Protein AF-0000000082465443 (afdb_homodimer)

Solvent-accessible surface area (backbone atoms only — not comparable to full-atom values): 22216 Å² total; per-residue (Å²): 137,85,81,72,81,72,68,79,76,80,49,70,66,60,52,48,55,50,48,52,49,47,46,52,51,40,51,60,71,66,50,91,63,57,72,67,58,39,68,59,60,36,71,70,47,46,47,28,39,20,57,68,41,74,64,33,51,69,60,18,45,53,43,50,49,52,32,55,52,44,43,73,72,71,35,58,88,68,61,48,65,84,83,30,43,78,63,40,68,67,48,21,50,41,73,52,98,57,56,49,98,86,51,23,28,28,37,36,33,22,55,35,35,55,84,70,85,48,52,67,51,54,47,52,33,49,45,35,50,48,54,51,42,60,73,58,31,46,89,94,52,73,40,28,32,39,41,36,37,34,64,76,49,44,84,84,44,49,69,53,59,68,44,31,51,51,47,24,50,46,42,53,57,64,43,42,71,34,54,42,35,37,37,34,33,46,53,56,66,69,48,62,39,51,84,47,40,62,64,75,78,99,135,86,81,71,81,74,67,79,76,80,47,70,65,60,52,48,54,52,48,51,52,46,44,51,50,38,52,60,70,67,50,89,65,56,74,67,58,40,68,59,61,36,70,70,47,47,47,27,39,20,57,70,40,73,64,32,49,71,60,16,46,52,44,48,51,52,32,54,51,46,44,73,70,69,34,57,88,68,59,50,65,82,82,30,41,76,63,40,68,68,47,22,51,42,73,51,96,56,54,50,97,86,50,24,28,28,39,37,35,22,56,37,38,56,84,71,84,48,52,65,53,55,47,53,33,50,45,36,50,49,53,53,40,60,73,60,31,46,88,94,53,74,42,28,30,38,42,36,38,32,65,76,50,45,86,83,44,49,70,53,61,68,43,30,50,53,46,23,50,46,43,54,57,65,45,42,70,35,54,41,36,39,36,35,34,45,52,57,69,70,48,64,37,50,86,46,40,64,64,74,77,98

InterPro domains:
  IPR001251 CRAL-TRIO lipid binding domain [PF00650] (91-197)
  IPR001251 CRAL-TRIO lipid binding domain [PS50191] (81-202)
  IPR001251 CRAL-TRIO lipid binding domain [SM00516] (87-199)
  IPR001251 CRAL-TRIO lipid binding domain [cd00170] (99-201)
  IPR011074 CRAL/TRIO, N-terminal domain [PF03765] (40-66)
  IPR011074 CRAL/TRIO, N-terminal domain [SM01100] (42-67)
  IPR036273 CRAL/TRIO, N-terminal domain superfamily [SSF46938] (7-83)
  IPR036865 CRAL-TRIO lipid binding domain superfamily [G3DSA:3.40.525.10] (6-201)
  IPR036865 CRAL-TRIO lipid binding domain superfamily [SSF52087] (81-197)
  IPR052578 Phosphatidylinositol Transfer CRAL-TRIO Domain-Containing Protein [PTHR45824] (13-197)

Structure (mmCIF, N/CA/C/O backbone):
data_AF-0000000082465443-model_v1
#
loop_
_entity.id
_entity.type
_entity.pdbx_description
1 polymer 'Random slug 5-like'
#
loop_
_atom_site.group_PDB
_atom_site.id
_atom_site.type_symbol
_atom_site.label_atom_id
_atom_site.label_alt_id
_atom_site.label_comp_id
_atom_site.label_asym_id
_atom_site.label_entity_id
_atom_site.label_seq_id
_atom_site.pdbx_PDB_ins_code
_atom_site.Cartn_x
_atom_site.Cartn_y
_atom_site.Cartn_z
_atom_site.occupancy
_atom_site.B_iso_or_equiv
_atom_site.auth_seq_id
_atom_site.auth_comp_id
_atom_site.auth_asym_id
_atom_site.auth_atom_id
_atom_site.pdbx_PDB_model_num
ATOM 1 N N . MET A 1 1 ? -50.5 -4.176 0.156 1 28.06 1 MET A N 1
ATOM 2 C CA . MET A 1 1 ? -50.062 -2.961 0.843 1 28.06 1 MET A CA 1
ATOM 3 C C . MET A 1 1 ? -48.562 -2.844 0.849 1 28.06 1 MET A C 1
ATOM 5 O O . MET A 1 1 ? -47.844 -3.76 1.293 1 28.06 1 MET A O 1
ATOM 9 N N . SER A 1 2 ? -47.906 -2.117 -0.222 1 30.19 2 SER A N 1
ATOM 10 C CA . SER A 1 2 ? -46.562 -2.041 -0.83 1 30.19 2 SER A CA 1
ATOM 11 C C . SER A 1 2 ? -45.562 -1.377 0.108 1 30.19 2 SER A C 1
ATOM 13 O O . SER A 1 2 ? -45.594 -0.157 0.284 1 30.19 2 SER A O 1
ATOM 15 N N . MET A 1 3 ? -45.281 -1.916 1.31 1 29.03 3 MET A N 1
ATOM 16 C CA . MET A 1 3 ? -44.469 -1.316 2.369 1 29.03 3 MET A CA 1
ATOM 17 C C . MET A 1 3 ? -43.094 -0.906 1.841 1 29.03 3 MET A C 1
ATOM 19 O O . MET A 1 3 ? -42.219 -1.752 1.642 1 29.03 3 MET A O 1
ATOM 23 N N . PHE A 1 4 ? -43 0.039 0.884 1 30.44 4 PHE A N 1
ATOM 24 C CA . PHE A 1 4 ? -41.844 0.624 0.228 1 30.44 4 PHE A CA 1
ATOM 25 C C . PHE A 1 4 ? -40.875 1.164 1.256 1 30.44 4 PHE A C 1
ATOM 27 O O . PHE A 1 4 ? -41.25 1.941 2.135 1 30.44 4 PHE A O 1
ATOM 34 N N . TRP A 1 5 ? -39.938 0.335 1.781 1 34.56 5 TRP A N 1
ATOM 35 C CA . TRP A 1 5 ? -38.844 0.623 2.721 1 34.56 5 TRP A CA 1
ATOM 36 C C . TRP A 1 5 ? -38.25 1.994 2.447 1 34.56 5 TRP A C 1
ATOM 38 O O . TRP A 1 5 ? -37.656 2.219 1.388 1 34.56 5 TRP A O 1
ATOM 48 N N . ARG A 1 6 ? -38.781 3.09 2.854 1 33.75 6 ARG A N 1
ATOM 49 C CA . ARG A 1 6 ? -38.406 4.496 2.816 1 33.75 6 ARG A CA 1
ATOM 50 C C . ARG A 1 6 ? -36.969 4.684 3.279 1 33.75 6 ARG A C 1
ATOM 52 O O . ARG A 1 6 ? -36.594 4.293 4.395 1 33.75 6 ARG A O 1
ATOM 59 N N . ARG A 1 7 ? -36.062 4.664 2.363 1 40.12 7 ARG A N 1
ATOM 60 C CA . ARG A 1 7 ? -34.656 5.059 2.568 1 40.12 7 ARG A CA 1
ATOM 61 C C . ARG A 1 7 ? -34.562 6.324 3.416 1 40.12 7 ARG A C 1
ATOM 63 O O . ARG A 1 7 ? -35.188 7.34 3.09 1 40.12 7 ARG A O 1
ATOM 70 N N . PRO A 1 8 ? -34.375 6.281 4.66 1 41.16 8 PRO A N 1
ATOM 71 C CA . PRO A 1 8 ? -34.312 7.605 5.285 1 41.16 8 PRO A CA 1
ATOM 72 C C . PRO A 1 8 ? -33.531 8.617 4.449 1 41.16 8 PRO A C 1
ATOM 74 O O . PRO A 1 8 ? -32.531 8.258 3.816 1 41.16 8 PRO A O 1
ATOM 77 N N . GLN A 1 9 ? -34.062 9.633 3.785 1 38.75 9 GLN A N 1
ATOM 78 C CA . GLN A 1 9 ? -33.562 10.797 3.057 1 38.75 9 GLN A CA 1
ATOM 79 C C . GLN A 1 9 ? -32.406 11.461 3.811 1 38.75 9 GLN A C 1
ATOM 81 O O . GLN A 1 9 ? -32.625 12.336 4.645 1 38.75 9 GLN A O 1
ATOM 86 N N . ASN A 1 10 ? -31.562 10.875 4.621 1 43.94 10 ASN A N 1
ATOM 87 C CA . ASN A 1 10 ? -30.484 11.703 5.152 1 43.94 10 ASN A CA 1
ATOM 88 C C . ASN A 1 10 ? -29.922 12.633 4.09 1 43.94 10 ASN A C 1
ATOM 90 O O . ASN A 1 10 ? -29.391 12.18 3.07 1 43.94 10 ASN A O 1
ATOM 94 N N . HIS A 1 11 ? -30.438 13.797 3.768 1 51.66 11 HIS A N 1
ATOM 95 C CA . HIS A 1 11 ? -30.203 14.852 2.789 1 51.66 11 HIS A CA 1
ATOM 96 C C . HIS A 1 11 ? -28.734 15.273 2.773 1 51.66 11 HIS A C 1
ATOM 98 O O . HIS A 1 11 ? -28.172 15.625 3.812 1 51.66 11 HIS A O 1
ATOM 104 N N . PRO A 1 12 ? -28.016 14.945 1.757 1 56.66 12 PRO A N 1
ATOM 105 C CA . PRO A 1 12 ? -26.625 15.406 1.603 1 56.66 12 PRO A CA 1
ATOM 106 C C . PRO A 1 12 ? -26.422 16.812 2.152 1 56.66 12 PRO A C 1
ATOM 108 O O . PRO A 1 12 ? -25.359 17.109 2.709 1 56.66 12 PRO A O 1
ATOM 111 N N . GLU A 1 13 ? -27.375 17.719 1.887 1 53.94 13 GLU A N 1
ATOM 112 C CA . GLU A 1 13 ? -27.297 19.094 2.373 1 53.94 13 GLU A CA 1
ATOM 113 C C . GLU A 1 13 ? -27.266 19.141 3.896 1 53.94 13 GLU A C 1
ATOM 115 O O . GLU A 1 13 ? -26.531 19.938 4.484 1 53.94 13 GLU A O 1
ATOM 120 N N . ASN A 1 14 ? -28.078 18.328 4.52 1 60.41 14 ASN A N 1
ATOM 121 C CA . ASN A 1 14 ? -28.109 18.266 5.977 1 60.41 14 ASN A CA 1
ATOM 122 C C . ASN A 1 14 ? -26.797 17.75 6.535 1 60.41 14 ASN A C 1
ATOM 124 O O . ASN A 1 14 ? -26.328 18.219 7.57 1 60.41 14 ASN A O 1
ATOM 128 N N . ASP A 1 15 ? -26.141 17.016 5.711 1 78.44 15 ASP A N 1
ATOM 129 C CA . ASP A 1 15 ? -24.844 16.469 6.117 1 78.44 15 ASP A CA 1
ATOM 130 C C . ASP A 1 15 ? -23.75 17.547 6.02 1 78.44 15 ASP A C 1
ATOM 132 O O . ASP A 1 15 ? -22.906 17.672 6.91 1 78.44 15 ASP A O 1
ATOM 136 N N . ALA A 1 16 ? -24.016 18.406 5.043 1 82.81 16 ALA A N 1
ATOM 137 C CA . ALA A 1 16 ? -23.047 19.484 4.867 1 82.81 16 ALA A CA 1
ATOM 138 C C . ALA A 1 16 ? -23.156 20.531 5.977 1 82.81 16 ALA A C 1
ATOM 140 O O . ALA A 1 16 ? -22.141 21 6.504 1 82.81 16 ALA A O 1
ATOM 141 N N . ALA A 1 17 ? -24.328 20.969 6.227 1 87.06 17 ALA A N 1
ATOM 142 C CA . ALA A 1 17 ? -24.562 21.953 7.289 1 87.06 17 ALA A CA 1
ATOM 143 C C . ALA A 1 17 ? -24.109 21.391 8.641 1 87.06 17 ALA A C 1
ATOM 145 O O . ALA A 1 17 ? -23.547 22.125 9.461 1 87.06 17 ALA A O 1
ATOM 146 N N . ALA A 1 18 ? -24.391 20.188 8.828 1 91.81 18 ALA A N 1
ATOM 147 C CA . ALA A 1 18 ? -23.969 19.531 10.062 1 91.81 18 ALA A CA 1
ATOM 148 C C . ALA A 1 18 ? -22.438 19.516 10.18 1 91.81 18 ALA A C 1
ATOM 150 O O . ALA A 1 18 ? -21.891 19.766 11.25 1 91.81 18 ALA A O 1
ATOM 151 N N . ARG A 1 19 ? -21.828 19.281 9.133 1 93 19 ARG A N 1
ATOM 152 C CA . ARG A 1 19 ? -20.375 19.266 9.117 1 93 19 ARG A CA 1
ATOM 153 C C . ARG A 1 19 ? -19.797 20.656 9.359 1 93 19 ARG A C 1
ATOM 155 O O . ARG A 1 19 ? -18.828 20.812 10.094 1 93 19 ARG A O 1
ATOM 162 N N . ASP A 1 20 ? -20.406 21.641 8.82 1 95.19 20 ASP A N 1
ATOM 163 C CA . ASP A 1 20 ? -19.969 23.016 9.039 1 95.19 20 ASP A CA 1
ATOM 164 C C . ASP A 1 20 ? -20.109 23.422 10.508 1 95.19 20 ASP A C 1
ATOM 166 O O . ASP A 1 20 ? -19.266 24.141 11.047 1 95.19 20 ASP A O 1
ATOM 170 N N . SER A 1 21 ? -21.172 22.969 11.055 1 96.31 21 SER A N 1
ATOM 171 C CA . SER A 1 21 ? -21.391 23.25 12.469 1 96.31 21 SER A CA 1
ATOM 172 C C . SER A 1 21 ? -20.281 22.625 13.328 1 96.31 21 SER A C 1
ATOM 174 O O . SER A 1 21 ? -19.828 23.25 14.289 1 96.31 21 SER A O 1
ATOM 176 N N . LYS A 1 22 ? -19.875 21.453 12.969 1 97.31 22 LYS A N 1
ATOM 177 C CA . LYS A 1 22 ? -18.812 20.781 13.711 1 97.31 22 LYS A CA 1
ATOM 178 C C . LYS A 1 22 ? -17.469 21.484 13.539 1 97.31 22 LYS A C 1
ATOM 180 O O . LYS A 1 22 ? -16.672 21.562 14.477 1 97.31 22 LYS A O 1
ATOM 185 N N . VAL A 1 23 ? -17.266 22.047 12.406 1 97.69 23 VAL A N 1
ATOM 186 C CA . VAL A 1 23 ? -16.062 22.828 12.164 1 97.69 23 VAL A CA 1
ATOM 187 C C . VAL A 1 23 ? -16.047 24.062 13.047 1 97.69 23 VAL A C 1
ATOM 189 O O . VAL A 1 23 ? -15.031 24.391 13.664 1 97.69 23 VAL A O 1
ATOM 192 N N . ARG A 1 24 ? -17.141 24.734 13.133 1 97.12 24 ARG A N 1
ATOM 193 C CA . ARG A 1 24 ? -17.266 25.922 13.969 1 97.12 24 ARG A CA 1
ATOM 194 C C . ARG A 1 24 ? -17.062 25.562 15.438 1 97.12 24 ARG A C 1
ATOM 196 O O . ARG A 1 24 ? -16.391 26.297 16.172 1 97.12 24 ARG A O 1
ATOM 203 N N . GLU A 1 25 ? -17.688 24.453 15.766 1 97.75 25 GLU A N 1
ATOM 204 C CA . GLU A 1 25 ? -17.562 24 17.141 1 97.75 25 GLU A CA 1
ATOM 205 C 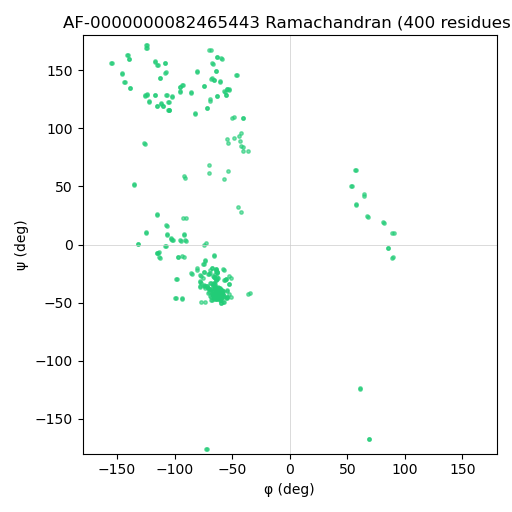C . GLU A 1 25 ? -16.094 23.719 17.484 1 97.75 25 GLU A C 1
ATOM 207 O O . GLU A 1 25 ? -15.625 24.094 18.562 1 97.75 25 GLU A O 1
ATOM 212 N N . LEU A 1 26 ? -15.438 23.047 16.641 1 97.94 26 LEU A N 1
ATOM 213 C CA . LEU A 1 26 ? -14.023 22.766 16.844 1 97.94 26 LEU A CA 1
ATOM 214 C C . LEU A 1 26 ? -13.211 24.047 16.938 1 97.94 26 LEU A C 1
ATOM 216 O O . LEU A 1 26 ? -12.367 24.188 17.828 1 97.94 26 LEU A O 1
ATOM 220 N N . ARG A 1 27 ? -13.445 24.984 16.094 1 96.81 27 ARG A N 1
ATOM 221 C CA . ARG A 1 27 ? -12.742 26.266 16.094 1 96.81 27 ARG A CA 1
ATOM 222 C C . ARG A 1 27 ? -12.945 27 17.422 1 96.81 27 ARG A C 1
ATOM 224 O O . ARG A 1 27 ? -11.992 27.516 18 1 96.81 27 ARG A O 1
ATOM 231 N N . GLU A 1 28 ? -14.141 27.016 17.828 1 96.31 28 GLU A N 1
ATOM 232 C CA . GLU A 1 28 ? -14.461 27.672 19.078 1 96.31 28 GLU A CA 1
ATOM 233 C C . GLU A 1 28 ? -13.75 27.016 20.25 1 96.31 28 GLU A C 1
ATOM 235 O O . GLU A 1 28 ? -13.305 27.688 21.188 1 96.31 28 GLU A O 1
ATOM 240 N N . GLY A 1 29 ? -13.68 25.75 20.172 1 96.12 29 GLY A N 1
ATOM 241 C CA . GLY A 1 29 ? -13.023 25 21.234 1 96.12 29 GLY A CA 1
ATOM 242 C C . GLY A 1 29 ? -11.531 25.281 21.328 1 96.12 29 GLY A C 1
ATOM 243 O O . GLY A 1 29 ? -10.93 25.141 22.391 1 96.12 29 GLY A O 1
ATOM 244 N N . LEU A 1 30 ? -10.914 25.641 20.266 1 95.38 30 LEU A N 1
ATOM 245 C CA . LEU A 1 30 ? -9.484 25.922 20.234 1 95.38 30 LEU A CA 1
ATOM 246 C C . LEU A 1 30 ? -9.172 27.266 20.875 1 95.38 30 LEU A C 1
ATOM 248 O O . LEU A 1 30 ? -8.039 27.5 21.297 1 95.38 30 LEU A O 1
ATOM 252 N N . GLY A 1 31 ? -10.234 28.062 21.016 1 92.88 31 GLY A N 1
ATOM 253 C CA . GLY A 1 31 ? -9.992 29.391 21.547 1 92.88 31 GLY A CA 1
ATOM 254 C C . GLY A 1 31 ? -9.227 30.297 20.594 1 92.88 31 GLY A C 1
ATOM 255 O O . GLY A 1 31 ? -9.086 29.969 19.422 1 92.88 31 GLY A O 1
ATOM 256 N N . PRO A 1 32 ? -8.734 31.453 21.094 1 92.69 32 PRO A N 1
ATOM 257 C CA . PRO A 1 32 ? -8.008 32.406 20.25 1 92.69 32 PRO A CA 1
ATOM 258 C C . PRO A 1 32 ? -6.641 31.875 19.812 1 92.69 32 PRO A C 1
ATOM 260 O O . PRO A 1 32 ? -5.902 31.328 20.641 1 92.69 32 PRO A O 1
ATOM 263 N N . LEU A 1 33 ? -6.449 31.844 18.594 1 91.75 33 LEU A N 1
ATOM 264 C CA . LEU A 1 33 ? -5.18 31.438 18 1 91.75 33 LEU A CA 1
ATOM 265 C C . LEU A 1 33 ? -4.434 32.625 17.422 1 91.75 33 LEU A C 1
ATOM 267 O O . LEU A 1 33 ? -5.043 33.656 17.125 1 91.75 33 LEU A O 1
ATOM 271 N N . SER A 1 34 ? -3.109 32.562 17.453 1 90.31 34 SER A N 1
ATOM 272 C CA . SER A 1 34 ? -2.307 33.625 16.875 1 90.31 34 SER A CA 1
ATOM 273 C C . SER A 1 34 ? -1.105 33.062 16.125 1 90.31 34 SER A C 1
ATOM 275 O O . SER A 1 34 ? -0.781 31.891 16.25 1 90.31 34 SER A O 1
ATOM 277 N N . GLY A 1 35 ? -0.581 33.938 15.219 1 92.06 35 GLY A N 1
ATOM 278 C CA . GLY A 1 35 ? 0.65 33.594 14.523 1 92.06 35 GLY A CA 1
ATOM 279 C C . GLY A 1 35 ? 0.531 32.344 13.688 1 92.06 35 GLY A C 1
ATOM 280 O O . GLY A 1 35 ? -0.377 32.219 12.867 1 92.06 35 GLY A O 1
ATOM 281 N N . ARG A 1 36 ? 1.408 31.422 13.969 1 90.06 36 ARG A N 1
ATOM 282 C CA . ARG A 1 36 ? 1.532 30.203 13.164 1 90.06 36 ARG A CA 1
ATOM 283 C C . ARG A 1 36 ? 0.347 29.281 13.398 1 90.06 36 ARG A C 1
ATOM 285 O O . ARG A 1 36 ? -0.111 28.609 12.469 1 90.06 36 ARG A O 1
ATOM 292 N N . SER A 1 37 ? -0.135 29.266 14.656 1 93.06 37 SER A N 1
ATOM 293 C CA . SER A 1 37 ? -1.265 28.391 14.961 1 93.06 37 SER A CA 1
ATOM 294 C C . SER A 1 37 ? -2.514 28.828 14.195 1 93.06 37 SER A C 1
ATOM 296 O O . SER A 1 37 ? -3.287 27.984 13.734 1 93.06 37 SER A O 1
ATOM 298 N N . LEU A 1 38 ? -2.674 30.141 14.086 1 93.12 38 LEU A N 1
ATOM 299 C CA . LEU A 1 38 ? -3.811 30.656 13.336 1 93.12 38 LEU A CA 1
ATOM 300 C C . LEU A 1 38 ? -3.697 30.297 11.859 1 93.12 38 LEU A C 1
ATOM 302 O O . LEU A 1 38 ? -4.684 29.891 11.234 1 93.12 38 LEU A O 1
ATOM 306 N N . LYS A 1 39 ? -2.557 30.438 11.328 1 93.12 39 LYS A N 1
ATOM 307 C CA . LYS A 1 39 ? -2.324 30.125 9.922 1 93.12 39 LYS A CA 1
ATOM 308 C C . LYS A 1 39 ? -2.518 28.641 9.641 1 93.12 39 LYS A C 1
ATOM 310 O O . LYS A 1 39 ? -2.977 28.25 8.562 1 93.12 39 LYS A O 1
ATOM 315 N N . PHE A 1 40 ? -2.16 27.844 10.625 1 96.12 40 PHE A N 1
ATOM 316 C CA . PHE A 1 40 ? -2.254 26.391 10.469 1 96.12 40 PHE A CA 1
ATOM 317 C C . PHE A 1 40 ? -3.707 25.938 10.523 1 96.12 40 PHE A C 1
ATOM 319 O O . PHE A 1 40 ? -4.113 25.047 9.773 1 96.12 40 PHE A O 1
ATOM 326 N N . CYS A 1 41 ? -4.508 26.562 11.359 1 96.94 41 CYS A N 1
ATOM 327 C CA . CYS A 1 41 ? -5.852 26.094 11.664 1 96.94 41 CYS A CA 1
ATOM 328 C C . CYS A 1 41 ? -6.875 26.703 10.719 1 96.94 41 CYS A C 1
ATOM 330 O O . CYS A 1 41 ? -7.82 27.359 11.156 1 96.94 41 CYS A O 1
ATOM 332 N N . THR A 1 42 ? -6.672 26.5 9.477 1 96.12 42 THR A N 1
ATOM 333 C CA . THR A 1 42 ? -7.68 26.875 8.492 1 96.12 42 THR A CA 1
ATOM 334 C C . THR A 1 42 ? -8.914 25.984 8.609 1 96.12 42 THR A C 1
ATOM 336 O O . THR A 1 42 ? -8.875 24.938 9.266 1 96.12 42 THR A O 1
ATOM 339 N N . ASP A 1 43 ? -9.961 26.375 7.969 1 96.12 43 ASP A N 1
ATOM 340 C CA . ASP A 1 43 ? -11.156 25.531 7.961 1 96.12 43 ASP A CA 1
ATOM 341 C C . ASP A 1 43 ? -10.867 24.172 7.344 1 96.12 43 ASP A C 1
ATOM 343 O O . ASP A 1 43 ? -11.352 23.141 7.828 1 96.12 43 ASP A O 1
ATOM 347 N N . ALA A 1 44 ? -10.125 24.172 6.266 1 96.88 44 ALA A N 1
ATOM 348 C CA . ALA A 1 44 ? -9.75 22.922 5.613 1 96.88 44 ALA A CA 1
ATOM 349 C C . ALA A 1 44 ? -8.961 22.031 6.559 1 96.88 44 ALA A C 1
ATOM 351 O O . ALA A 1 44 ? -9.156 20.812 6.582 1 96.88 44 ALA A O 1
ATOM 352 N N . CYS A 1 45 ? -8.07 22.641 7.312 1 97.44 45 CYS A N 1
ATOM 353 C CA . CYS A 1 45 ? -7.305 21.906 8.305 1 97.44 45 CYS A CA 1
ATOM 354 C C . CYS A 1 45 ? -8.219 21.281 9.352 1 97.44 45 CYS A C 1
ATOM 356 O O . CYS A 1 45 ? -8.109 20.094 9.648 1 97.44 45 CYS A O 1
ATOM 358 N N . LEU A 1 46 ? -9.141 22.078 9.875 1 98.06 46 LEU A N 1
ATOM 359 C CA . LEU A 1 46 ? -10.062 21.578 10.883 1 98.06 46 LEU A CA 1
ATOM 360 C C . LEU A 1 46 ? -10.891 20.422 10.344 1 98.06 46 LEU A C 1
ATOM 362 O O . LEU A 1 46 ? -11.109 19.422 11.047 1 98.06 46 LEU A O 1
ATOM 366 N N . ARG A 1 47 ? -11.273 20.531 9.141 1 97.19 47 ARG A N 1
ATOM 367 C CA . ARG A 1 47 ? -12.062 19.469 8.516 1 97.19 47 ARG A CA 1
ATOM 368 C C . ARG A 1 47 ? -11.25 18.172 8.422 1 97.19 47 ARG A C 1
ATOM 370 O O . ARG A 1 47 ? -11.789 17.078 8.648 1 97.19 47 ARG A O 1
ATOM 377 N N . ARG A 1 48 ? -9.945 18.266 8.125 1 95.94 48 ARG A N 1
ATOM 378 C CA . ARG A 1 48 ? -9.102 17.078 8.047 1 95.94 48 ARG A CA 1
ATOM 379 C C . ARG A 1 48 ? -9.031 16.359 9.398 1 95.94 48 ARG A C 1
ATOM 381 O O . ARG A 1 48 ? -9.109 15.133 9.453 1 95.94 48 ARG A O 1
ATOM 388 N N . TYR A 1 49 ? -8.891 17.109 10.414 1 96.56 49 TYR A N 1
ATOM 389 C CA . TYR A 1 49 ? -8.805 16.516 11.742 1 96.56 49 TYR A CA 1
ATOM 390 C C . TYR A 1 49 ? -10.141 15.914 12.156 1 96.56 49 TYR A C 1
ATOM 392 O O . TYR A 1 49 ? -10.18 14.859 12.797 1 96.56 49 TYR A O 1
ATOM 400 N N . LEU A 1 50 ? -11.227 16.578 11.805 1 96.56 50 LEU A N 1
ATOM 401 C CA . LEU A 1 50 ? -12.547 16.031 12.078 1 96.56 50 LEU A CA 1
ATOM 402 C C . LEU A 1 50 ? -12.758 14.727 11.305 1 96.56 50 LEU A C 1
ATOM 404 O O . LEU A 1 50 ? -13.227 13.734 11.867 1 96.56 50 LEU A O 1
ATOM 408 N N . GLU A 1 51 ? -12.344 14.75 10.07 1 92.12 51 GLU A N 1
ATOM 409 C CA . GLU A 1 51 ? -12.453 13.539 9.258 1 92.12 51 GLU A CA 1
ATOM 410 C C . GLU A 1 51 ? -11.633 12.398 9.852 1 92.12 51 GLU A C 1
ATOM 412 O O . GLU A 1 51 ? -12.102 11.266 9.922 1 92.12 51 GLU A O 1
ATOM 417 N N . ALA A 1 52 ? -10.469 12.742 10.281 1 90.38 52 ALA A N 1
ATOM 418 C CA . ALA A 1 52 ? -9.562 11.734 10.836 1 90.38 52 ALA A CA 1
ATOM 419 C C . ALA A 1 52 ? -10.156 11.102 12.094 1 90.38 52 ALA A C 1
ATOM 421 O O . ALA A 1 52 ? -9.797 9.977 12.453 1 90.38 52 ALA A O 1
ATOM 422 N N . ARG A 1 53 ? -10.992 11.828 12.664 1 92.25 53 ARG A N 1
ATOM 423 C CA . ARG A 1 53 ? -11.586 11.328 13.898 1 92.25 53 ARG A CA 1
ATOM 424 C C . ARG A 1 53 ? -13.078 11.102 13.734 1 92.25 53 ARG A C 1
ATOM 426 O O . ARG A 1 53 ? -13.844 11.242 14.688 1 92.25 53 ARG A O 1
ATOM 433 N N . ASN A 1 54 ? -13.523 10.852 12.539 1 88.69 54 ASN A N 1
ATOM 434 C CA . ASN A 1 54 ? -14.898 10.508 12.219 1 88.69 54 ASN A CA 1
ATOM 435 C C . ASN A 1 54 ? -15.875 11.578 12.688 1 88.69 54 ASN A C 1
ATOM 437 O O . ASN A 1 54 ? -16.922 11.266 13.25 1 88.69 54 ASN A O 1
ATOM 441 N N . TRP A 1 55 ? -15.484 12.781 12.656 1 93.94 55 TRP A N 1
ATOM 442 C CA . TRP A 1 55 ? -16.266 13.984 12.914 1 93.94 55 TRP A CA 1
ATOM 443 C C . TRP A 1 55 ? -16.672 14.062 14.383 1 93.94 55 TRP A C 1
ATOM 445 O O . TRP A 1 55 ? -17.703 14.664 14.719 1 93.94 55 TRP A O 1
ATOM 455 N N . ASN A 1 56 ? -15.859 13.367 15.164 1 95.81 56 ASN A N 1
ATOM 456 C CA . ASN A 1 56 ? -15.953 13.578 16.609 1 95.81 56 ASN A CA 1
ATOM 457 C C . ASN A 1 56 ? -15.164 14.805 17.047 1 95.81 56 ASN A C 1
ATOM 459 O O . ASN A 1 56 ? -13.93 14.797 17.031 1 95.81 56 ASN A O 1
ATOM 463 N N . VAL A 1 57 ? -15.867 15.828 17.5 1 97.94 57 VAL A N 1
ATOM 464 C CA . VAL A 1 57 ? -15.273 17.141 17.766 1 97.94 57 VAL A CA 1
ATOM 465 C C . VAL A 1 57 ? -14.266 17.031 18.906 1 97.94 57 VAL A C 1
ATOM 467 O O . VAL A 1 57 ? -13.156 17.562 18.828 1 97.94 57 VAL A O 1
ATOM 470 N N . ASP A 1 58 ? -14.617 16.281 19.969 1 97.94 58 ASP A N 1
ATOM 471 C CA . ASP A 1 58 ? -13.75 16.172 21.141 1 97.94 58 ASP A CA 1
ATOM 472 C C . ASP A 1 58 ? -12.43 15.484 20.781 1 97.94 58 ASP A C 1
ATOM 474 O O . ASP A 1 58 ? -11.359 15.961 21.141 1 97.94 58 ASP A O 1
ATOM 478 N N . LYS A 1 59 ? -12.508 14.445 20.078 1 97.62 59 LYS A N 1
ATOM 479 C CA . LYS A 1 59 ? -11.32 13.711 19.688 1 97.62 59 LYS A CA 1
ATOM 480 C C . LYS A 1 59 ? -10.469 14.531 18.719 1 97.62 59 LYS A C 1
ATOM 482 O O . LYS A 1 59 ? -9.234 14.531 18.812 1 97.62 59 LYS A O 1
ATOM 487 N N . ALA A 1 60 ? -11.117 15.156 17.812 1 97.81 60 ALA A N 1
ATOM 488 C CA . ALA A 1 60 ? -10.406 16 16.859 1 97.81 60 ALA A CA 1
ATOM 489 C C . ALA A 1 60 ? -9.695 17.156 17.562 1 97.81 60 ALA A C 1
ATOM 491 O O . ALA A 1 60 ? -8.562 17.5 17.219 1 97.81 60 ALA A O 1
ATOM 492 N N . HIS A 1 61 ? -10.43 17.703 18.516 1 98.38 61 HIS A N 1
ATOM 493 C CA . HIS A 1 61 ? -9.852 18.781 19.312 1 98.38 61 HIS A CA 1
ATOM 494 C C . HIS A 1 61 ? -8.57 18.344 20 1 98.38 61 HIS A C 1
ATOM 496 O O . HIS A 1 61 ? -7.543 19.016 19.906 1 98.38 61 HIS A O 1
ATOM 502 N N . LYS A 1 62 ? -8.633 17.266 20.625 1 98.25 62 LYS A N 1
ATOM 503 C CA . LYS A 1 62 ? -7.473 16.734 21.328 1 98.25 62 LYS A CA 1
ATOM 504 C C . LYS A 1 62 ? -6.316 16.469 20.375 1 98.25 62 LYS A C 1
ATOM 506 O O . LYS A 1 62 ? -5.172 16.828 20.656 1 98.25 62 LYS A O 1
ATOM 511 N N . MET A 1 63 ? -6.641 15.867 19.281 1 97.62 63 MET A N 1
ATOM 512 C CA . MET A 1 63 ? -5.633 15.57 18.266 1 97.62 63 MET A CA 1
ATOM 513 C C . MET A 1 63 ? -4.996 16.844 17.734 1 97.62 63 MET A C 1
ATOM 515 O O . MET A 1 63 ? -3.773 16.922 17.578 1 97.62 63 MET A O 1
ATOM 519 N N . LEU A 1 64 ? -5.758 17.828 17.469 1 97.94 64 LEU A N 1
ATOM 520 C CA . LEU A 1 64 ? -5.273 19.094 16.953 1 97.94 64 LEU A CA 1
ATOM 521 C C . LEU A 1 64 ? -4.418 19.812 17.984 1 97.94 64 LEU A C 1
ATOM 523 O O . LEU A 1 64 ? -3.381 20.391 17.656 1 97.94 64 LEU A O 1
ATOM 527 N N . GLU A 1 65 ? -4.855 19.734 19.203 1 97.69 65 GLU A N 1
ATOM 528 C CA . GLU A 1 65 ? -4.059 20.328 20.266 1 97.69 65 GLU A CA 1
ATOM 529 C C . GLU A 1 65 ? -2.68 19.688 20.359 1 97.69 65 GLU A C 1
ATOM 531 O O . GLU A 1 65 ? -1.677 20.375 20.547 1 97.69 65 GLU A O 1
ATOM 536 N N . GLU A 1 66 ? -2.66 18.438 20.25 1 97.88 66 GLU A N 1
ATOM 537 C CA . GLU A 1 66 ? -1.389 17.719 20.266 1 97.88 66 GLU A CA 1
ATOM 538 C C . GLU A 1 66 ? -0.508 18.141 19.094 1 97.88 66 GLU A C 1
ATOM 540 O O . GLU A 1 66 ? 0.708 18.281 19.234 1 97.88 66 GLU A O 1
ATOM 545 N N . THR A 1 67 ? -1.129 18.391 18 1 98.19 67 THR A N 1
ATOM 546 C CA . THR A 1 67 ? -0.384 18.812 16.828 1 98.19 67 THR A CA 1
ATOM 547 C C . THR A 1 67 ? 0.182 20.219 17.016 1 98.19 67 THR A C 1
ATOM 549 O O . THR A 1 67 ? 1.336 20.484 16.672 1 98.19 67 THR A O 1
ATOM 552 N N . LEU A 1 68 ? -0.672 21.109 17.547 1 97.5 68 LEU A N 1
ATOM 553 C CA . LEU A 1 68 ? -0.207 22.469 17.781 1 97.5 68 LEU A CA 1
ATOM 554 C C . LEU A 1 68 ? 0.966 22.484 18.766 1 97.5 68 LEU A C 1
ATOM 556 O O . LEU A 1 68 ? 1.932 23.219 18.562 1 97.5 68 LEU A O 1
ATOM 560 N N . LYS A 1 69 ? 0.85 21.609 19.75 1 97.19 69 LYS A N 1
ATOM 561 C CA . LYS A 1 69 ? 1.964 21.484 20.688 1 97.19 69 LYS A CA 1
ATOM 562 C C . LYS A 1 69 ? 3.203 20.922 19.984 1 97.19 69 LYS A C 1
ATOM 564 O O . LYS A 1 69 ? 4.309 21.438 20.172 1 97.19 69 LYS A O 1
ATOM 569 N N . TRP A 1 70 ? 3.086 19.953 19.219 1 98.31 70 TRP A N 1
ATOM 570 C CA . TRP A 1 70 ? 4.18 19.344 18.469 1 98.31 70 TRP A CA 1
ATOM 571 C C . TRP A 1 70 ? 4.828 20.359 17.531 1 98.31 70 TRP A C 1
ATOM 573 O O . TRP A 1 70 ? 6.059 20.438 17.453 1 98.31 70 TRP A O 1
ATOM 583 N N . ARG A 1 71 ? 4.027 21.141 16.812 1 98.06 71 ARG A N 1
ATOM 584 C CA . ARG A 1 71 ? 4.547 22.125 15.867 1 98.06 71 ARG A CA 1
ATOM 585 C C . ARG A 1 71 ? 5.316 23.219 16.594 1 98.06 71 ARG A C 1
ATOM 587 O O . ARG A 1 71 ? 6.289 23.766 16.047 1 98.06 71 ARG A O 1
ATOM 594 N N . SER A 1 72 ? 4.879 23.547 17.797 1 96.5 72 SER A N 1
ATOM 595 C CA . SER A 1 72 ? 5.562 24.578 18.562 1 96.5 72 SER A CA 1
ATOM 596 C C . SER A 1 72 ? 6.926 24.109 19.047 1 96.5 72 SER A C 1
ATOM 598 O O . SER A 1 72 ? 7.836 24.906 19.25 1 96.5 72 SER A O 1
ATOM 600 N N . THR A 1 73 ? 7.109 22.812 19.203 1 97.19 73 THR A N 1
ATOM 601 C CA . THR A 1 73 ? 8.359 22.266 19.719 1 97.19 73 THR A CA 1
ATOM 602 C C . THR A 1 73 ? 9.242 21.766 18.578 1 97.19 73 THR A C 1
ATOM 604 O O . THR A 1 73 ? 10.43 22.094 18.516 1 97.19 73 THR A O 1
ATOM 607 N N . PHE A 1 74 ? 8.688 21.062 17.672 1 97.62 74 PHE A N 1
ATOM 608 C CA . PHE A 1 74 ? 9.422 20.469 16.547 1 97.62 74 PHE A CA 1
ATOM 609 C C . PHE A 1 74 ? 9.719 21.531 15.484 1 97.62 74 PHE A C 1
ATOM 611 O O . PHE A 1 74 ? 10.727 21.438 14.781 1 97.62 74 PHE A O 1
ATOM 618 N N . GLU A 1 75 ? 8.82 22.469 15.25 1 97.31 75 GLU A N 1
ATOM 619 C CA . GLU A 1 75 ? 8.906 23.594 14.328 1 97.31 75 GLU A CA 1
ATOM 620 C C . GLU A 1 75 ? 9.156 23.125 12.898 1 97.31 75 GLU A C 1
ATOM 622 O O . GLU A 1 75 ? 10.141 23.516 12.273 1 97.31 75 GLU A O 1
ATOM 627 N N . PRO A 1 76 ? 8.203 22.406 12.359 1 97.81 76 PRO A N 1
ATOM 628 C CA . PRO A 1 76 ? 8.398 21.828 11.031 1 97.81 76 PRO A CA 1
ATOM 629 C C . PRO A 1 76 ? 8.57 22.906 9.945 1 97.81 76 PRO A C 1
ATOM 631 O O . PRO A 1 76 ? 9.305 22.688 8.977 1 97.81 76 PRO A O 1
ATOM 634 N N . GLU A 1 77 ? 7.988 24.062 10.109 1 95.38 77 GLU A N 1
ATOM 635 C CA . GLU A 1 77 ? 8.039 25.125 9.117 1 95.38 77 GLU A CA 1
ATOM 636 C C . GLU A 1 77 ? 9.406 25.781 9.078 1 95.38 77 GLU A C 1
ATOM 638 O O . GLU A 1 77 ? 9.727 26.531 8.141 1 95.38 77 GLU A O 1
ATOM 643 N N . GLU A 1 78 ? 10.18 25.516 10.062 1 96.69 78 GLU A N 1
ATOM 644 C CA . GLU A 1 78 ? 11.469 26.188 10.172 1 96.69 78 GLU A CA 1
ATOM 645 C C . GLU A 1 78 ? 12.594 25.328 9.609 1 96.69 78 GLU A C 1
ATOM 647 O O . GLU A 1 78 ? 13.719 25.797 9.461 1 96.69 78 GLU A O 1
ATOM 652 N N . ILE A 1 79 ? 12.305 24.094 9.328 1 97.81 79 ILE A N 1
ATOM 653 C CA . ILE A 1 79 ? 13.336 23.219 8.781 1 97.81 79 ILE A CA 1
ATOM 654 C C . ILE A 1 79 ? 13.789 23.75 7.422 1 97.81 79 ILE A C 1
ATOM 656 O O . ILE A 1 79 ? 12.961 24.016 6.547 1 97.81 79 ILE A O 1
ATOM 660 N N . ARG A 1 80 ? 15.078 23.906 7.262 1 97.44 80 ARG A N 1
ATOM 661 C CA . ARG A 1 80 ? 15.648 24.391 6.004 1 97.44 80 ARG A CA 1
ATOM 662 C C . ARG A 1 80 ? 16.375 23.266 5.27 1 97.44 80 ARG A C 1
ATOM 664 O O . ARG A 1 80 ? 16.875 22.328 5.895 1 97.44 80 ARG A O 1
ATOM 671 N N . TRP A 1 81 ? 16.469 23.469 3.99 1 96.25 81 TRP A N 1
ATOM 672 C CA . TRP A 1 81 ? 17 22.422 3.129 1 96.25 81 TRP A CA 1
ATOM 673 C C . TRP A 1 81 ? 18.406 22.016 3.553 1 96.25 81 TRP A C 1
ATOM 675 O O . TRP A 1 81 ? 18.719 20.828 3.625 1 96.25 81 TRP A O 1
ATOM 685 N N . HIS A 1 82 ? 19.234 22.938 3.865 1 96.69 82 HIS A N 1
ATOM 686 C CA . HIS A 1 82 ? 20.625 22.625 4.145 1 96.69 82 HIS A CA 1
ATOM 687 C C . HIS A 1 82 ? 20.766 21.75 5.379 1 96.69 82 HIS A C 1
ATOM 689 O O . HIS A 1 82 ? 21.75 21.016 5.531 1 96.69 82 HIS A O 1
ATOM 695 N N . GLU A 1 83 ? 19.781 21.734 6.297 1 96.88 83 GLU A N 1
ATOM 696 C CA . GLU A 1 83 ? 19.797 20.906 7.504 1 96.88 83 GLU A CA 1
ATOM 697 C C . GLU A 1 83 ? 19.516 19.438 7.18 1 96.88 83 GLU A C 1
ATOM 699 O O . GLU A 1 83 ? 19.859 18.562 7.961 1 96.88 83 GLU A O 1
ATOM 704 N N . VAL A 1 84 ? 18.812 19.203 6.008 1 97.12 84 VAL A N 1
ATOM 705 C CA . VAL A 1 84 ? 18.375 17.844 5.723 1 97.12 84 VAL A CA 1
ATOM 706 C C . VAL A 1 84 ? 18.891 17.406 4.352 1 97.12 84 VAL A C 1
ATOM 708 O O . VAL A 1 84 ? 18.531 16.328 3.857 1 97.12 84 VAL A O 1
ATOM 711 N N . ALA A 1 85 ? 19.766 18.172 3.76 1 96.62 85 ALA A N 1
ATOM 712 C CA . ALA A 1 85 ? 20.234 17.938 2.396 1 96.62 85 ALA A CA 1
ATOM 713 C C . ALA A 1 85 ? 20.938 16.594 2.273 1 96.62 85 ALA A C 1
ATOM 715 O O . ALA A 1 85 ? 20.828 15.93 1.239 1 96.62 85 ALA A O 1
ATOM 716 N N . LEU A 1 86 ? 21.672 16.25 3.322 1 96.12 86 LEU A N 1
ATOM 717 C CA . LEU A 1 86 ? 22.375 14.977 3.311 1 96.12 86 LEU A CA 1
ATOM 718 C C . LEU A 1 86 ? 21.406 13.82 3.115 1 96.12 86 LEU A C 1
ATOM 720 O O . LEU A 1 86 ? 21.688 12.875 2.371 1 96.12 86 LEU A O 1
ATOM 724 N N . GLU A 1 87 ? 20.25 13.852 3.729 1 95.19 87 GLU A N 1
ATOM 725 C CA . GLU A 1 87 ? 19.219 12.812 3.596 1 95.19 87 GLU A CA 1
ATOM 726 C C . GLU A 1 87 ? 18.688 12.742 2.168 1 95.19 87 GLU A C 1
ATOM 728 O O . GLU A 1 87 ? 18.312 11.664 1.696 1 95.19 87 GLU A O 1
ATOM 733 N N . GLY A 1 88 ? 18.688 13.875 1.49 1 96.06 88 GLY A N 1
ATOM 734 C CA . GLY A 1 88 ? 18.078 13.938 0.17 1 96.06 88 GLY A CA 1
ATOM 735 C C . GLY A 1 88 ? 19.062 13.648 -0.952 1 96.06 88 GLY A C 1
ATOM 736 O O . GLY A 1 88 ? 18.688 13.641 -2.125 1 96.06 88 GLY A O 1
ATOM 737 N N . GLU A 1 89 ? 20.25 13.32 -0.61 1 96.19 89 GLU A N 1
ATOM 738 C CA . GLU A 1 89 ? 21.328 13.227 -1.595 1 96.19 89 GLU A CA 1
ATOM 739 C C . GLU A 1 89 ? 21.078 12.086 -2.574 1 96.19 89 GLU A C 1
ATOM 741 O O . GLU A 1 89 ? 21.391 12.195 -3.764 1 96.19 89 GLU A O 1
ATOM 746 N N . THR A 1 90 ? 20.516 11.039 -2.178 1 95 90 THR A N 1
ATOM 747 C CA . THR A 1 90 ? 20.344 9.844 -3.004 1 95 90 THR A CA 1
ATOM 748 C C . THR A 1 90 ? 19 9.859 -3.703 1 95 90 THR A C 1
ATOM 750 O O . THR A 1 90 ? 18.719 9.008 -4.547 1 95 90 THR A O 1
ATOM 753 N N . GLY A 1 91 ? 18.125 10.828 -3.287 1 94.81 91 GLY A N 1
ATOM 754 C CA . GLY A 1 91 ? 16.781 10.859 -3.838 1 94.81 91 GLY A CA 1
ATOM 755 C C . GLY A 1 91 ? 15.844 9.875 -3.168 1 94.81 91 GLY A C 1
ATOM 756 O O . GLY A 1 91 ? 14.836 9.484 -3.754 1 94.81 91 GLY A O 1
ATOM 757 N N . LYS A 1 92 ? 16.188 9.398 -1.951 1 93.81 92 LYS A N 1
ATOM 758 C CA . LYS A 1 92 ? 15.336 8.445 -1.24 1 93.81 92 LYS A CA 1
ATOM 759 C C . LYS A 1 92 ? 13.914 8.977 -1.091 1 93.81 92 LYS A C 1
ATOM 761 O O . LYS A 1 92 ? 12.953 8.211 -1.163 1 93.81 92 LYS A O 1
ATOM 766 N N . VAL A 1 93 ? 13.805 10.281 -0.812 1 94.94 93 VAL A N 1
ATOM 767 C CA . VAL A 1 93 ? 12.523 10.977 -0.844 1 94.94 93 VAL A CA 1
ATOM 768 C C . VAL A 1 93 ? 12.695 12.344 -1.495 1 94.94 93 VAL A C 1
ATOM 770 O O . VAL A 1 93 ? 13.664 13.055 -1.214 1 94.94 93 VAL A O 1
ATOM 773 N N . SER A 1 94 ? 11.812 12.68 -2.375 1 97.19 94 SER A N 1
ATOM 774 C CA . SER A 1 94 ? 11.875 13.977 -3.037 1 97.19 94 SER A CA 1
ATOM 775 C C . SER A 1 94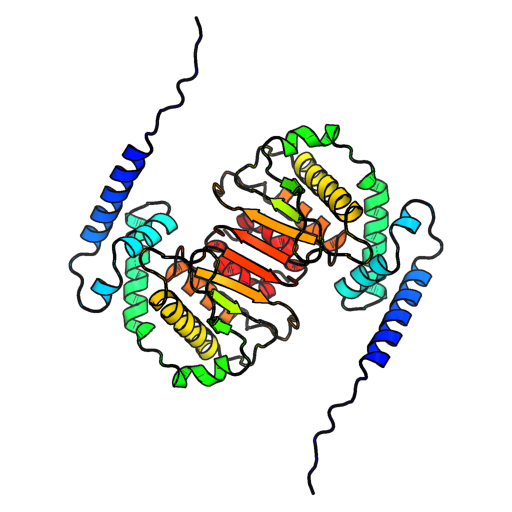 ? 10.492 14.414 -3.523 1 97.19 94 SER A C 1
ATOM 777 O O . SER A 1 94 ? 9.578 13.594 -3.627 1 97.19 94 SER A O 1
ATOM 779 N N . LYS A 1 95 ? 10.367 15.641 -3.664 1 97.75 95 LYS A N 1
ATOM 780 C CA . LYS A 1 95 ? 9.172 16.172 -4.312 1 97.75 95 LYS A CA 1
ATOM 781 C C . LYS A 1 95 ? 9.328 16.203 -5.828 1 97.75 95 LYS A C 1
ATOM 783 O O . LYS A 1 95 ? 10.344 16.672 -6.348 1 97.75 95 LYS A O 1
ATOM 788 N N . ALA A 1 96 ? 8.367 15.703 -6.488 1 97.62 96 ALA A N 1
ATOM 789 C CA . ALA A 1 96 ? 8.406 15.68 -7.949 1 97.62 96 ALA A CA 1
ATOM 790 C C . ALA A 1 96 ? 8.328 17.094 -8.523 1 97.62 96 ALA A C 1
ATOM 792 O O . ALA A 1 96 ? 7.816 18 -7.875 1 97.62 96 ALA A O 1
ATOM 793 N N . ASN A 1 97 ? 8.828 17.234 -9.727 1 96 97 ASN A N 1
ATOM 794 C CA . ASN A 1 97 ? 8.719 18.5 -10.445 1 96 97 ASN A CA 1
ATOM 795 C C . ASN A 1 97 ? 7.473 18.547 -11.32 1 96 97 ASN A C 1
ATOM 797 O O . ASN A 1 97 ? 7.332 19.422 -12.172 1 96 97 ASN A O 1
ATOM 801 N N . PHE A 1 98 ? 6.598 17.547 -11.195 1 96.88 98 PHE A N 1
ATOM 802 C CA . PHE A 1 98 ? 5.312 17.5 -11.875 1 96.88 98 PHE A CA 1
ATOM 803 C C . PHE A 1 98 ? 4.172 17.328 -10.883 1 96.88 98 PHE A C 1
ATOM 805 O O . PHE A 1 98 ? 4.41 17.125 -9.688 1 96.88 98 PHE A O 1
ATOM 812 N N . HIS A 1 99 ? 2.949 17.5 -11.383 1 97.06 99 HIS A N 1
ATOM 813 C CA . HIS A 1 99 ? 1.739 17.328 -10.594 1 97.06 99 HIS A CA 1
ATOM 814 C C . HIS A 1 99 ? 0.913 16.141 -11.102 1 97.06 99 HIS A C 1
ATOM 816 O O . HIS A 1 99 ? 1.121 15.68 -12.227 1 97.06 99 HIS A O 1
ATOM 822 N N . ASP A 1 100 ? 0.153 15.602 -10.227 1 95.5 100 ASP A N 1
ATOM 823 C CA . ASP A 1 100 ? -0.749 14.57 -10.742 1 95.5 100 ASP A CA 1
ATOM 824 C C . ASP A 1 100 ? -1.879 15.195 -11.555 1 95.5 100 ASP A C 1
ATOM 826 O O . ASP A 1 100 ? -1.868 16.391 -11.828 1 95.5 100 ASP A O 1
ATOM 830 N N . ARG A 1 101 ? -2.834 14.406 -12.031 1 91.75 101 ARG A N 1
ATOM 831 C CA . ARG A 1 101 ? -3.854 14.828 -12.984 1 91.75 101 ARG A CA 1
ATOM 832 C C . ARG A 1 101 ? -4.758 15.898 -12.391 1 91.75 101 ARG A C 1
ATOM 834 O O . ARG A 1 101 ? -5.34 16.703 -13.117 1 91.75 101 ARG A O 1
ATOM 841 N N . LEU A 1 102 ? -4.832 16.016 -11.086 1 94.38 102 LEU A N 1
ATOM 842 C CA . LEU A 1 102 ? -5.688 16.984 -10.422 1 94.38 102 LEU A CA 1
ATOM 843 C C . LEU A 1 102 ? -4.871 18.172 -9.914 1 94.38 102 LEU A C 1
ATOM 845 O O . LEU A 1 102 ? -5.379 19 -9.156 1 94.38 102 LEU A O 1
ATOM 849 N N . GLY A 1 103 ? -3.588 18.172 -10.234 1 96.56 103 GLY A N 1
ATOM 850 C CA . GLY A 1 103 ? -2.734 19.297 -9.883 1 96.56 103 GLY A CA 1
ATOM 851 C C . GLY A 1 103 ? -2.078 19.141 -8.523 1 96.56 103 GLY A C 1
ATOM 852 O O . GLY A 1 103 ? -1.443 20.078 -8.023 1 96.56 103 GLY A O 1
ATOM 853 N N . ARG A 1 104 ? -2.166 18 -7.914 1 97.5 104 ARG A N 1
ATOM 854 C CA . ARG A 1 104 ? -1.625 17.812 -6.574 1 97.5 104 ARG A CA 1
ATOM 855 C C . ARG A 1 104 ? -0.117 17.578 -6.621 1 97.5 104 ARG A C 1
ATOM 857 O O . ARG A 1 104 ? 0.41 17.078 -7.609 1 97.5 104 ARG A O 1
ATOM 864 N N . THR A 1 105 ? 0.504 18.031 -5.578 1 98.25 105 THR A N 1
ATOM 865 C CA . THR A 1 105 ? 1.93 17.75 -5.453 1 98.25 105 THR A CA 1
ATOM 866 C C . THR A 1 105 ? 2.174 16.25 -5.324 1 98.25 105 THR A C 1
ATOM 868 O O . THR A 1 105 ? 1.295 15.5 -4.879 1 98.25 105 THR A O 1
ATOM 871 N N . VAL A 1 106 ? 3.328 15.844 -5.832 1 98.19 106 VAL A N 1
ATOM 872 C CA . VAL A 1 106 ? 3.688 14.43 -5.832 1 98.19 106 VAL A CA 1
ATOM 873 C C . VAL A 1 106 ? 5.012 14.234 -5.094 1 98.19 106 VAL A C 1
ATOM 875 O O . VAL A 1 106 ? 6.004 14.898 -5.398 1 98.19 106 VAL A O 1
ATOM 878 N N . LEU A 1 107 ? 5.016 13.398 -4.062 1 96.94 107 LEU A N 1
ATOM 879 C CA . LEU A 1 107 ? 6.262 12.953 -3.439 1 96.94 107 LEU A CA 1
ATOM 880 C C . LEU A 1 107 ? 6.715 11.617 -4.02 1 96.94 107 LEU A C 1
ATOM 882 O O . LEU A 1 107 ? 5.895 10.727 -4.254 1 96.94 107 LEU A O 1
ATOM 886 N N . ILE A 1 108 ? 7.957 11.531 -4.297 1 97.06 108 ILE A N 1
ATOM 887 C CA . ILE A 1 108 ? 8.57 10.297 -4.773 1 97.06 108 ILE A CA 1
ATOM 888 C C . ILE A 1 108 ? 9.422 9.68 -3.668 1 97.06 108 ILE A C 1
ATOM 890 O O . ILE A 1 108 ? 10.25 10.367 -3.059 1 97.06 108 ILE A O 1
ATOM 894 N N . MET A 1 109 ? 9.211 8.422 -3.391 1 93.25 109 MET A N 1
ATOM 895 C CA . MET A 1 109 ? 9.953 7.695 -2.365 1 93.25 109 MET A CA 1
ATOM 896 C C . MET A 1 109 ? 10.609 6.449 -2.951 1 93.25 109 MET A C 1
ATOM 898 O O . MET A 1 109 ? 9.977 5.695 -3.691 1 93.25 109 MET A O 1
ATOM 902 N N . ARG A 1 110 ? 11.852 6.352 -2.674 1 92.75 110 ARG A N 1
ATOM 903 C CA . ARG A 1 110 ? 12.648 5.223 -3.133 1 92.75 110 ARG A CA 1
ATOM 904 C C . ARG A 1 110 ? 13.367 4.551 -1.967 1 92.75 110 ARG A C 1
ATOM 906 O O . ARG A 1 110 ? 14.555 4.801 -1.732 1 92.75 110 ARG A O 1
ATOM 913 N N . PRO A 1 111 ? 12.711 3.637 -1.338 1 87.94 111 PRO A N 1
ATOM 914 C CA . PRO A 1 111 ? 13.297 2.99 -0.162 1 87.94 111 PRO A CA 1
ATOM 915 C C . PRO A 1 111 ? 14.648 2.34 -0.459 1 87.94 111 PRO A C 1
ATOM 917 O O . PRO A 1 111 ? 15.508 2.262 0.423 1 87.94 111 PRO A O 1
ATOM 920 N N . GLY A 1 112 ? 14.875 1.886 -1.61 1 88.06 112 GLY A N 1
ATOM 921 C CA . GLY A 1 112 ? 16.141 1.274 -1.991 1 88.06 112 GLY A CA 1
ATOM 922 C C . GLY A 1 112 ? 17.297 2.25 -1.98 1 88.06 112 GLY A C 1
ATOM 923 O O . GLY A 1 112 ? 18.469 1.843 -2.047 1 88.06 112 GLY A O 1
ATOM 924 N N . LYS A 1 113 ? 17.047 3.531 -1.832 1 92.12 113 LYS A N 1
ATOM 925 C CA . LYS A 1 113 ? 18.078 4.559 -1.889 1 92.12 113 LYS A CA 1
ATOM 926 C C . LYS A 1 113 ? 18.375 5.117 -0.5 1 92.12 113 LYS A C 1
ATOM 928 O O . LYS A 1 113 ? 19 6.176 -0.369 1 92.12 113 LYS A O 1
ATOM 933 N N . GLN A 1 114 ? 17.922 4.371 0.498 1 89.81 114 GLN A N 1
ATOM 934 C CA . GLN A 1 114 ? 18.219 4.781 1.87 1 89.81 114 GLN A CA 1
ATOM 935 C C . GLN A 1 114 ? 19.719 4.965 2.088 1 89.81 114 GLN A C 1
ATOM 937 O O . GLN A 1 114 ? 20.516 4.129 1.667 1 89.81 114 GLN A O 1
ATOM 942 N N . ASN A 1 115 ? 20.094 6.086 2.734 1 91.38 115 ASN A N 1
ATOM 943 C CA . ASN A 1 115 ? 21.516 6.41 2.805 1 91.38 115 ASN A CA 1
ATOM 944 C C . ASN A 1 115 ? 21.938 6.773 4.227 1 91.38 115 ASN A C 1
ATOM 946 O O . ASN A 1 115 ? 23.078 7.199 4.449 1 91.38 115 ASN A O 1
ATOM 950 N N . SER A 1 116 ? 21 6.727 5.156 1 90.56 116 SER A N 1
ATOM 951 C CA . SER A 1 116 ? 21.328 7.145 6.516 1 90.56 116 SER A CA 1
ATOM 952 C C . SER A 1 116 ? 20.562 6.316 7.547 1 90.56 116 SER A C 1
ATOM 954 O O . SER A 1 116 ? 19.422 5.934 7.32 1 90.56 116 SER A O 1
ATOM 956 N N . ALA A 1 117 ? 21.219 6.109 8.672 1 87.69 117 ALA A N 1
ATOM 957 C CA . ALA A 1 117 ? 20.562 5.406 9.766 1 87.69 117 ALA A CA 1
ATOM 958 C C . ALA A 1 117 ? 20.078 6.383 10.836 1 87.69 117 ALA A C 1
ATOM 960 O O . ALA A 1 117 ? 19.516 5.973 11.852 1 87.69 117 ALA A O 1
ATOM 961 N N . SER A 1 118 ? 20.219 7.637 10.625 1 93.12 118 SER A N 1
ATOM 962 C CA . SER A 1 118 ? 19.828 8.648 11.609 1 93.12 118 SER A CA 1
ATOM 963 C C . SER A 1 118 ? 18.312 8.758 11.711 1 93.12 118 SER A C 1
ATOM 965 O O . SER A 1 118 ? 17.641 9.133 10.742 1 93.12 118 SER A O 1
ATOM 967 N N . PRO A 1 119 ? 17.797 8.461 12.875 1 93.69 119 PRO A N 1
ATOM 968 C CA . PRO A 1 119 ? 16.344 8.633 13.023 1 93.69 119 PRO A CA 1
ATOM 969 C C . PRO A 1 119 ? 15.898 10.078 12.828 1 93.69 119 PRO A C 1
ATOM 971 O O . PRO A 1 119 ? 14.961 10.344 12.07 1 93.69 119 PRO A O 1
ATOM 974 N N . GLU A 1 120 ? 16.625 10.977 13.461 1 95.81 120 GLU A N 1
ATOM 975 C CA . GLU A 1 120 ? 16.266 12.391 13.383 1 95.81 120 GLU A CA 1
ATOM 976 C C . GLU A 1 120 ? 16.359 12.906 11.953 1 95.81 120 GLU A C 1
ATOM 978 O O . GLU A 1 120 ? 15.469 13.609 11.477 1 95.81 120 GLU A O 1
ATOM 983 N N . GLY A 1 121 ? 17.484 12.57 11.305 1 95.94 121 GLY A N 1
ATOM 984 C CA . GLY A 1 121 ? 17.656 13.016 9.93 1 95.94 121 GLY A CA 1
ATOM 985 C C . GLY A 1 121 ? 16.547 12.547 9.008 1 95.94 121 GLY A C 1
ATOM 986 O O . GLY A 1 121 ? 16.031 13.328 8.203 1 95.94 121 GLY A O 1
ATOM 987 N N . ASN A 1 122 ? 16.188 11.305 9.125 1 94.19 122 ASN A N 1
ATOM 988 C CA . ASN A 1 122 ? 15.133 10.742 8.289 1 94.19 122 ASN A CA 1
ATOM 989 C C . ASN A 1 122 ? 13.781 11.398 8.562 1 94.19 122 ASN A C 1
ATOM 991 O O . ASN A 1 122 ? 13.055 11.734 7.633 1 94.19 122 ASN A O 1
ATOM 995 N N . ILE A 1 123 ? 13.508 11.609 9.797 1 95.88 123 ILE A N 1
ATOM 996 C CA . ILE A 1 123 ? 12.227 12.18 10.188 1 95.88 123 ILE A CA 1
ATOM 997 C C . ILE A 1 123 ? 12.156 13.633 9.727 1 95.88 123 ILE A C 1
ATOM 999 O O . ILE A 1 123 ? 11.188 14.039 9.07 1 95.88 123 ILE A O 1
ATOM 1003 N N . ARG A 1 124 ? 13.188 14.406 9.992 1 97.88 124 ARG A N 1
ATOM 1004 C CA . ARG A 1 124 ? 13.195 15.828 9.641 1 97.88 124 ARG A CA 1
ATOM 1005 C C . ARG A 1 124 ? 13.148 16.016 8.125 1 97.88 124 ARG A C 1
ATOM 1007 O O . ARG A 1 124 ? 12.516 16.938 7.629 1 97.88 124 ARG A O 1
ATOM 1014 N N . HIS A 1 125 ? 13.789 15.148 7.434 1 97.5 125 HIS A N 1
ATOM 1015 C CA . HIS A 1 125 ? 13.781 15.227 5.98 1 97.5 125 HIS A CA 1
ATOM 1016 C C . HIS A 1 125 ? 12.375 15.016 5.426 1 97.5 125 HIS A C 1
ATOM 1018 O O . HIS A 1 125 ? 11.906 15.789 4.59 1 97.5 125 HIS A O 1
ATOM 1024 N N . LEU A 1 126 ? 11.711 14.055 5.887 1 95.75 126 LEU A N 1
ATOM 1025 C CA . LEU A 1 126 ? 10.352 13.797 5.422 1 95.75 126 LEU A CA 1
ATOM 1026 C C . LEU A 1 126 ? 9.414 14.938 5.801 1 95.75 126 LEU A C 1
ATOM 1028 O O . LEU A 1 126 ? 8.609 15.383 4.984 1 95.75 126 LEU A O 1
ATOM 1032 N N . VAL A 1 127 ? 9.555 15.375 7 1 97.75 127 VAL A N 1
ATOM 1033 C CA . VAL A 1 127 ? 8.719 16.469 7.469 1 97.75 127 VAL A CA 1
ATOM 1034 C C . VAL A 1 127 ? 8.953 17.719 6.609 1 97.75 127 VAL A C 1
ATOM 1036 O O . VAL A 1 127 ? 8 18.391 6.203 1 97.75 127 VAL A O 1
ATOM 1039 N N . TYR A 1 128 ? 10.195 18 6.305 1 98.38 128 TYR A N 1
ATOM 1040 C CA . TYR A 1 128 ? 10.531 19.109 5.422 1 98.38 128 TYR A CA 1
ATOM 1041 C C . TYR A 1 128 ? 9.805 18.984 4.086 1 98.38 128 TYR A C 1
ATOM 1043 O O . TYR A 1 128 ? 9.203 19.953 3.609 1 98.38 128 TYR A O 1
ATOM 1051 N N . LEU A 1 129 ? 9.828 17.828 3.555 1 97.94 129 LEU A N 1
ATOM 1052 C CA . LEU A 1 129 ? 9.219 17.609 2.248 1 97.94 129 LEU A CA 1
ATOM 1053 C C . LEU A 1 129 ? 7.695 17.672 2.338 1 97.94 129 LEU A C 1
ATOM 1055 O O . LEU A 1 129 ? 7.039 18.188 1.431 1 97.94 129 LEU A O 1
ATOM 1059 N N . MET A 1 130 ? 7.18 17.156 3.428 1 96.81 130 MET A N 1
ATOM 1060 C CA . MET A 1 130 ? 5.738 17.25 3.648 1 96.81 130 MET A CA 1
ATOM 1061 C C . MET A 1 130 ? 5.281 18.703 3.693 1 96.81 130 MET A C 1
ATOM 1063 O O . MET A 1 130 ? 4.336 19.078 2.996 1 96.81 130 MET A O 1
ATOM 1067 N N . GLU A 1 131 ? 5.949 19.5 4.492 1 97.81 131 GLU A N 1
ATOM 1068 C CA . GLU A 1 131 ? 5.605 20.906 4.605 1 97.81 131 GLU A CA 1
ATOM 1069 C C . GLU A 1 131 ? 5.715 21.609 3.258 1 97.81 131 GLU A C 1
ATOM 1071 O O . GLU A 1 131 ? 4.844 22.406 2.895 1 97.81 131 GLU A O 1
ATOM 1076 N N . ASN A 1 132 ? 6.727 21.281 2.547 1 97.44 132 ASN A N 1
ATOM 1077 C CA . ASN A 1 132 ? 6.922 21.875 1.23 1 97.44 132 ASN A CA 1
ATOM 1078 C C . ASN A 1 132 ? 5.836 21.438 0.251 1 97.44 132 ASN A C 1
ATOM 1080 O O . ASN A 1 132 ? 5.336 22.25 -0.531 1 97.44 132 ASN A O 1
ATOM 1084 N N . ALA A 1 133 ? 5.531 20.172 0.276 1 97.81 133 ALA A N 1
ATOM 1085 C CA . ALA A 1 133 ? 4.48 19.656 -0.597 1 97.81 133 ALA A CA 1
ATOM 1086 C C . ALA A 1 133 ? 3.145 20.328 -0.305 1 97.81 133 ALA A C 1
ATOM 1088 O O . ALA A 1 133 ? 2.416 20.703 -1.228 1 97.81 133 ALA A O 1
ATOM 1089 N N . ILE A 1 134 ? 2.838 20.5 0.966 1 97.06 134 ILE A N 1
ATOM 1090 C CA . ILE A 1 134 ? 1.579 21.109 1.389 1 97.06 134 ILE A CA 1
ATOM 1091 C C . ILE A 1 134 ? 1.519 22.562 0.91 1 97.06 134 ILE A C 1
ATOM 1093 O O . ILE A 1 134 ? 0.494 23 0.387 1 97.06 134 ILE A O 1
ATOM 1097 N N . LEU A 1 135 ? 2.631 23.281 1.045 1 95.81 135 LEU A N 1
ATOM 1098 C CA . LEU A 1 135 ? 2.711 24.688 0.656 1 95.81 135 LEU A CA 1
ATOM 1099 C C . LEU A 1 135 ? 2.484 24.844 -0.843 1 95.81 135 LEU A C 1
ATOM 1101 O O . LEU A 1 135 ? 2.037 25.906 -1.296 1 95.81 135 LEU A O 1
ATOM 1105 N N . ASN A 1 136 ? 2.721 23.828 -1.609 1 96.69 136 ASN A N 1
ATOM 1106 C CA . ASN A 1 136 ? 2.658 23.922 -3.064 1 96.69 136 ASN A CA 1
ATOM 1107 C C . ASN A 1 136 ? 1.414 23.234 -3.621 1 96.69 136 ASN A C 1
ATOM 1109 O O . ASN A 1 136 ? 1.306 23.031 -4.832 1 96.69 136 ASN A O 1
ATOM 1113 N N . LEU A 1 137 ? 0.569 22.859 -2.756 1 97.19 137 LEU A N 1
ATOM 1114 C CA . LEU A 1 137 ? -0.722 22.359 -3.221 1 97.19 137 LEU A CA 1
ATOM 1115 C C . LEU A 1 137 ? -1.543 23.484 -3.846 1 97.19 137 LEU A C 1
ATOM 1117 O O . LEU A 1 137 ? -1.496 24.625 -3.381 1 97.19 137 LEU A O 1
ATOM 1121 N N . PRO A 1 138 ? -2.236 23.172 -4.852 1 95.44 138 PRO A N 1
ATOM 1122 C CA . PRO A 1 138 ? -3.143 24.188 -5.367 1 95.44 138 PRO A CA 1
ATOM 1123 C C . PRO A 1 138 ? -4.227 24.578 -4.367 1 95.44 138 PRO A C 1
ATOM 1125 O O . PRO A 1 138 ? -4.496 23.828 -3.42 1 95.44 138 PRO A O 1
ATOM 1128 N N . GLU A 1 139 ? -4.809 25.734 -4.625 1 92.06 139 GLU A N 1
ATOM 1129 C CA . GLU A 1 139 ? -5.875 26.203 -3.752 1 92.06 139 GLU A CA 1
ATOM 1130 C C . GLU A 1 139 ? -7.012 25.203 -3.664 1 92.06 139 GLU A C 1
ATOM 1132 O O . GLU A 1 139 ? -7.418 24.625 -4.68 1 92.06 139 GLU A O 1
ATOM 1137 N N . GLY A 1 140 ? -7.387 24.969 -2.475 1 92.38 140 GLY A N 1
ATOM 1138 C CA . GLY A 1 140 ? -8.531 24.094 -2.26 1 92.38 140 GLY A CA 1
ATOM 1139 C C . GLY A 1 140 ? -8.156 22.641 -2.146 1 92.38 140 GLY A C 1
ATOM 1140 O O . GLY A 1 140 ? -9 21.797 -1.829 1 92.38 140 GLY A O 1
ATOM 11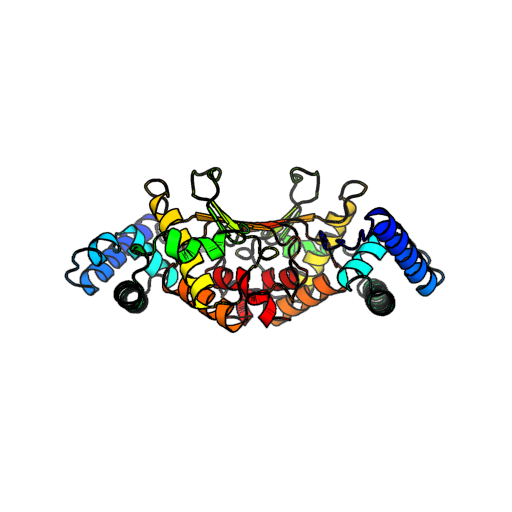41 N N . GLN A 1 141 ? -6.938 22.312 -2.469 1 94.88 141 GLN A N 1
ATOM 1142 C CA . GLN A 1 141 ? -6.469 20.938 -2.383 1 94.88 141 GLN A CA 1
ATOM 1143 C C . GLN A 1 141 ? -5.758 20.672 -1.057 1 94.88 141 GLN A C 1
ATOM 1145 O O . GLN A 1 141 ? -4.926 21.469 -0.629 1 94.88 141 GLN A O 1
ATOM 1150 N N . GLU A 1 142 ? -6.148 19.547 -0.392 1 96.06 142 GLU A N 1
ATOM 1151 C CA . GLU A 1 142 ? -5.574 19.25 0.917 1 96.06 142 GLU A CA 1
ATOM 1152 C C . GLU A 1 142 ? -4.707 17.984 0.863 1 96.06 142 GLU A C 1
ATOM 1154 O O . GLU A 1 142 ? -3.955 17.703 1.799 1 96.06 142 GLU A O 1
ATOM 1159 N N . GLN A 1 143 ? -4.828 17.312 -0.245 1 95.94 143 GLN A N 1
ATOM 1160 C CA . GLN A 1 143 ? -4.16 16.016 -0.301 1 95.94 143 GLN A CA 1
ATOM 1161 C C . GLN A 1 143 ? -3.076 16 -1.378 1 95.94 143 GLN A C 1
ATOM 1163 O O . GLN A 1 143 ? -3.096 16.828 -2.295 1 95.94 143 GLN A O 1
ATOM 1168 N N . MET A 1 144 ? -2.141 15.102 -1.214 1 96.56 144 MET A N 1
ATOM 1169 C CA . MET A 1 144 ? -1.057 14.906 -2.174 1 96.56 144 MET A CA 1
ATOM 1170 C C . MET A 1 144 ? -1.009 13.469 -2.66 1 96.56 144 MET A C 1
ATOM 1172 O O . MET A 1 144 ? -1.772 12.617 -2.189 1 96.56 144 MET A O 1
ATOM 1176 N N . SER A 1 145 ? -0.165 13.242 -3.66 1 96.44 145 SER A N 1
ATOM 1177 C CA . SER A 1 145 ? 0.048 11.906 -4.203 1 96.44 145 SER A CA 1
ATOM 1178 C C . SER A 1 145 ? 1.458 11.406 -3.906 1 96.44 145 SER A C 1
ATOM 1180 O O . SER A 1 145 ? 2.414 12.188 -3.93 1 96.44 145 SER A O 1
ATOM 1182 N N . TRP A 1 146 ? 1.586 10.062 -3.627 1 94.38 146 TRP A N 1
ATOM 1183 C CA . TRP A 1 146 ? 2.889 9.445 -3.4 1 94.38 146 TRP A CA 1
ATOM 1184 C C . TRP A 1 146 ? 3.186 8.391 -4.461 1 94.38 146 TRP A C 1
ATOM 1186 O O . TRP A 1 146 ? 2.316 7.582 -4.801 1 94.38 146 TRP A O 1
ATOM 1196 N N . LEU A 1 147 ? 4.316 8.5 -5.043 1 95.81 147 LEU A N 1
ATOM 1197 C CA . LEU A 1 147 ? 4.883 7.445 -5.875 1 95.81 147 LEU A CA 1
ATOM 1198 C C . LEU A 1 147 ? 6.016 6.73 -5.145 1 95.81 147 LEU A C 1
ATOM 1200 O O . LEU A 1 147 ? 7.02 7.352 -4.789 1 95.81 147 LEU A O 1
ATOM 1204 N N . ILE A 1 148 ? 5.871 5.5 -4.859 1 91.94 148 ILE A N 1
ATOM 1205 C CA . ILE A 1 148 ? 6.875 4.738 -4.125 1 91.94 148 ILE A CA 1
ATOM 1206 C C . ILE A 1 148 ? 7.449 3.641 -5.02 1 91.94 148 ILE A C 1
ATOM 1208 O O . ILE A 1 148 ? 6.707 2.797 -5.531 1 91.94 148 ILE A O 1
ATOM 1212 N N . ASP A 1 149 ? 8.703 3.744 -5.219 1 92.81 149 ASP A N 1
ATOM 1213 C CA . ASP A 1 149 ? 9.43 2.777 -6.039 1 92.81 149 ASP A CA 1
ATOM 1214 C C . ASP A 1 149 ? 10.258 1.831 -5.168 1 92.81 149 ASP A C 1
ATOM 1216 O O . ASP A 1 149 ? 11.281 2.225 -4.617 1 92.81 149 ASP A O 1
ATOM 1220 N N . PHE A 1 150 ? 9.93 0.54 -5.184 1 88.31 150 PHE A N 1
ATOM 1221 C CA . PHE A 1 150 ? 10.578 -0.407 -4.281 1 88.31 150 PHE A CA 1
ATOM 1222 C C . PHE A 1 150 ? 11.742 -1.099 -4.977 1 88.31 150 PHE A C 1
ATOM 1224 O O . PHE A 1 150 ? 12.359 -2.002 -4.406 1 88.31 150 PHE A O 1
ATOM 1231 N N . ASN A 1 151 ? 11.992 -0.719 -6.125 1 86.5 151 ASN A N 1
ATOM 1232 C CA . ASN A 1 151 ? 13.164 -1.296 -6.77 1 86.5 151 ASN A CA 1
ATOM 1233 C C . ASN A 1 151 ? 14.422 -1.09 -5.934 1 86.5 151 ASN A C 1
ATOM 1235 O O . ASN A 1 151 ? 14.695 0.02 -5.469 1 86.5 151 ASN A O 1
ATOM 1239 N N . GLY A 1 152 ? 15.133 -2.229 -5.711 1 81.44 152 GLY A N 1
ATOM 1240 C CA . GLY A 1 152 ? 16.375 -2.148 -4.957 1 81.44 152 GLY A CA 1
ATOM 1241 C C . GLY A 1 152 ? 16.172 -2.209 -3.457 1 81.44 152 GLY A C 1
ATOM 1242 O O . GLY A 1 152 ? 17.141 -2.193 -2.689 1 81.44 152 GLY A O 1
ATOM 1243 N N . TRP A 1 153 ? 14.914 -2.266 -3.123 1 80.81 153 TRP A N 1
ATOM 1244 C CA . TRP A 1 153 ? 14.641 -2.35 -1.692 1 80.81 153 TRP A CA 1
ATOM 1245 C C . TRP A 1 153 ? 14.961 -3.742 -1.157 1 80.81 153 TRP A C 1
ATOM 1247 O O . TRP A 1 153 ? 14.711 -4.746 -1.829 1 80.81 153 TRP A O 1
ATOM 1257 N N . SER A 1 154 ? 15.578 -3.762 -0.061 1 72.56 154 SER A N 1
ATOM 1258 C CA . SER A 1 154 ? 15.844 -4.992 0.681 1 72.56 154 SER A CA 1
ATOM 1259 C C . SER A 1 154 ? 15.68 -4.777 2.182 1 72.56 154 SER A C 1
ATOM 1261 O O . SER A 1 154 ? 15.602 -3.637 2.646 1 72.56 154 SER A O 1
ATOM 1263 N N . LEU A 1 155 ? 15.547 -5.863 2.906 1 64.5 155 LEU A N 1
ATOM 1264 C CA . LEU A 1 155 ? 15.461 -5.766 4.359 1 64.5 155 LEU A CA 1
ATOM 1265 C C . LEU A 1 155 ? 16.672 -5.016 4.922 1 64.5 155 LEU A C 1
ATOM 1267 O O . LEU A 1 155 ? 16.562 -4.367 5.969 1 64.5 155 LEU A O 1
ATOM 1271 N N . ASN A 1 156 ? 17.75 -5.113 4.258 1 62.16 156 ASN A N 1
ATOM 1272 C CA . ASN A 1 156 ? 18.984 -4.484 4.727 1 62.16 156 ASN A CA 1
ATOM 1273 C C . ASN A 1 156 ? 18.969 -2.98 4.461 1 62.16 156 ASN A C 1
ATOM 1275 O O . ASN A 1 156 ? 19.734 -2.238 5.074 1 62.16 156 ASN A O 1
ATOM 1279 N N . THR A 1 157 ? 18.297 -2.596 3.523 1 60.84 157 THR A N 1
ATOM 1280 C CA . THR A 1 157 ? 18.25 -1.176 3.191 1 60.84 157 THR A CA 1
ATOM 1281 C C . THR A 1 157 ? 17.109 -0.476 3.926 1 60.84 157 THR A C 1
ATOM 1283 O O . THR A 1 157 ? 16.797 0.68 3.637 1 60.84 157 THR A O 1
ATOM 1286 N N . ASN A 1 158 ? 16.75 -1.126 5.004 1 67.25 158 ASN A N 1
ATOM 1287 C CA . ASN A 1 158 ? 15.539 -0.63 5.645 1 67.25 158 ASN A CA 1
ATOM 1288 C C . ASN A 1 158 ? 15.859 0.386 6.738 1 67.25 158 ASN A C 1
ATOM 1290 O O . ASN A 1 158 ? 16.938 0.354 7.324 1 67.25 158 ASN A O 1
ATOM 1294 N N . ILE A 1 159 ? 15.008 1.448 6.68 1 76.56 159 ILE A N 1
ATOM 1295 C CA . ILE A 1 159 ? 14.977 2.35 7.824 1 76.56 159 ILE A CA 1
ATOM 1296 C C . ILE A 1 159 ? 14.734 1.549 9.102 1 76.56 159 ILE A C 1
ATOM 1298 O O . ILE A 1 159 ? 13.984 0.568 9.094 1 76.56 159 ILE A O 1
ATOM 1302 N N . PRO A 1 160 ? 15.555 1.877 10.125 1 78.56 160 PRO A N 1
ATOM 1303 C CA . PRO A 1 160 ? 15.273 1.183 11.383 1 78.56 160 PRO A CA 1
ATOM 1304 C C . PRO A 1 160 ? 13.781 1.181 11.734 1 78.56 160 PRO A C 1
ATOM 1306 O O . PRO A 1 160 ? 13.086 2.17 11.492 1 78.56 160 PRO A O 1
ATOM 1309 N N . ILE A 1 161 ? 13.352 0.135 12.336 1 77.62 161 ILE A N 1
ATOM 1310 C CA . ILE A 1 161 ? 11.945 -0.087 12.625 1 77.62 161 ILE A CA 1
ATOM 1311 C C . ILE A 1 161 ? 11.43 1.016 13.547 1 77.62 161 ILE A C 1
ATOM 1313 O O . ILE A 1 161 ? 10.32 1.521 13.359 1 77.62 161 ILE A O 1
ATOM 1317 N N . LYS A 1 162 ? 12.188 1.332 14.484 1 84.44 162 LYS A N 1
ATOM 1318 C CA . LYS A 1 162 ? 11.773 2.383 15.414 1 84.44 162 LYS A CA 1
ATOM 1319 C C . LYS A 1 162 ? 11.547 3.701 14.68 1 84.44 162 LYS A C 1
ATOM 1321 O O . LYS A 1 162 ? 10.57 4.41 14.953 1 84.44 162 LYS A O 1
ATOM 1326 N N . THR A 1 163 ? 12.43 4.008 13.773 1 88.94 163 THR A N 1
ATOM 1327 C CA . THR A 1 163 ? 12.297 5.23 12.984 1 88.94 163 THR A CA 1
ATOM 1328 C C . THR A 1 163 ? 11.039 5.184 12.125 1 88.94 163 THR A C 1
ATOM 1330 O O . THR A 1 163 ? 10.305 6.172 12.031 1 88.94 163 THR A O 1
ATOM 1333 N N . ALA A 1 164 ? 10.836 4.062 11.555 1 84.69 164 ALA A N 1
ATOM 1334 C CA . ALA A 1 164 ? 9.641 3.885 10.734 1 84.69 164 ALA A CA 1
ATOM 1335 C C . ALA A 1 164 ? 8.367 4.102 11.555 1 84.69 164 ALA A C 1
ATOM 1337 O O . ALA A 1 164 ? 7.426 4.75 11.094 1 84.69 164 ALA A O 1
ATOM 1338 N N . ARG A 1 165 ? 8.367 3.615 12.711 1 84.38 165 ARG A N 1
ATOM 1339 C CA . ARG A 1 165 ? 7.215 3.77 13.602 1 84.38 165 ARG A CA 1
ATOM 1340 C C . ARG A 1 165 ? 7 5.234 13.969 1 84.38 165 ARG A C 1
ATOM 1342 O O . ARG A 1 165 ? 5.867 5.715 13.992 1 84.38 165 ARG A O 1
ATOM 1349 N N . ASP A 1 166 ? 8.07 5.902 14.281 1 90.06 166 ASP A N 1
ATOM 1350 C CA . ASP A 1 166 ? 7.977 7.32 14.617 1 90.06 166 ASP A CA 1
ATOM 1351 C C . ASP A 1 166 ? 7.422 8.117 13.438 1 90.06 166 ASP A C 1
ATOM 1353 O O . ASP A 1 166 ? 6.598 9.016 13.625 1 90.06 166 ASP A O 1
ATOM 1357 N N . ILE A 1 167 ? 7.844 7.801 12.297 1 90.5 167 ILE A N 1
ATOM 1358 C CA . ILE A 1 167 ? 7.375 8.477 11.094 1 90.5 167 ILE A CA 1
ATOM 1359 C C . ILE A 1 167 ? 5.879 8.234 10.914 1 90.5 167 ILE A C 1
ATOM 1361 O O . ILE A 1 167 ? 5.121 9.172 10.656 1 90.5 167 ILE A O 1
ATOM 1365 N N . ILE A 1 168 ? 5.531 7.043 11.086 1 86.44 168 ILE A N 1
ATOM 1366 C CA . ILE A 1 168 ? 4.117 6.695 10.953 1 86.44 168 ILE A CA 1
ATOM 1367 C C . ILE A 1 168 ? 3.299 7.484 11.977 1 86.44 168 ILE A C 1
ATOM 1369 O O . ILE A 1 168 ? 2.25 8.039 11.641 1 86.44 168 ILE A O 1
ATOM 1373 N N . TYR A 1 169 ? 3.775 7.496 13.172 1 88.75 169 TYR A N 1
ATOM 1374 C CA . TYR A 1 169 ? 3.109 8.242 14.234 1 88.75 169 TYR A CA 1
ATOM 1375 C C . TYR A 1 169 ? 2.92 9.703 13.836 1 88.75 169 TYR A C 1
ATOM 1377 O O . TYR A 1 169 ? 1.824 10.25 13.969 1 88.75 169 TYR A O 1
ATOM 1385 N N . ILE A 1 170 ? 3.908 10.266 13.32 1 93.44 170 ILE A N 1
ATOM 1386 C CA . ILE A 1 170 ? 3.883 11.68 12.945 1 93.44 170 ILE A CA 1
ATOM 1387 C C . ILE A 1 170 ? 2.885 11.891 11.812 1 93.44 170 ILE A C 1
ATOM 1389 O O . ILE A 1 170 ? 2.053 12.797 11.867 1 93.44 170 ILE A O 1
ATOM 1393 N N . LEU A 1 171 ? 2.959 11.047 10.836 1 92.06 171 LEU A N 1
ATOM 1394 C CA . LEU A 1 171 ? 2.084 11.203 9.68 1 92.06 171 LEU A CA 1
ATOM 1395 C C . LEU A 1 171 ? 0.623 11.016 10.07 1 92.06 171 LEU A C 1
ATOM 1397 O O . LEU A 1 171 ? -0.243 11.781 9.641 1 92.06 171 LEU A O 1
ATOM 1401 N N . GLN A 1 172 ? 0.375 10.109 10.945 1 88.56 172 GLN A N 1
ATOM 1402 C CA . GLN A 1 172 ? -0.994 9.789 11.336 1 88.56 172 GLN A CA 1
ATOM 1403 C C . GLN A 1 172 ? -1.572 10.867 12.242 1 88.56 172 GLN A C 1
ATOM 1405 O O . GLN A 1 172 ? -2.748 11.219 12.125 1 88.56 172 GLN A O 1
ATOM 1410 N N . ASN A 1 173 ? -0.725 11.391 13.016 1 91.81 173 ASN A N 1
ATOM 1411 C CA . ASN A 1 173 ? -1.246 12.273 14.055 1 91.81 173 ASN A CA 1
ATOM 1412 C C . ASN A 1 173 ? -1.122 13.742 13.648 1 91.81 173 ASN A C 1
ATOM 1414 O O . ASN A 1 173 ? -1.948 14.57 14.039 1 91.81 173 ASN A O 1
ATOM 1418 N N . HIS A 1 174 ? -0.167 14.062 12.883 1 96.25 174 HIS A N 1
ATOM 1419 C CA . HIS A 1 174 ? 0.093 15.477 12.648 1 96.25 174 HIS A CA 1
ATOM 1420 C C . HIS A 1 174 ? -0.159 15.852 11.195 1 96.25 174 HIS A C 1
ATOM 1422 O O . HIS A 1 174 ? -0.183 17.031 10.844 1 96.25 174 HIS A O 1
ATOM 1428 N N . TYR A 1 175 ? -0.415 14.859 10.367 1 95.69 175 TYR A N 1
ATOM 1429 C CA . TYR A 1 175 ? -0.73 15.125 8.969 1 95.69 175 TYR A CA 1
ATOM 1430 C C . TYR A 1 175 ? -1.919 14.281 8.516 1 95.69 175 TYR A C 1
ATOM 1432 O O . TYR A 1 175 ? -1.854 13.617 7.48 1 95.69 175 TYR A O 1
ATOM 1440 N N . PRO A 1 176 ? -2.984 14.312 9.211 1 93.62 176 PRO A N 1
ATOM 1441 C CA . PRO A 1 176 ? -4.125 13.469 8.844 1 93.62 176 PRO A CA 1
ATOM 1442 C C . PRO A 1 176 ? -4.75 13.867 7.512 1 93.62 176 PRO A C 1
ATOM 1444 O O . PRO A 1 176 ? -4.82 15.055 7.188 1 93.62 176 PRO A O 1
ATOM 1447 N N . GLU A 1 177 ? -5.16 12.852 6.746 1 91.69 177 GLU A N 1
ATOM 1448 C CA . GLU A 1 177 ? -5.98 13.008 5.547 1 91.69 177 GLU A CA 1
ATOM 1449 C C . GLU A 1 177 ? -5.23 13.789 4.469 1 91.69 177 GLU A C 1
ATOM 1451 O O . GLU A 1 177 ? -5.805 14.664 3.818 1 91.69 177 GLU A O 1
ATOM 1456 N N . ARG A 1 178 ? -3.92 13.43 4.309 1 94 178 ARG A N 1
ATOM 1457 C CA . ARG A 1 178 ? -3.113 14.18 3.35 1 94 178 ARG A CA 1
ATOM 1458 C C . ARG A 1 178 ? -2.812 13.344 2.111 1 94 178 ARG A C 1
ATOM 1460 O O . ARG A 1 178 ? -2.188 13.828 1.165 1 94 178 ARG A O 1
ATOM 1467 N N . LEU A 1 179 ? -3.299 12.141 2.146 1 92.06 179 LEU A N 1
ATOM 1468 C CA . LEU A 1 179 ? -2.945 11.25 1.045 1 92.06 179 LEU A CA 1
ATOM 1469 C C . LEU A 1 179 ? -4.156 10.977 0.161 1 92.06 179 LEU A C 1
ATOM 1471 O O . LEU A 1 179 ? -5.172 10.461 0.635 1 92.06 179 LEU A O 1
ATOM 1475 N N . ALA A 1 180 ? -4.023 11.367 -1.123 1 93.38 180 ALA A N 1
ATOM 1476 C CA . ALA A 1 180 ? -5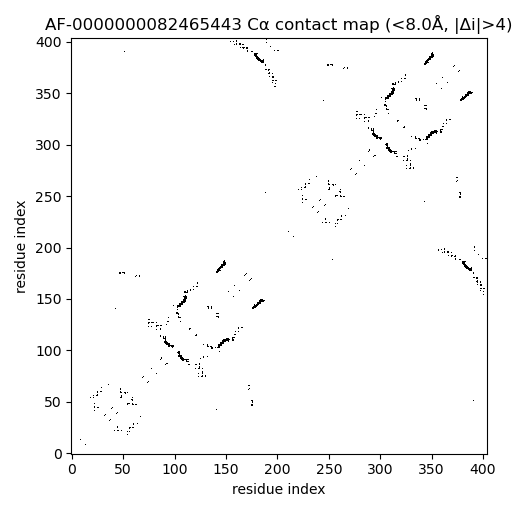.102 11.133 -2.082 1 93.38 180 ALA A CA 1
ATOM 1477 C C . ALA A 1 180 ? -4.891 9.82 -2.834 1 93.38 180 ALA A C 1
ATOM 1479 O O . ALA A 1 180 ? -5.828 9.031 -2.99 1 93.38 180 ALA A O 1
ATOM 1480 N N . ILE A 1 181 ? -3.619 9.672 -3.287 1 93.75 181 ILE A N 1
ATOM 1481 C CA . ILE A 1 181 ? -3.291 8.531 -4.133 1 93.75 181 ILE A CA 1
ATOM 1482 C C . ILE A 1 181 ? -1.882 8.039 -3.812 1 93.75 181 ILE A C 1
ATOM 1484 O O . ILE A 1 181 ? -0.974 8.844 -3.59 1 93.75 181 ILE A O 1
ATOM 1488 N N . VAL A 1 182 ? -1.737 6.75 -3.789 1 92.88 182 VAL A N 1
ATOM 1489 C CA . VAL A 1 182 ? -0.419 6.133 -3.662 1 92.88 182 VAL A CA 1
ATOM 1490 C C . VAL A 1 182 ? -0.199 5.145 -4.805 1 92.88 182 VAL A C 1
ATOM 1492 O O . VAL A 1 182 ? -1.059 4.305 -5.078 1 92.88 182 VAL A O 1
ATOM 1495 N N . VAL A 1 183 ? 0.865 5.281 -5.465 1 93.56 183 VAL A N 1
ATOM 1496 C CA . VAL A 1 183 ? 1.269 4.316 -6.484 1 93.56 183 VAL A CA 1
ATOM 1497 C C . VAL A 1 183 ? 2.512 3.562 -6.02 1 93.56 183 VAL A C 1
ATOM 1499 O O . VAL A 1 183 ? 3.541 4.172 -5.723 1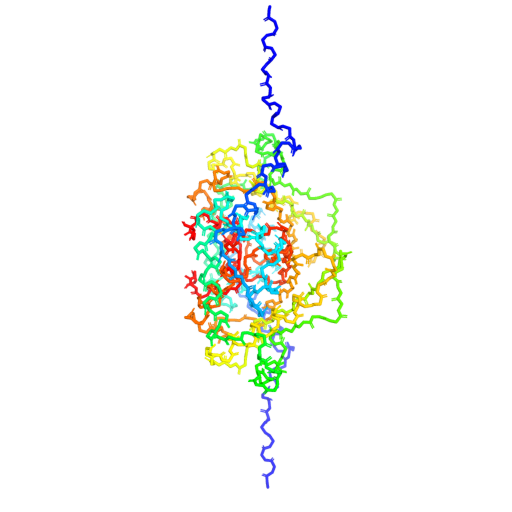 93.56 183 VAL A O 1
ATOM 1502 N N . LEU A 1 184 ? 2.432 2.271 -5.93 1 91.44 184 LEU A N 1
ATOM 1503 C CA . LEU A 1 184 ? 3.549 1.408 -5.562 1 91.44 184 LEU A CA 1
ATOM 1504 C C . LEU A 1 184 ? 4.086 0.668 -6.781 1 91.44 184 LEU A C 1
ATOM 1506 O O . LEU A 1 184 ? 3.328 0.011 -7.5 1 91.44 184 LEU A O 1
ATOM 1510 N N . TYR A 1 185 ? 5.344 0.896 -6.984 1 92.31 185 TYR A N 1
ATOM 1511 C CA . TYR A 1 185 ? 6.008 0.175 -8.062 1 92.31 185 TYR A CA 1
ATOM 1512 C C . TYR A 1 185 ? 6.848 -0.975 -7.512 1 92.31 185 TYR A C 1
ATOM 1514 O O . TYR A 1 185 ? 7.672 -0.777 -6.621 1 92.31 185 TYR A O 1
ATOM 1522 N N . SER A 1 186 ? 6.633 -2.227 -8.047 1 87.31 186 SER A N 1
ATOM 1523 C CA . SER A 1 186 ? 7.348 -3.441 -7.664 1 87.31 186 SER A CA 1
ATOM 1524 C C . SER A 1 186 ? 7.277 -3.674 -6.16 1 87.31 186 SER A C 1
ATOM 1526 O O . SER A 1 186 ? 8.305 -3.879 -5.508 1 87.31 186 SER A O 1
ATOM 1528 N N . PRO A 1 187 ? 6.004 -3.59 -5.723 1 83.56 187 PRO A N 1
ATOM 1529 C CA . PRO A 1 187 ? 5.902 -3.77 -4.273 1 83.56 187 PRO A CA 1
ATOM 1530 C C . PRO A 1 187 ? 6.414 -5.133 -3.811 1 83.56 187 PRO A C 1
ATOM 1532 O O . PRO A 1 187 ? 6.234 -6.133 -4.508 1 83.56 187 PRO A O 1
ATOM 1535 N N . PRO A 1 188 ? 7.102 -5.012 -2.691 1 74.88 188 PRO A N 1
ATOM 1536 C CA . PRO A 1 188 ? 7.574 -6.289 -2.152 1 74.88 188 PRO A CA 1
ATOM 1537 C C . PRO A 1 188 ? 6.434 -7.258 -1.846 1 74.88 188 PRO A C 1
ATOM 1539 O O . PRO A 1 188 ? 5.273 -6.84 -1.74 1 74.88 188 PRO A O 1
ATOM 1542 N N . ARG A 1 189 ? 6.766 -8.531 -1.755 1 68.38 189 ARG A N 1
ATOM 1543 C CA . ARG A 1 189 ? 5.832 -9.633 -1.578 1 68.38 189 ARG A CA 1
ATOM 1544 C C . ARG A 1 189 ? 4.918 -9.398 -0.381 1 68.38 189 ARG A C 1
ATOM 1546 O O . ARG A 1 189 ? 3.734 -9.742 -0.416 1 68.38 189 ARG A O 1
ATOM 1553 N N . ILE A 1 190 ? 5.477 -8.773 0.576 1 62.12 190 ILE A N 1
ATOM 1554 C CA . ILE A 1 190 ? 4.75 -8.594 1.826 1 62.12 190 ILE A CA 1
ATOM 1555 C C . ILE A 1 190 ? 3.562 -7.66 1.603 1 62.12 190 ILE A C 1
ATOM 1557 O O . ILE A 1 190 ? 2.607 -7.66 2.381 1 62.12 190 ILE A O 1
ATOM 1561 N N . PHE A 1 191 ? 3.67 -6.895 0.503 1 63.22 191 PHE A N 1
ATOM 1562 C CA . PHE A 1 191 ? 2.584 -5.965 0.217 1 63.22 191 PHE A CA 1
ATOM 1563 C C . PHE A 1 191 ? 1.292 -6.719 -0.083 1 63.22 191 PHE A C 1
ATOM 1565 O O . PHE A 1 191 ? 0.2 -6.227 0.208 1 63.22 191 PHE A O 1
ATOM 1572 N N . GLU A 1 192 ? 1.433 -7.867 -0.597 1 55.78 192 GLU A N 1
ATOM 1573 C CA . GLU A 1 192 ? 0.222 -8.648 -0.848 1 55.78 192 GLU A CA 1
ATOM 1574 C C . GLU A 1 192 ? -0.585 -8.836 0.433 1 55.78 192 GLU A C 1
ATOM 1576 O O . GLU A 1 192 ? -1.809 -8.984 0.386 1 55.78 192 GLU A O 1
ATOM 1581 N N . ALA A 1 193 ? 0.089 -8.703 1.558 1 55.12 193 ALA A N 1
ATOM 1582 C CA . ALA A 1 193 ? -0.533 -8.805 2.875 1 55.12 193 ALA A CA 1
ATOM 1583 C C . ALA A 1 193 ? -1.233 -7.5 3.252 1 55.12 193 ALA A C 1
ATOM 1585 O O . ALA A 1 193 ? -2.154 -7.5 4.074 1 55.12 193 ALA A O 1
ATOM 1586 N N . PHE A 1 194 ? -0.806 -6.508 2.635 1 55.47 194 PHE A N 1
ATOM 1587 C CA . PHE A 1 194 ? -1.218 -5.18 3.07 1 55.47 194 PHE A CA 1
ATOM 1588 C C . PHE A 1 194 ? -2.686 -4.934 2.74 1 55.47 194 PHE A C 1
ATOM 1590 O O . PHE A 1 194 ? -3.389 -4.246 3.486 1 55.47 194 PHE A O 1
ATOM 1597 N N . TRP A 1 195 ? -3.07 -5.352 1.572 1 49.88 195 TRP A N 1
ATOM 1598 C CA . TRP A 1 195 ? -4.41 -4.992 1.122 1 49.88 195 TRP A CA 1
ATOM 1599 C C . TRP A 1 195 ? -5.453 -5.344 2.18 1 49.88 195 TRP A C 1
ATOM 1601 O O . TRP A 1 195 ? -6.523 -4.734 2.23 1 49.88 195 TRP A O 1
ATOM 1611 N N . LYS A 1 196 ? -5.043 -6.398 2.922 1 47.97 196 LYS A N 1
ATOM 1612 C CA . LYS A 1 196 ? -6.102 -6.898 3.795 1 47.97 196 LYS A CA 1
ATOM 1613 C C . LYS A 1 196 ? -5.758 -6.664 5.266 1 47.97 196 LYS A C 1
ATOM 1615 O O . LYS A 1 196 ? -6.57 -6.945 6.148 1 47.97 196 LYS A O 1
ATOM 1620 N N . VAL A 1 197 ? -4.574 -6.188 5.613 1 46.72 197 VAL A N 1
ATOM 1621 C CA . VAL A 1 197 ? -4.102 -6.078 6.992 1 46.72 197 VAL A CA 1
ATOM 1622 C C . VAL A 1 197 ? -4.836 -4.945 7.703 1 46.72 197 VAL A C 1
ATOM 1624 O O . VAL A 1 197 ? -4.645 -4.73 8.906 1 46.72 197 VAL A O 1
ATOM 1627 N N . GLN A 1 198 ? -5.66 -4.309 7.199 1 49.41 198 GLN A N 1
ATOM 1628 C CA . GLN A 1 198 ? -6.27 -3.156 7.855 1 49.41 198 GLN A CA 1
ATOM 1629 C C . GLN A 1 198 ? -6.762 -3.516 9.258 1 49.41 198 GLN A C 1
ATOM 1631 O O . GLN A 1 198 ? -6.594 -2.738 10.195 1 49.41 198 GLN A O 1
ATOM 1636 N N . PRO A 1 199 ? -7.398 -4.605 9.383 1 41.75 199 PRO A N 1
ATOM 1637 C CA . PRO A 1 199 ? -7.922 -4.84 10.727 1 41.75 199 PRO A CA 1
ATOM 1638 C C . PRO A 1 199 ? -6.824 -5.117 11.75 1 41.75 199 PRO A C 1
ATOM 1640 O O . PRO A 1 199 ? -7.059 -5.016 12.961 1 41.75 199 PRO A O 1
ATOM 1643 N N . LEU A 1 200 ? -5.703 -5.578 11.328 1 41.09 200 LEU A N 1
ATOM 1644 C CA . LEU A 1 200 ? -4.715 -6.008 12.312 1 41.09 200 LEU A CA 1
ATOM 1645 C C . LEU A 1 200 ? -4.016 -4.805 12.938 1 41.09 200 LEU A C 1
ATOM 1647 O O . LEU A 1 200 ? -3.355 -4.938 13.977 1 41.09 200 LEU A O 1
ATOM 1651 N N . ILE A 1 201 ? -3.846 -3.883 12.305 1 38.72 201 ILE A N 1
ATOM 1652 C CA . ILE A 1 201 ? -3.092 -2.766 12.859 1 38.72 201 ILE A CA 1
ATOM 1653 C C . ILE A 1 201 ? -4.023 -1.867 13.672 1 38.72 201 ILE A C 1
ATOM 1655 O O . ILE A 1 201 ? -3.568 -1.09 14.516 1 38.72 201 ILE A O 1
ATOM 1659 N N . LEU A 1 202 ? -5.215 -1.925 13.328 1 34.59 202 LEU A N 1
ATOM 1660 C CA . LEU A 1 202 ? -6.043 -1.092 14.195 1 34.59 202 LEU A CA 1
ATOM 1661 C C . LEU A 1 202 ? -6.402 -1.831 15.477 1 34.59 202 LEU A C 1
ATOM 1663 O O . LEU A 1 202 ? -6.711 -3.025 15.445 1 34.59 202 LEU A O 1
ATOM 1667 N N . MET B 1 1 ? 50.344 6.391 -5.914 1 27.58 1 MET B N 1
ATOM 1668 C CA . MET B 1 1 ? 49.906 5.062 -6.324 1 27.58 1 MET B CA 1
ATOM 1669 C C . MET B 1 1 ? 48.375 4.914 -6.145 1 27.58 1 MET B C 1
ATOM 1671 O O . MET B 1 1 ? 47.875 5.141 -5.051 1 27.58 1 MET B O 1
ATOM 1675 N N . SER B 1 2 ? 47.531 5.227 -7.25 1 29.55 2 SER B N 1
ATOM 1676 C CA . SER B 1 2 ? 46.125 5.598 -7.426 1 29.55 2 SER B CA 1
ATOM 16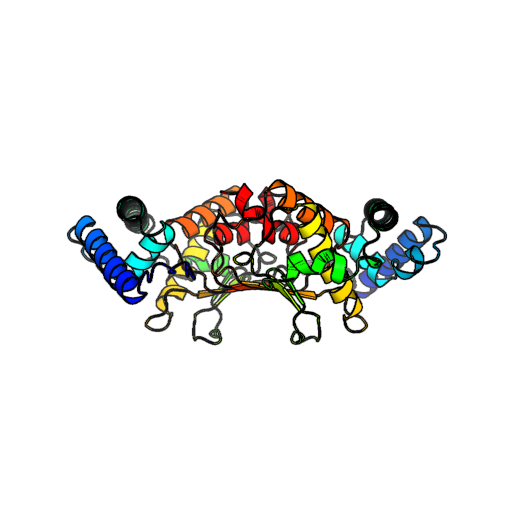77 C C . SER B 1 2 ? 45.188 4.422 -7.125 1 29.55 2 SER B C 1
ATOM 1679 O O . SER B 1 2 ? 45.125 3.467 -7.902 1 29.55 2 SER B O 1
ATOM 1681 N N . MET B 1 3 ? 45.031 3.916 -5.871 1 28.02 3 MET B N 1
ATOM 1682 C CA . MET B 1 3 ? 44.344 2.729 -5.41 1 28.02 3 MET B CA 1
ATOM 1683 C C . MET B 1 3 ? 42.875 2.766 -5.844 1 28.02 3 MET B C 1
ATOM 1685 O O . MET B 1 3 ? 42.031 3.404 -5.199 1 28.02 3 MET B O 1
ATOM 1689 N N . PHE B 1 4 ? 42.594 2.896 -7.133 1 29.62 4 PHE B N 1
ATOM 1690 C CA . PHE B 1 4 ? 41.281 2.928 -7.773 1 29.62 4 PHE B CA 1
ATOM 1691 C C . PHE B 1 4 ? 40.469 1.697 -7.398 1 29.62 4 PHE B C 1
ATOM 1693 O O . PHE B 1 4 ? 40.938 0.568 -7.52 1 29.62 4 PHE B O 1
ATOM 1700 N N . TRP B 1 5 ? 39.656 1.688 -6.34 1 34.06 5 TRP B N 1
ATOM 1701 C CA . TRP B 1 5 ? 38.781 0.703 -5.734 1 34.06 5 TRP B CA 1
ATOM 1702 C C . TRP B 1 5 ? 38 -0.055 -6.809 1 34.06 5 TRP B C 1
ATOM 1704 O O . TRP B 1 5 ? 37.25 0.549 -7.594 1 34.06 5 TRP B O 1
ATOM 1714 N N . ARG B 1 6 ? 38.531 -1.082 -7.383 1 37.91 6 ARG B N 1
ATOM 1715 C CA . ARG B 1 6 ? 38 -2.037 -8.344 1 37.91 6 ARG B CA 1
ATOM 1716 C C . ARG B 1 6 ? 36.562 -2.457 -7.953 1 37.91 6 ARG B C 1
ATOM 1718 O O . ARG B 1 6 ? 36.375 -3.008 -6.871 1 37.91 6 ARG B O 1
ATOM 1725 N N . ARG B 1 7 ? 35.562 -1.799 -8.367 1 40.06 7 ARG B N 1
ATOM 1726 C CA . ARG B 1 7 ? 34.188 -2.258 -8.312 1 40.06 7 ARG B CA 1
ATOM 1727 C C . ARG B 1 7 ? 34.062 -3.711 -8.75 1 40.06 7 ARG B C 1
ATOM 1729 O O . ARG B 1 7 ? 34.5 -4.066 -9.852 1 40.06 7 ARG B O 1
ATOM 1736 N N . PRO B 1 8 ? 34.094 -4.676 -7.957 1 40.53 8 PRO B N 1
ATOM 1737 C CA . PRO B 1 8 ? 34.031 -5.992 -8.594 1 40.53 8 PRO B CA 1
ATOM 1738 C C . PRO B 1 8 ? 33.031 -6.023 -9.758 1 40.53 8 PRO B C 1
ATOM 1740 O O . PRO B 1 8 ? 31.984 -5.379 -9.695 1 40.53 8 PRO B O 1
ATOM 1743 N N . GLN B 1 9 ? 33.344 -6.105 -11.055 1 38.28 9 GLN B N 1
ATOM 1744 C CA . GLN B 1 9 ? 32.625 -6.266 -12.312 1 38.28 9 GLN B CA 1
ATOM 1745 C C . GLN B 1 9 ? 31.562 -7.355 -12.219 1 38.28 9 GLN B C 1
ATOM 1747 O O . GLN B 1 9 ? 31.844 -8.531 -12.445 1 38.28 9 GLN B O 1
ATOM 1752 N N . ASN B 1 10 ? 30.875 -7.664 -11.133 1 43.56 10 ASN B N 1
ATOM 1753 C CA . ASN B 1 10 ? 29.812 -8.672 -11.25 1 43.56 10 ASN B CA 1
ATOM 1754 C C . ASN B 1 10 ? 29.016 -8.492 -12.531 1 43.56 10 ASN B C 1
ATOM 1756 O O . ASN B 1 10 ? 28.359 -7.469 -12.719 1 43.56 10 ASN B O 1
ATOM 1760 N N . HIS B 1 11 ? 29.391 -8.906 -13.727 1 51.94 11 HIS B N 1
ATOM 1761 C CA . HIS B 1 11 ? 28.922 -8.844 -15.102 1 51.94 11 HIS B CA 1
ATOM 1762 C C . HIS B 1 11 ? 27.453 -9.242 -15.195 1 51.94 11 HIS B C 1
ATOM 1764 O O . HIS B 1 11 ? 27.062 -10.32 -14.742 1 51.94 11 HIS B O 1
ATOM 1770 N N . PRO B 1 12 ? 26.594 -8.328 -15.461 1 56.69 12 PRO B N 1
ATOM 1771 C CA . PRO B 1 12 ? 25.172 -8.625 -15.688 1 56.69 12 PRO B CA 1
ATOM 1772 C C . PRO B 1 12 ? 24.969 -9.953 -16.422 1 56.69 12 PRO B C 1
ATOM 1774 O O . PRO B 1 12 ? 24 -10.672 -16.125 1 56.69 12 PRO B O 1
ATOM 1777 N N . GLU B 1 13 ? 25.797 -10.203 -17.453 1 54.06 13 GLU B N 1
ATOM 1778 C CA . GLU B 1 13 ? 25.703 -11.453 -18.203 1 54.06 13 GLU B CA 1
ATOM 1779 C C . GLU B 1 13 ? 25.938 -12.664 -17.312 1 54.06 13 GLU B C 1
ATOM 1781 O O . GLU B 1 13 ? 25.266 -13.688 -17.469 1 54.06 13 GLU B O 1
ATOM 1786 N N . ASN B 1 14 ? 26.922 -12.578 -16.453 1 59.91 14 ASN B N 1
ATOM 1787 C CA . ASN B 1 14 ? 27.203 -13.656 -15.516 1 59.91 14 ASN B CA 1
ATOM 1788 C C . ASN B 1 14 ? 26.031 -13.875 -14.555 1 59.91 14 ASN B C 1
ATOM 1790 O O . ASN B 1 14 ? 25.703 -15.016 -14.219 1 59.91 14 ASN B O 1
ATOM 1794 N N . ASP B 1 15 ? 25.328 -12.82 -14.344 1 78.94 15 ASP B N 1
ATOM 1795 C CA . ASP B 1 15 ? 24.172 -12.914 -13.461 1 78.94 15 ASP B CA 1
ATOM 1796 C C . ASP B 1 15 ? 23 -13.609 -14.164 1 78.94 15 ASP B C 1
ATOM 1798 O O . ASP B 1 15 ? 22.328 -14.445 -13.57 1 78.94 15 ASP B O 1
ATOM 1802 N N . ALA B 1 16 ? 23.062 -13.406 -15.484 1 83.19 16 ALA B N 1
ATOM 1803 C CA . ALA B 1 16 ? 21.984 -14.023 -16.25 1 83.19 16 ALA B CA 1
ATOM 1804 C C . ALA B 1 16 ? 22.203 -15.523 -16.406 1 83.19 16 ALA B C 1
ATOM 1806 O O . ALA B 1 16 ? 21.266 -16.312 -16.281 1 83.19 16 ALA B O 1
ATOM 1807 N N . ALA B 1 17 ? 23.312 -15.875 -16.797 1 86.69 17 ALA B N 1
ATOM 1808 C CA . ALA B 1 17 ? 23.656 -17.281 -16.953 1 86.69 17 ALA B CA 1
ATOM 1809 C C . ALA B 1 17 ? 23.5 -18.031 -15.633 1 86.69 17 ALA B C 1
ATOM 1811 O O . ALA B 1 17 ? 23.031 -19.172 -15.602 1 86.69 17 ALA B O 1
ATOM 1812 N N . ALA B 1 18 ? 23.906 -17.438 -14.617 1 91.62 18 ALA B N 1
ATOM 1813 C CA . ALA B 1 18 ? 23.766 -18.031 -13.297 1 91.62 18 ALA B CA 1
ATOM 1814 C C . ALA B 1 18 ? 22.297 -18.219 -12.938 1 91.62 18 ALA B C 1
ATOM 1816 O O . ALA B 1 18 ? 21.906 -19.266 -12.398 1 91.62 18 ALA B O 1
ATOM 1817 N N . ARG B 1 19 ? 21.531 -17.328 -13.312 1 93 19 ARG B N 1
ATOM 1818 C CA . ARG B 1 19 ? 20.094 -17.422 -13.039 1 93 19 ARG B CA 1
ATOM 1819 C C . ARG B 1 19 ? 19.453 -18.516 -13.875 1 93 19 ARG B C 1
ATOM 1821 O O . ARG B 1 19 ? 18.609 -19.266 -13.383 1 93 19 ARG B O 1
ATOM 1828 N N . ASP B 1 20 ? 19.875 -18.656 -15.078 1 95.12 20 ASP B N 1
ATOM 1829 C CA . ASP B 1 20 ? 19.359 -19.719 -15.938 1 95.12 20 ASP B CA 1
ATOM 1830 C C . ASP B 1 20 ? 19.719 -21.094 -15.383 1 95.12 20 ASP B C 1
ATOM 1832 O O . ASP B 1 20 ? 18.938 -22.047 -15.469 1 95.12 20 ASP B O 1
ATOM 1836 N N . SER B 1 21 ? 20.906 -21.156 -14.898 1 96.25 21 SER B N 1
ATOM 1837 C CA . SER B 1 21 ? 21.344 -22.422 -14.297 1 96.25 21 SER B CA 1
ATOM 1838 C C . SER B 1 21 ? 20.469 -22.781 -13.102 1 96.25 21 SER B C 1
ATOM 1840 O O . SER B 1 21 ? 20.125 -23.953 -12.914 1 96.25 21 SER B O 1
ATOM 1842 N N . LYS B 1 22 ? 20.078 -21.812 -12.328 1 97.31 22 LYS B N 1
ATOM 1843 C CA . LYS B 1 22 ? 19.219 -22.062 -11.172 1 97.31 22 LYS B CA 1
ATOM 1844 C C . LYS B 1 22 ? 17.812 -22.484 -11.594 1 97.31 22 LYS B C 1
ATOM 1846 O O . LYS B 1 22 ? 17.188 -23.312 -10.945 1 97.31 22 LYS B O 1
ATOM 1851 N N . VAL B 1 23 ? 17.375 -21.953 -12.68 1 97.69 23 VAL B N 1
ATOM 1852 C CA . VAL B 1 23 ? 16.078 -22.359 -13.227 1 97.69 23 VAL B CA 1
ATOM 1853 C C . VAL B 1 23 ? 16.125 -23.828 -13.656 1 97.69 23 VAL B C 1
ATOM 1855 O O . VAL B 1 23 ? 15.211 -24.594 -13.359 1 97.69 23 VAL B O 1
ATOM 1858 N N . ARG B 1 24 ? 17.172 -24.203 -14.312 1 97.12 24 ARG B N 1
ATOM 1859 C CA . ARG B 1 24 ? 17.344 -25.578 -14.742 1 97.12 24 ARG B CA 1
ATOM 1860 C C . ARG B 1 24 ? 17.422 -26.531 -13.547 1 97.12 24 ARG B C 1
ATOM 1862 O O . ARG B 1 24 ? 16.828 -27.609 -13.555 1 97.12 24 ARG B O 1
ATOM 1869 N N . GLU B 1 25 ? 18.188 -26.031 -12.586 1 97.69 25 GLU B N 1
ATOM 1870 C CA . GLU B 1 25 ? 18.328 -26.828 -11.375 1 97.69 25 GLU B CA 1
ATOM 1871 C C . GLU B 1 25 ? 16.969 -27.047 -10.695 1 97.69 25 GLU B C 1
ATOM 1873 O O . GLU B 1 25 ? 16.656 -28.156 -10.258 1 97.69 25 GLU B O 1
ATOM 1878 N N . LEU B 1 26 ? 16.219 -26.031 -10.586 1 97.94 26 LEU B N 1
ATOM 1879 C CA . LEU B 1 26 ? 14.891 -26.125 -9.992 1 97.94 26 LEU B CA 1
ATOM 1880 C C . LEU B 1 26 ? 14.008 -27.078 -10.789 1 97.94 26 LEU B C 1
ATOM 1882 O O . LEU B 1 26 ? 13.32 -27.922 -10.219 1 97.94 26 LEU B O 1
ATOM 1886 N N . ARG B 1 27 ? 14.023 -26.969 -12.078 1 96.75 27 ARG B N 1
ATOM 1887 C CA . ARG B 1 27 ? 13.227 -27.828 -12.945 1 96.75 27 ARG B CA 1
ATOM 1888 C C . ARG B 1 27 ? 13.586 -29.297 -12.75 1 96.75 27 ARG B C 1
ATOM 1890 O O . ARG B 1 27 ? 12.711 -30.156 -12.641 1 96.75 27 ARG B O 1
ATOM 1897 N N . GLU B 1 28 ? 14.836 -29.516 -12.727 1 96.25 28 GLU B N 1
ATOM 1898 C CA . GLU B 1 28 ? 15.312 -30.891 -12.539 1 96.25 28 GLU B CA 1
ATOM 1899 C C . GLU B 1 28 ? 14.867 -31.438 -11.188 1 96.25 28 GLU B C 1
ATOM 1901 O O . GLU B 1 28 ? 14.531 -32.625 -11.078 1 96.25 28 GLU B O 1
ATOM 1906 N N . GLY B 1 29 ? 14.891 -30.609 -10.242 1 96.06 29 GLY B N 1
ATOM 1907 C CA . GLY B 1 29 ? 14.492 -31.016 -8.906 1 96.06 29 GLY B CA 1
ATOM 1908 C C . GLY B 1 29 ? 13.023 -31.391 -8.812 1 96.06 29 GLY B C 1
ATOM 1909 O O . GLY B 1 29 ? 12.625 -32.188 -7.953 1 96.06 29 GLY B O 1
ATOM 1910 N N . LEU B 1 30 ? 12.195 -30.844 -9.625 1 95.31 30 LEU B N 1
ATOM 1911 C CA . LEU B 1 30 ? 10.766 -31.109 -9.617 1 95.31 30 LEU B CA 1
ATOM 1912 C C . LEU B 1 30 ? 10.453 -32.469 -10.211 1 95.31 30 LEU B C 1
ATOM 1914 O O . LEU B 1 30 ? 9.398 -33.062 -9.938 1 95.31 30 LEU B O 1
ATOM 1918 N N . GLY B 1 31 ? 11.453 -33 -10.938 1 92.88 31 GLY B N 1
ATOM 1919 C CA . GLY B 1 31 ? 11.195 -34.25 -11.609 1 92.88 31 GLY B CA 1
ATOM 1920 C C . GLY B 1 31 ? 10.203 -34.156 -12.75 1 92.88 31 GLY B C 1
ATOM 1921 O O . GLY B 1 31 ? 9.891 -33.031 -13.195 1 92.88 31 GLY B O 1
ATOM 1922 N N . PRO B 1 32 ? 9.711 -35.281 -13.258 1 92.62 32 PRO B N 1
ATOM 1923 C CA . PRO B 1 32 ? 8.766 -35.281 -14.375 1 92.62 32 PRO B CA 1
ATOM 1924 C C . PRO B 1 32 ? 7.398 -34.719 -13.992 1 92.62 32 PRO B C 1
ATOM 1926 O O . PRO B 1 32 ? 6.863 -35.062 -12.938 1 92.62 32 PRO B O 1
ATOM 1929 N N . LEU B 1 33 ? 6.988 -33.781 -14.695 1 91.69 33 LEU B N 1
ATOM 1930 C CA . LEU B 1 33 ? 5.676 -33.156 -14.523 1 91.69 33 LEU B CA 1
ATOM 1931 C C . LEU B 1 33 ? 4.746 -33.531 -15.672 1 91.69 33 LEU B C 1
ATOM 1933 O O . LEU B 1 33 ? 5.203 -33.906 -16.75 1 91.69 33 LEU B O 1
ATOM 1937 N N . SER B 1 34 ? 3.463 -33.625 -15.367 1 90.25 34 SER B N 1
ATOM 1938 C CA . SER B 1 34 ? 2.482 -33.906 -16.406 1 90.25 34 SER B CA 1
ATOM 1939 C C . SER B 1 34 ? 1.219 -33.094 -16.219 1 90.25 34 SER B C 1
ATOM 1941 O O . SER B 1 34 ? 1.019 -32.469 -15.172 1 90.25 34 SER B O 1
ATOM 1943 N N . GLY B 1 35 ? 0.48 -32.969 -17.344 1 92 35 GLY B N 1
ATOM 1944 C CA . GLY B 1 35 ? -0.82 -32.312 -17.281 1 92 35 GLY B CA 1
ATOM 1945 C C . GLY B 1 35 ? -0.747 -30.859 -16.828 1 92 35 GLY B C 1
ATOM 1946 O O . GLY B 1 35 ? 0.011 -30.078 -17.391 1 92 35 GLY B O 1
ATOM 1947 N N . ARG B 1 36 ? -1.476 -30.594 -15.789 1 89.94 36 ARG B N 1
ATOM 1948 C CA . ARG B 1 36 ? -1.636 -29.219 -15.312 1 89.94 36 ARG B CA 1
ATOM 1949 C C . ARG B 1 36 ? -0.355 -28.719 -14.656 1 89.94 36 ARG B C 1
ATOM 1951 O O . ARG B 1 36 ? -0.01 -27.547 -14.773 1 89.94 36 ARG B O 1
ATOM 1958 N N . SER B 1 37 ? 0.347 -29.656 -13.961 1 92.94 37 SER B N 1
ATOM 1959 C CA . SER B 1 37 ? 1.582 -29.25 -13.305 1 92.94 37 SER B CA 1
ATOM 1960 C C . SER B 1 37 ? 2.637 -28.812 -14.32 1 92.94 37 SER B C 1
ATOM 1962 O O . SER B 1 37 ? 3.389 -27.875 -14.078 1 92.94 37 SER B O 1
ATOM 1964 N N . LEU B 1 38 ? 2.668 -29.547 -15.438 1 93.06 38 LEU B N 1
ATOM 1965 C CA . LEU B 1 38 ? 3.605 -29.188 -16.5 1 93.06 38 LEU B CA 1
ATOM 1966 C C . LEU B 1 38 ? 3.268 -27.828 -17.094 1 93.06 38 LEU B C 1
ATOM 1968 O O . LEU B 1 38 ? 4.16 -27 -17.328 1 93.06 38 LEU B O 1
ATOM 1972 N N . LYS B 1 39 ? 2.051 -27.578 -17.297 1 93 39 LYS B N 1
ATOM 1973 C CA . LYS B 1 39 ? 1.606 -26.312 -17.875 1 93 39 LYS B CA 1
ATOM 1974 C C . LYS B 1 39 ? 1.871 -25.156 -16.922 1 93 39 LYS B C 1
ATOM 1976 O O . LYS B 1 39 ? 2.162 -24.031 -17.344 1 93 39 LYS B O 1
ATOM 1981 N N . PHE B 1 40 ? 1.761 -25.453 -15.641 1 96 40 PHE B N 1
ATOM 1982 C CA . PHE B 1 40 ? 1.946 -24.422 -14.625 1 96 40 PHE B CA 1
ATOM 1983 C C . PHE B 1 40 ? 3.42 -24.062 -14.484 1 96 40 PHE B C 1
ATOM 1985 O O . PHE B 1 40 ? 3.762 -22.891 -14.32 1 96 40 PHE B O 1
ATOM 1992 N N . CYS B 1 41 ? 4.297 -25.031 -14.625 1 96.94 41 CYS B N 1
ATOM 1993 C CA . CYS B 1 41 ? 5.711 -24.859 -14.305 1 96.94 41 CYS B CA 1
ATOM 1994 C C . CYS B 1 41 ? 6.5 -24.422 -15.531 1 96.94 41 CYS B C 1
ATOM 1996 O O . CYS B 1 41 ? 7.441 -25.094 -15.945 1 96.94 41 CYS B O 1
ATOM 1998 N N . THR B 1 42 ? 6.117 -23.328 -16.078 1 96.12 42 THR B N 1
ATOM 1999 C CA . THR B 1 42 ? 6.902 -22.719 -17.141 1 96.12 42 THR B CA 1
ATOM 2000 C C . THR B 1 42 ? 8.211 -22.141 -16.594 1 96.12 42 THR B C 1
ATOM 2002 O O . THR B 1 42 ? 8.375 -22.016 -15.383 1 96.12 42 THR B O 1
ATOM 2005 N N . ASP B 1 43 ? 9.086 -21.812 -17.453 1 96.12 43 ASP B N 1
ATOM 2006 C CA . ASP B 1 43 ? 10.32 -21.188 -17.016 1 96.12 43 ASP B CA 1
ATOM 2007 C C . ASP B 1 43 ? 10.039 -19.875 -16.266 1 96.12 43 ASP B C 1
ATOM 2009 O O . ASP B 1 43 ? 10.695 -19.578 -15.266 1 96.12 43 ASP B O 1
ATOM 2013 N N . ALA B 1 44 ? 9.133 -19.109 -16.812 1 96.88 44 ALA B N 1
ATOM 2014 C CA . ALA B 1 44 ? 8.766 -17.844 -16.156 1 96.88 44 ALA B CA 1
ATOM 2015 C C . ALA B 1 44 ? 8.227 -18.094 -14.758 1 96.88 44 ALA B C 1
ATOM 2017 O O . ALA B 1 44 ? 8.523 -17.328 -13.828 1 96.88 44 ALA B O 1
ATOM 2018 N N . CYS B 1 45 ? 7.422 -19.125 -14.633 1 97.44 45 CYS B N 1
ATOM 2019 C CA . CYS B 1 45 ? 6.902 -19.5 -13.32 1 97.44 45 CYS B CA 1
ATOM 2020 C C . CYS B 1 45 ? 8.039 -19.859 -12.367 1 97.44 45 CYS B C 1
ATOM 2022 O O . CYS B 1 45 ? 8.078 -19.359 -11.234 1 97.44 45 CYS B O 1
ATOM 2024 N N . LEU B 1 46 ? 8.969 -20.688 -12.82 1 98.06 46 LEU B N 1
ATOM 2025 C CA . LEU B 1 46 ? 10.094 -21.078 -11.984 1 98.06 46 LEU B CA 1
ATOM 2026 C C . LEU B 1 46 ? 10.906 -19.875 -11.547 1 98.06 46 LEU B C 1
ATOM 2028 O O . LEU B 1 46 ? 11.328 -19.781 -10.391 1 98.06 46 LEU B O 1
ATOM 2032 N N . ARG B 1 47 ? 11.07 -18.969 -12.43 1 97.19 47 ARG B N 1
ATOM 2033 C CA . ARG B 1 47 ? 11.82 -17.766 -12.117 1 97.19 47 ARG B CA 1
ATOM 2034 C C . ARG B 1 47 ? 11.125 -16.953 -11.031 1 97.19 47 ARG B C 1
ATOM 2036 O O . ARG B 1 47 ? 11.781 -16.391 -10.141 1 97.19 47 ARG B O 1
ATOM 2043 N N . ARG B 1 48 ? 9.773 -16.891 -11.062 1 95.94 48 ARG B N 1
ATOM 2044 C CA . ARG B 1 48 ? 9.039 -16.172 -10.039 1 95.94 48 ARG B CA 1
ATOM 2045 C C . ARG B 1 48 ? 9.266 -16.766 -8.656 1 95.94 48 ARG B C 1
ATOM 2047 O O . ARG B 1 48 ? 9.461 -16.047 -7.68 1 95.94 48 ARG B O 1
ATOM 2054 N N . TYR B 1 49 ? 9.234 -18.031 -8.594 1 96.56 49 TYR B N 1
ATOM 2055 C CA . TYR B 1 49 ? 9.43 -18.703 -7.309 1 96.56 49 TYR B CA 1
ATOM 2056 C C . TYR B 1 49 ? 10.859 -18.531 -6.82 1 96.56 49 TYR B C 1
ATOM 2058 O O . TYR B 1 49 ? 11.102 -18.375 -5.621 1 96.56 49 TYR B O 1
ATOM 2066 N N . LEU B 1 50 ? 11.82 -18.594 -7.742 1 96.62 50 LEU B N 1
ATOM 2067 C CA . LEU B 1 50 ? 13.211 -18.344 -7.375 1 96.62 50 LEU B CA 1
ATOM 2068 C C . LEU B 1 50 ? 13.398 -16.906 -6.867 1 96.62 50 LEU B C 1
ATOM 2070 O O . LEU B 1 50 ? 14.039 -16.688 -5.84 1 96.62 50 LEU B O 1
ATOM 2074 N N . GLU B 1 51 ? 12.766 -16 -7.562 1 92.12 51 GLU B N 1
ATOM 2075 C CA . GLU B 1 51 ? 12.836 -14.617 -7.133 1 92.12 51 GLU B CA 1
ATOM 2076 C C . GLU B 1 51 ? 12.227 -14.438 -5.742 1 92.12 51 GLU B C 1
ATOM 2078 O O . GLU B 1 51 ? 12.797 -13.742 -4.895 1 92.12 51 GLU B O 1
ATOM 2083 N N . ALA B 1 52 ? 11.141 -15.086 -5.547 1 90.38 52 ALA B N 1
ATOM 2084 C CA . ALA B 1 52 ? 10.43 -14.969 -4.273 1 90.38 52 ALA B CA 1
ATOM 2085 C C . ALA B 1 52 ? 11.281 -15.5 -3.125 1 90.38 52 ALA B C 1
ATOM 2087 O O . ALA B 1 52 ? 11.094 -15.109 -1.971 1 90.38 52 ALA B O 1
ATOM 2088 N N . ARG B 1 53 ? 12.141 -16.328 -3.488 1 92.31 53 ARG B N 1
ATOM 2089 C CA . ARG B 1 53 ? 12.977 -16.938 -2.457 1 92.31 53 ARG B CA 1
ATOM 2090 C C . ARG B 1 53 ? 14.438 -16.531 -2.637 1 92.31 53 ARG B C 1
ATOM 2092 O O . ARG B 1 53 ? 15.344 -17.297 -2.309 1 92.31 53 ARG B O 1
ATOM 2099 N N . ASN B 1 54 ? 14.68 -15.414 -3.242 1 88.69 54 ASN B N 1
ATOM 2100 C CA . ASN B 1 54 ? 16 -14.828 -3.41 1 88.69 54 ASN B CA 1
ATOM 2101 C C . ASN B 1 54 ? 16.953 -15.781 -4.129 1 88.69 54 ASN B C 1
ATOM 2103 O O . ASN B 1 54 ? 18.109 -15.938 -3.729 1 88.69 54 ASN B O 1
ATOM 2107 N N . TRP B 1 55 ? 16.453 -16.531 -5.023 1 93.94 55 TRP B N 1
ATOM 2108 C CA . TRP B 1 55 ? 17.172 -17.422 -5.938 1 93.94 55 TRP B CA 1
ATOM 2109 C C . TRP B 1 55 ? 17.828 -18.562 -5.176 1 93.94 55 TRP B C 1
ATOM 2111 O O . TRP B 1 55 ? 18.828 -19.109 -5.621 1 93.94 55 TRP B O 1
ATOM 2121 N N . ASN B 1 56 ? 17.219 -18.812 -4.027 1 95.88 56 ASN B N 1
ATOM 2122 C CA . ASN B 1 56 ? 17.531 -20.062 -3.334 1 95.88 56 ASN B CA 1
ATOM 2123 C C . ASN B 1 56 ? 16.734 -21.234 -3.889 1 95.88 56 ASN B C 1
ATOM 2125 O O . ASN B 1 56 ? 15.531 -21.328 -3.674 1 95.88 56 ASN B O 1
ATOM 2129 N N . VAL B 1 57 ? 17.422 -22.172 -4.523 1 97.88 57 VAL B N 1
ATOM 2130 C CA . VAL B 1 57 ? 16.766 -23.234 -5.281 1 97.88 57 VAL B CA 1
ATOM 2131 C C . VAL B 1 57 ? 15.992 -24.141 -4.332 1 97.88 57 VAL B C 1
ATOM 2133 O O . VAL B 1 57 ? 14.844 -24.5 -4.613 1 97.88 57 VAL B O 1
ATOM 2136 N N . ASP B 1 58 ? 16.578 -24.484 -3.176 1 97.94 58 ASP B N 1
ATOM 2137 C CA . ASP B 1 58 ? 15.945 -25.391 -2.23 1 97.94 58 ASP B CA 1
ATOM 2138 C C . ASP B 1 58 ? 14.648 -24.797 -1.686 1 97.94 58 ASP B C 1
ATOM 2140 O O . ASP B 1 58 ? 13.617 -25.469 -1.642 1 97.94 58 ASP B O 1
ATOM 2144 N N . LYS B 1 59 ? 14.688 -23.594 -1.321 1 97.62 59 LYS B N 1
ATOM 2145 C CA . LYS B 1 59 ? 13.508 -22.922 -0.787 1 97.62 59 LYS B CA 1
ATOM 2146 C C . LYS B 1 59 ? 12.438 -22.75 -1.861 1 97.62 59 LYS B C 1
ATOM 2148 O O . LYS B 1 59 ? 11.242 -22.938 -1.595 1 97.62 59 LYS B O 1
ATOM 2153 N N . ALA B 1 60 ? 12.867 -22.406 -3 1 97.81 60 ALA B N 1
ATOM 2154 C CA . ALA B 1 60 ? 11.938 -22.25 -4.113 1 97.81 60 ALA B CA 1
ATOM 2155 C C . ALA B 1 60 ? 11.266 -23.578 -4.453 1 97.81 60 ALA B C 1
ATOM 2157 O O . ALA B 1 60 ? 10.062 -23.625 -4.734 1 97.81 60 ALA B O 1
ATOM 2158 N N . HIS B 1 61 ? 12.109 -24.594 -4.426 1 98.38 61 HIS B N 1
ATOM 2159 C CA . HIS B 1 61 ? 11.586 -25.938 -4.695 1 98.38 61 HIS B CA 1
ATOM 2160 C C . HIS B 1 61 ? 10.484 -26.297 -3.703 1 98.38 61 HIS B C 1
ATOM 2162 O O . HIS B 1 61 ? 9.406 -26.734 -4.105 1 98.38 61 HIS B O 1
ATOM 2168 N N . LYS B 1 62 ? 10.742 -26.109 -2.494 1 98.25 62 LYS B N 1
ATOM 2169 C CA . LYS B 1 62 ? 9.766 -26.422 -1.453 1 98.25 62 LYS B CA 1
ATOM 2170 C C . LYS B 1 62 ? 8.492 -25.609 -1.638 1 98.25 62 LYS B C 1
ATOM 2172 O O . LYS B 1 62 ? 7.383 -26.141 -1.537 1 98.25 62 LYS B O 1
ATOM 2177 N N . MET B 1 63 ? 8.672 -24.344 -1.886 1 97.62 63 MET B N 1
ATOM 2178 C CA . MET B 1 63 ? 7.531 -23.453 -2.09 1 97.62 63 MET B CA 1
ATOM 2179 C C . MET B 1 63 ? 6.703 -23.906 -3.293 1 97.62 63 MET B C 1
ATOM 2181 O O . MET B 1 63 ? 5.473 -23.938 -3.229 1 97.62 63 MET B O 1
ATOM 2185 N N . LEU B 1 64 ? 7.324 -24.234 -4.348 1 97.88 64 LEU B N 1
ATOM 2186 C CA . LEU B 1 64 ? 6.652 -24.672 -5.566 1 97.88 64 LEU B CA 1
ATOM 2187 C C . LEU B 1 64 ? 5.93 -26 -5.352 1 97.88 64 LEU B C 1
ATOM 2189 O O . LEU B 1 64 ? 4.809 -26.188 -5.824 1 97.88 64 LEU B O 1
ATOM 2193 N N . GLU B 1 65 ? 6.578 -26.859 -4.633 1 97.69 65 GLU B N 1
ATOM 2194 C CA . GLU B 1 65 ? 5.938 -28.125 -4.312 1 97.69 65 GLU B CA 1
ATOM 2195 C C . GLU B 1 65 ? 4.652 -27.906 -3.52 1 97.69 65 GLU B C 1
ATOM 2197 O O . GLU B 1 65 ? 3.639 -28.562 -3.773 1 97.69 65 GLU B O 1
ATOM 2202 N N . GLU B 1 66 ? 4.715 -27.047 -2.609 1 97.88 66 GLU B N 1
ATOM 2203 C CA . GLU B 1 66 ? 3.527 -26.703 -1.825 1 97.88 66 GLU B CA 1
ATOM 2204 C C . GLU B 1 66 ? 2.424 -26.141 -2.709 1 97.88 66 GLU B C 1
ATOM 2206 O O . GLU B 1 66 ? 1.245 -26.438 -2.512 1 97.88 66 GLU B O 1
ATOM 2211 N N . THR B 1 67 ? 2.82 -25.391 -3.666 1 98.19 67 THR B N 1
ATOM 2212 C CA . THR B 1 67 ? 1.849 -24.812 -4.582 1 98.19 67 THR B CA 1
ATOM 2213 C C . THR B 1 67 ? 1.21 -25.891 -5.453 1 98.19 67 THR B C 1
ATOM 2215 O O . THR B 1 67 ? -0.004 -25.875 -5.668 1 98.19 67 THR B O 1
ATOM 2218 N N . LEU B 1 68 ? 2.066 -26.781 -5.969 1 97.44 68 LEU B N 1
ATOM 2219 C CA . LEU B 1 68 ? 1.536 -27.844 -6.801 1 97.44 68 LEU B CA 1
ATOM 2220 C C . LEU B 1 68 ? 0.554 -28.719 -6.016 1 97.44 68 LEU B C 1
ATOM 2222 O O . LEU B 1 68 ? -0.49 -29.109 -6.539 1 97.44 68 LEU B O 1
ATOM 2226 N N . LYS B 1 69 ? 0.904 -28.938 -4.77 1 97.19 69 LYS B N 1
ATOM 2227 C CA . LYS B 1 69 ? -0.014 -29.672 -3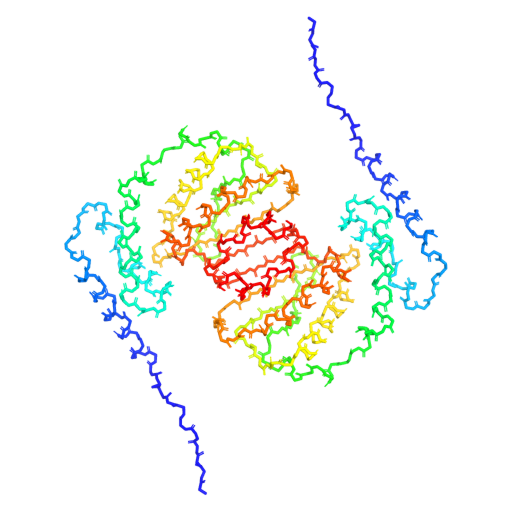.906 1 97.19 69 LYS B CA 1
ATOM 2228 C C . LYS B 1 69 ? -1.305 -28.891 -3.68 1 97.19 69 LYS B C 1
ATOM 2230 O O . LYS B 1 69 ? -2.4 -29.453 -3.771 1 97.19 69 LYS B O 1
ATOM 2235 N N . TRP B 1 70 ? -1.231 -27.672 -3.41 1 98.31 70 TRP B N 1
ATOM 2236 C CA . TRP B 1 70 ? -2.383 -26.797 -3.197 1 98.31 70 TRP B CA 1
ATOM 2237 C C . TRP B 1 70 ? -3.271 -26.766 -4.438 1 98.31 70 TRP B C 1
ATOM 2239 O O . TRP B 1 70 ? -4.496 -26.844 -4.332 1 98.31 70 TRP B O 1
ATOM 2249 N N . ARG B 1 71 ? -2.68 -26.625 -5.621 1 98.06 71 ARG B N 1
ATOM 2250 C CA . ARG B 1 71 ? -3.439 -26.547 -6.863 1 98.06 71 ARG B CA 1
ATOM 2251 C C . ARG B 1 71 ? -4.164 -27.859 -7.148 1 98.06 71 ARG B C 1
ATOM 2253 O O . ARG B 1 71 ? -5.258 -27.859 -7.715 1 98.06 71 ARG B O 1
ATOM 2260 N N . SER B 1 72 ? -3.539 -28.969 -6.734 1 96.5 72 SER B N 1
ATOM 2261 C CA . SER B 1 72 ? -4.164 -30.266 -6.957 1 96.5 72 SER B CA 1
ATOM 2262 C C . SER B 1 72 ? -5.383 -30.453 -6.059 1 96.5 72 SER B C 1
ATOM 2264 O O . SER B 1 72 ? -6.309 -31.203 -6.406 1 96.5 72 SER B O 1
ATOM 2266 N N . THR B 1 73 ? -5.441 -29.781 -4.938 1 97.12 73 THR B N 1
ATOM 2267 C CA . THR B 1 73 ? -6.531 -29.938 -3.982 1 97.12 73 THR B CA 1
ATOM 2268 C C . THR B 1 73 ? -7.551 -28.812 -4.137 1 97.12 73 THR B C 1
ATOM 2270 O O . THR B 1 73 ? -8.758 -29.062 -4.223 1 97.12 73 THR B O 1
ATOM 2273 N N . PHE B 1 74 ? -7.102 -27.609 -4.242 1 97.62 74 PHE B N 1
ATOM 2274 C CA . PHE B 1 74 ? -7.961 -26.438 -4.34 1 97.62 74 PHE B CA 1
ATOM 2275 C C . PHE B 1 74 ? -8.523 -26.297 -5.75 1 97.62 74 PHE B C 1
ATOM 2277 O O . PHE B 1 74 ? -9.625 -25.781 -5.934 1 97.62 74 PHE B O 1
ATOM 2284 N N . GLU B 1 75 ? -7.758 -26.641 -6.781 1 97.31 75 GLU B N 1
ATOM 2285 C CA . GLU B 1 75 ? -8.094 -26.625 -8.203 1 97.31 75 GLU B CA 1
ATOM 2286 C C . GLU B 1 75 ? -8.547 -25.25 -8.656 1 97.31 75 GLU B C 1
ATOM 2288 O O . GLU B 1 75 ? -9.656 -25.078 -9.172 1 97.31 75 GLU B O 1
ATOM 2293 N N . PRO B 1 76 ? -7.648 -24.297 -8.578 1 97.81 76 PRO B N 1
ATOM 2294 C CA . PRO B 1 76 ? -8.023 -22.922 -8.898 1 97.81 76 PRO B CA 1
ATOM 2295 C C . PRO B 1 76 ? -8.469 -22.75 -10.352 1 97.81 76 PRO B C 1
ATOM 2297 O O . PRO B 1 76 ? -9.328 -21.922 -10.641 1 97.81 76 PRO B O 1
ATOM 2300 N N . GLU B 1 77 ? -7.969 -23.547 -11.258 1 95.31 77 GLU B N 1
ATOM 2301 C CA . GLU B 1 77 ? -8.281 -23.438 -12.68 1 95.31 77 GLU B CA 1
ATOM 2302 C C . GLU B 1 77 ? -9.688 -23.938 -12.977 1 95.31 77 GLU B C 1
ATOM 2304 O O . GLU B 1 77 ? -10.219 -23.688 -14.062 1 95.31 77 GLU B O 1
ATOM 2309 N N . GLU B 1 78 ? -10.25 -24.609 -12.031 1 96.62 78 GLU B N 1
ATOM 2310 C CA . GLU B 1 78 ? -11.555 -25.219 -12.273 1 96.62 78 GLU B CA 1
ATOM 2311 C C . GLU B 1 78 ? -12.68 -24.344 -11.75 1 96.62 78 GLU B C 1
ATOM 2313 O O . GLU B 1 78 ? -13.859 -24.609 -12.016 1 96.62 78 GLU B O 1
ATOM 2318 N N . ILE B 1 79 ? -12.344 -23.344 -11.008 1 97.75 79 ILE B N 1
ATOM 2319 C CA . ILE B 1 79 ? -13.383 -22.453 -10.477 1 97.75 79 ILE B CA 1
ATOM 2320 C C . ILE B 1 79 ? -14.102 -21.766 -11.625 1 97.75 79 ILE B C 1
ATOM 2322 O O . ILE B 1 79 ? -13.461 -21.188 -12.508 1 97.75 79 ILE B O 1
ATOM 2326 N N . ARG B 1 80 ? -15.406 -21.844 -11.633 1 97.44 80 ARG B N 1
ATOM 2327 C CA . ARG B 1 80 ? -16.219 -21.203 -12.664 1 97.44 80 ARG B CA 1
ATOM 2328 C C . ARG B 1 80 ? -16.969 -20 -12.109 1 97.44 80 ARG B C 1
ATOM 2330 O O . ARG B 1 80 ? -17.266 -19.938 -10.914 1 97.44 80 ARG B O 1
ATOM 2337 N N . TRP B 1 81 ? -17.297 -19.141 -13.023 1 96.25 81 TRP B N 1
ATOM 2338 C CA . TRP B 1 81 ? -17.875 -17.859 -12.625 1 96.25 81 TRP B CA 1
ATOM 2339 C C . TRP B 1 81 ? -19.156 -18.062 -11.812 1 96.25 81 TRP B C 1
ATOM 2341 O O . TRP B 1 81 ? -19.344 -17.406 -10.789 1 96.25 81 TRP B O 1
ATOM 2351 N N . HIS B 1 82 ? -19.984 -18.953 -12.211 1 96.69 82 HIS B N 1
ATOM 2352 C CA . HIS B 1 82 ? -21.281 -19.094 -11.555 1 96.69 82 HIS B CA 1
ATOM 2353 C C . HIS B 1 82 ? -21.125 -19.516 -10.102 1 96.69 82 HIS B C 1
ATOM 2355 O O . HIS B 1 82 ? -22.016 -19.281 -9.273 1 96.69 82 HIS B O 1
ATOM 2361 N N . GLU B 1 83 ? -20 -20.141 -9.703 1 96.81 83 GLU B N 1
ATOM 2362 C CA . GLU B 1 83 ? -19.75 -20.562 -8.336 1 96.81 83 GLU B CA 1
ATOM 2363 C C . GLU B 1 83 ? -19.406 -19.375 -7.438 1 96.81 83 GLU B C 1
ATOM 2365 O O . GLU B 1 83 ? -19.531 -19.469 -6.215 1 96.81 83 GLU B O 1
ATOM 2370 N N . VAL B 1 84 ? -18.891 -18.266 -8.078 1 97.12 84 VAL B N 1
ATOM 2371 C CA . VAL B 1 84 ? -18.406 -17.156 -7.266 1 97.12 84 VAL B CA 1
ATOM 2372 C C . VAL B 1 84 ? -19.109 -15.859 -7.672 1 97.12 84 VAL B C 1
ATOM 2374 O O . VAL B 1 84 ? -18.75 -14.781 -7.199 1 97.12 84 VAL B O 1
ATOM 2377 N N . ALA B 1 85 ? -20.141 -15.953 -8.469 1 96.62 85 ALA B N 1
ATOM 2378 C CA . ALA B 1 85 ? -20.812 -14.797 -9.039 1 96.62 85 ALA B CA 1
ATOM 2379 C C . ALA B 1 85 ? -21.406 -13.914 -7.941 1 96.62 85 ALA B C 1
ATOM 2381 O O . ALA B 1 85 ? -21.438 -12.688 -8.07 1 96.62 85 ALA B O 1
ATOM 2382 N N . LEU B 1 86 ? -21.922 -14.57 -6.91 1 96.12 86 LEU B N 1
ATOM 2383 C CA . LEU B 1 86 ? -22.5 -13.82 -5.805 1 96.12 86 LEU B CA 1
ATOM 2384 C C . LEU B 1 86 ? -21.484 -12.867 -5.191 1 96.12 86 LEU B C 1
ATOM 2386 O O . LEU B 1 86 ? -21.812 -11.727 -4.859 1 96.12 86 LEU B O 1
ATOM 2390 N N . GLU B 1 87 ? -20.25 -13.281 -5.043 1 95.19 87 GLU B N 1
ATOM 2391 C CA . GLU B 1 87 ? -19.188 -12.445 -4.492 1 95.19 87 GLU B CA 1
ATOM 2392 C C . GLU B 1 87 ? -18.906 -11.242 -5.391 1 95.19 87 GLU B C 1
ATOM 2394 O O . GLU B 1 87 ? -18.547 -10.172 -4.902 1 95.19 87 GLU B O 1
ATOM 2399 N N . GLY B 1 88 ? -19.109 -11.422 -6.684 1 96.06 88 GLY B N 1
ATOM 2400 C CA . GLY B 1 88 ? -18.75 -10.391 -7.641 1 96.06 88 GLY B CA 1
ATOM 2401 C C . GLY B 1 88 ? -19.875 -9.414 -7.926 1 96.06 88 GLY B C 1
ATOM 2402 O O . GLY B 1 88 ? -19.703 -8.469 -8.703 1 96.06 88 GLY B O 1
ATOM 2403 N N . GLU B 1 89 ? -20.953 -9.578 -7.254 1 96.19 89 GLU B N 1
ATOM 2404 C CA . GLU B 1 89 ? -22.172 -8.844 -7.594 1 96.19 89 GLU B CA 1
ATOM 2405 C C . GLU B 1 89 ? -22 -7.352 -7.344 1 96.19 89 GLU B C 1
ATOM 2407 O O . GLU B 1 89 ? -22.516 -6.527 -8.102 1 96.19 89 GLU B O 1
ATOM 2412 N N . THR B 1 90 ? -21.312 -6.945 -6.375 1 95 90 THR B N 1
ATOM 2413 C CA . THR B 1 90 ? -21.188 -5.547 -5.98 1 95 90 THR B CA 1
ATOM 2414 C C . THR B 1 90 ? -19.984 -4.895 -6.656 1 95 90 THR B C 1
ATOM 2416 O O . THR B 1 90 ? -19.781 -3.682 -6.555 1 95 90 THR B O 1
ATOM 2419 N N . GLY B 1 91 ? -19.125 -5.746 -7.301 1 94.81 91 GLY B N 1
ATOM 2420 C CA . GLY B 1 91 ? -17.906 -5.227 -7.895 1 94.81 91 GLY B CA 1
ATOM 2421 C C . GLY B 1 91 ? -16.781 -5.059 -6.891 1 94.81 91 GLY B C 1
ATOM 2422 O O . GLY B 1 91 ? -15.859 -4.277 -7.117 1 94.81 91 GLY B O 1
ATOM 2423 N N . LYS B 1 92 ? -16.875 -5.734 -5.715 1 93.88 92 LYS B N 1
ATOM 2424 C CA . LYS B 1 92 ? -15.844 -5.617 -4.691 1 93.88 92 LYS B CA 1
ATOM 2425 C C . LYS B 1 92 ? -14.461 -5.949 -5.258 1 93.88 92 LYS B C 1
ATOM 2427 O O . LYS B 1 92 ? -13.469 -5.332 -4.879 1 93.88 92 LYS B O 1
ATOM 2432 N N . VAL B 1 93 ? -14.422 -6.957 -6.121 1 95 93 VAL B N 1
ATOM 2433 C CA . VAL B 1 93 ? -13.227 -7.262 -6.898 1 95 93 VAL B CA 1
ATOM 2434 C C . VAL B 1 93 ? -13.625 -7.625 -8.328 1 95 93 VAL B C 1
ATOM 2436 O O . VAL B 1 93 ? -14.586 -8.367 -8.547 1 95 93 VAL B O 1
ATOM 2439 N N . SER B 1 94 ? -12.922 -7.078 -9.266 1 97.25 94 SER B N 1
ATOM 2440 C CA . SER B 1 94 ? -13.211 -7.383 -10.664 1 97.25 94 SER B CA 1
ATOM 2441 C C . SER B 1 94 ? -11.977 -7.164 -11.539 1 97.25 94 SER B C 1
ATOM 2443 O O . SER B 1 94 ? -11.023 -6.492 -11.125 1 97.25 94 SER B O 1
ATOM 2445 N N . LYS B 1 95 ? -11.969 -7.812 -12.602 1 97.69 95 LYS B N 1
ATOM 2446 C CA . LYS B 1 95 ? -10.953 -7.547 -13.617 1 97.69 95 LYS B CA 1
ATOM 2447 C C . LYS B 1 95 ? -11.375 -6.395 -14.531 1 97.69 95 LYS B C 1
ATOM 2449 O O . LYS B 1 95 ? -12.5 -6.375 -15.031 1 97.69 95 LYS B O 1
ATOM 2454 N N . ALA B 1 96 ? -10.508 -5.48 -14.711 1 97.62 96 ALA B N 1
ATOM 2455 C CA . ALA B 1 96 ? -10.797 -4.332 -15.57 1 97.62 96 ALA B CA 1
ATOM 2456 C C . ALA B 1 96 ? -10.938 -4.758 -17.031 1 97.62 96 ALA B C 1
ATOM 2458 O O . ALA B 1 96 ? -10.398 -5.789 -17.438 1 97.62 96 ALA B O 1
ATOM 2459 N N . ASN B 1 97 ? -11.664 -3.957 -17.797 1 96 97 ASN B N 1
ATOM 2460 C CA . ASN B 1 97 ? -11.781 -4.18 -19.234 1 96 97 ASN B CA 1
ATOM 2461 C C . ASN B 1 97 ? -10.711 -3.414 -20 1 96 97 ASN B C 1
ATOM 2463 O O . ASN B 1 97 ? -10.797 -3.287 -21.219 1 96 97 ASN B O 1
ATOM 2467 N N . PHE B 1 98 ? -9.75 -2.828 -19.297 1 96.81 98 PHE B N 1
ATOM 2468 C CA . PHE B 1 98 ? -8.602 -2.152 -19.891 1 96.81 98 PHE B CA 1
ATOM 2469 C C . PHE B 1 98 ? -7.297 -2.721 -19.359 1 96.81 98 PHE B C 1
ATOM 2471 O O . PHE B 1 98 ? -7.305 -3.543 -18.438 1 96.81 98 PHE B O 1
ATOM 2478 N N . HIS B 1 99 ? -6.199 -2.334 -20 1 97 99 HIS B N 1
ATOM 2479 C CA . HIS B 1 99 ? -4.859 -2.736 -19.594 1 97 99 HIS B CA 1
ATOM 2480 C C . HIS B 1 99 ? -4.039 -1.534 -19.141 1 97 99 HIS B C 1
ATOM 2482 O O . HIS B 1 99 ? -4.402 -0.388 -19.406 1 97 99 HIS B O 1
ATOM 2488 N N . ASP B 1 100 ? -3.1 -1.811 -18.312 1 95.44 100 ASP B N 1
ATOM 2489 C CA . ASP B 1 100 ? -2.219 -0.696 -17.984 1 95.44 100 ASP B CA 1
ATOM 2490 C C . ASP B 1 100 ? -1.306 -0.347 -19.156 1 95.44 100 ASP B C 1
ATOM 2492 O O . ASP B 1 100 ? -1.465 -0.882 -20.25 1 95.44 100 ASP B O 1
ATOM 2496 N N . ARG B 1 101 ? -0.377 0.6 -18.984 1 91.62 101 ARG B N 1
ATOM 2497 C CA . ARG B 1 101 ? 0.421 1.171 -20.062 1 91.62 101 ARG B CA 1
ATOM 2498 C C . ARG B 1 101 ? 1.319 0.114 -20.703 1 91.62 101 ARG B C 1
ATOM 2500 O O . ARG B 1 101 ? 1.702 0.236 -21.859 1 91.62 101 ARG B O 1
ATOM 2507 N N . LEU B 1 102 ? 1.601 -0.979 -20.016 1 94.38 102 LEU B N 1
ATOM 2508 C CA . LEU B 1 102 ? 2.471 -2.029 -20.531 1 94.38 102 LEU B CA 1
ATOM 2509 C C . LEU B 1 102 ? 1.656 -3.229 -21 1 94.38 102 LEU B C 1
ATOM 2511 O O . LEU B 1 102 ? 2.213 -4.293 -21.281 1 94.38 102 LEU B O 1
ATOM 2515 N N . GLY B 1 103 ? 0.346 -3.084 -20.984 1 96.56 103 GLY B N 1
ATOM 2516 C CA . GLY B 1 103 ? -0.529 -4.129 -21.484 1 96.56 103 GLY B CA 1
ATOM 2517 C C . GLY B 1 103 ? -0.919 -5.145 -20.438 1 96.56 103 GLY B C 1
ATOM 2518 O O . GLY B 1 103 ? -1.537 -6.164 -20.75 1 96.56 103 GLY B O 1
ATOM 2519 N N . ARG B 1 104 ? -0.629 -4.906 -19.203 1 97.5 104 ARG B N 1
ATOM 2520 C CA . ARG B 1 104 ? -0.905 -5.879 -18.156 1 97.5 104 ARG B CA 1
ATOM 2521 C C . ARG B 1 104 ? -2.371 -5.832 -17.734 1 97.5 104 ARG B C 1
ATOM 2523 O O . ARG B 1 104 ? -3.02 -4.789 -17.844 1 97.5 104 ARG B O 1
ATOM 2530 N N . THR B 1 105 ? -2.83 -6.961 -17.344 1 98.25 105 THR B N 1
ATOM 2531 C CA . THR B 1 105 ? -4.184 -7.008 -16.797 1 98.25 105 THR B CA 1
ATOM 2532 C C . THR B 1 105 ? -4.273 -6.195 -15.5 1 98.25 105 THR B C 1
ATOM 2534 O O . THR B 1 105 ? -3.27 -6.004 -14.812 1 98.25 105 THR B O 1
ATOM 2537 N N . VAL B 1 106 ? -5.469 -5.656 -15.305 1 98.25 106 VAL B N 1
ATOM 2538 C CA . VAL B 1 106 ? -5.703 -4.809 -14.141 1 98.25 106 VAL B CA 1
ATOM 2539 C C . VAL B 1 106 ? -6.855 -5.375 -13.312 1 98.25 106 VAL B C 1
ATOM 2541 O O . VAL B 1 106 ? -7.938 -5.637 -13.844 1 98.25 106 VAL B O 1
ATOM 2544 N N . LEU B 1 107 ? -6.609 -5.648 -12.039 1 97.06 107 LEU B N 1
ATOM 2545 C CA . LEU B 1 107 ? -7.684 -5.961 -11.102 1 97.06 107 LEU B CA 1
ATOM 2546 C C . LEU B 1 107 ? -8.117 -4.719 -10.336 1 97.06 107 LEU B C 1
ATOM 2548 O O . LEU B 1 107 ? -7.281 -3.912 -9.93 1 97.06 107 LEU B O 1
ATOM 2552 N N . ILE B 1 108 ? -9.375 -4.555 -10.219 1 97.12 108 ILE B N 1
ATOM 2553 C CA . ILE B 1 108 ? -9.961 -3.463 -9.445 1 97.12 108 ILE B CA 1
ATOM 2554 C C . ILE B 1 108 ? -10.555 -4.008 -8.148 1 97.12 108 ILE B C 1
ATOM 2556 O O . ILE B 1 108 ? -11.32 -4.977 -8.164 1 97.12 108 ILE B O 1
ATOM 2560 N N . MET B 1 109 ? -10.195 -3.422 -7.035 1 93.38 109 MET B N 1
ATOM 2561 C CA . MET B 1 109 ? -10.688 -3.826 -5.719 1 93.38 109 MET B CA 1
ATOM 2562 C C . MET B 1 109 ? -11.328 -2.648 -4.996 1 93.38 109 MET B C 1
ATOM 2564 O O . MET B 1 109 ? -10.773 -1.549 -4.969 1 93.38 109 MET B O 1
ATOM 2568 N N . ARG B 1 110 ? -12.484 -2.898 -4.551 1 92.81 110 ARG B N 1
ATOM 2569 C CA . ARG B 1 110 ? -13.258 -1.902 -3.812 1 92.81 110 ARG B CA 1
ATOM 2570 C C . ARG B 1 110 ? -13.703 -2.449 -2.461 1 92.81 110 ARG B C 1
ATOM 2572 O O . ARG B 1 110 ? -14.844 -2.883 -2.309 1 92.81 110 ARG B O 1
ATOM 2579 N N . PRO B 1 111 ? -12.867 -2.324 -1.483 1 88 111 PRO B N 1
ATOM 2580 C CA . PRO B 1 111 ? -13.188 -2.885 -0.168 1 88 111 PRO B CA 1
ATOM 2581 C C . PRO B 1 111 ? -14.508 -2.357 0.394 1 88 111 PRO B C 1
ATOM 2583 O O . PRO B 1 111 ? -15.188 -3.062 1.14 1 88 111 PRO B O 1
ATOM 2586 N N . GLY B 1 112 ? -14.891 -1.193 0.094 1 88.12 112 GLY B N 1
ATOM 2587 C CA . GLY B 1 112 ? -16.141 -0.621 0.558 1 88.12 112 GLY B CA 1
ATOM 2588 C C . GLY B 1 112 ? -17.359 -1.333 0.008 1 88.12 112 GLY B C 1
ATOM 2589 O O . GLY B 1 112 ? -18.484 -1.124 0.489 1 88.12 112 GLY B O 1
ATOM 2590 N N . LYS B 1 113 ? -17.188 -2.23 -0.938 1 92.06 113 LYS B N 1
ATOM 2591 C CA . LYS B 1 113 ? -18.312 -2.912 -1.591 1 92.06 113 LYS B CA 1
ATOM 2592 C C . LYS B 1 113 ? -18.406 -4.363 -1.133 1 92.06 113 LYS B C 1
ATOM 2594 O O . LYS B 1 113 ? -19.078 -5.176 -1.771 1 92.06 113 LYS B O 1
ATOM 2599 N N . GLN B 1 114 ? -17.734 -4.648 -0.026 1 89.75 114 GLN B N 1
ATOM 2600 C CA . GLN B 1 114 ? -17.812 -5.996 0.534 1 89.75 114 GLN B CA 1
ATOM 2601 C C . GLN B 1 114 ? -19.266 -6.41 0.779 1 89.75 114 GLN B C 1
ATOM 2603 O O . GLN B 1 114 ? -20.047 -5.629 1.314 1 89.75 114 GLN B O 1
ATOM 2608 N N . ASN B 1 115 ? -19.625 -7.637 0.369 1 91.38 115 ASN B N 1
ATOM 2609 C CA . ASN B 1 115 ? -21.031 -8.016 0.401 1 91.38 115 ASN B CA 1
ATOM 2610 C C . ASN B 1 115 ? -21.234 -9.383 1.051 1 91.38 115 ASN B C 1
ATOM 2612 O O . ASN B 1 115 ? -22.344 -9.914 1.052 1 91.38 115 ASN B O 1
ATOM 2616 N N . SER B 1 116 ? -20.125 -10.008 1.484 1 90.56 116 SER B N 1
ATOM 2617 C CA . SER B 1 116 ? -20.25 -11.344 2.041 1 90.56 116 SER B CA 1
ATOM 2618 C C . SER B 1 116 ? -19.25 -11.57 3.174 1 90.56 116 SER B C 1
ATOM 2620 O O . SER B 1 116 ? -18.141 -11.055 3.133 1 90.56 116 SER B O 1
ATOM 2622 N N . ALA B 1 117 ? -19.672 -12.375 4.117 1 87.81 117 ALA B N 1
ATOM 2623 C CA . ALA B 1 117 ? -18.781 -12.734 5.215 1 87.81 117 ALA B CA 1
ATOM 2624 C C . ALA B 1 117 ? -18.203 -14.133 5.02 1 87.81 117 ALA B C 1
ATOM 2626 O O . ALA B 1 117 ? -17.438 -14.625 5.852 1 87.81 117 ALA B O 1
ATOM 2627 N N . SER B 1 118 ? -18.484 -14.766 3.939 1 93.19 118 SER B N 1
ATOM 2628 C CA . SER B 1 118 ? -18.016 -16.125 3.68 1 93.19 118 SER B CA 1
ATOM 2629 C C . SER B 1 118 ? -16.531 -16.141 3.391 1 93.19 118 SER B C 1
ATOM 2631 O O . SER B 1 118 ? -16.078 -15.57 2.398 1 93.19 118 SER B O 1
ATOM 2633 N N . PRO B 1 119 ? -15.789 -16.812 4.238 1 93.81 119 PRO B N 1
ATOM 2634 C CA . PRO B 1 119 ? -14.352 -16.922 3.945 1 93.81 119 PRO B CA 1
ATOM 2635 C C . PRO B 1 119 ? -14.07 -17.625 2.625 1 93.81 119 PRO B C 1
ATOM 2637 O O . PRO B 1 119 ? -13.305 -17.125 1.799 1 93.81 119 PRO B O 1
ATOM 2640 N N . GLU B 1 120 ? -14.758 -18.734 2.439 1 95.81 120 GLU B N 1
ATOM 2641 C CA . GLU B 1 120 ? -14.539 -19.531 1.233 1 95.81 120 GLU B CA 1
ATOM 2642 C C . GLU B 1 120 ? -14.93 -18.75 -0.019 1 95.81 120 GLU B C 1
ATOM 2644 O O . GLU B 1 120 ? -14.195 -18.75 -1.009 1 95.81 120 GLU B O 1
ATOM 2649 N N . GLY B 1 121 ? -16.109 -18.141 0.049 1 96 121 GLY B N 1
ATOM 2650 C CA . GLY B 1 121 ? -16.562 -17.359 -1.093 1 96 121 GLY B CA 1
ATOM 2651 C C . GLY B 1 121 ? -15.594 -16.25 -1.483 1 96 121 GLY B C 1
ATOM 2652 O O . GLY B 1 121 ? -15.289 -16.078 -2.666 1 96 121 GLY B O 1
ATOM 2653 N N . ASN B 1 122 ? -15.102 -15.539 -0.51 1 94.31 122 ASN B N 1
ATOM 2654 C CA . ASN B 1 122 ? -14.164 -14.445 -0.762 1 94.31 122 ASN B CA 1
ATOM 2655 C C . ASN B 1 122 ? -12.852 -14.961 -1.347 1 94.31 122 ASN B C 1
ATOM 2657 O O . ASN B 1 122 ? -12.32 -14.375 -2.297 1 94.31 122 ASN B O 1
ATOM 2661 N N . ILE B 1 123 ? -12.391 -16.016 -0.806 1 96 123 ILE B N 1
ATOM 2662 C CA . ILE B 1 123 ? -11.117 -16.578 -1.24 1 96 123 ILE B CA 1
ATOM 2663 C C . ILE B 1 123 ? -11.242 -17.125 -2.662 1 96 123 ILE B C 1
ATOM 2665 O O . ILE B 1 123 ? -10.445 -16.781 -3.537 1 96 123 ILE B O 1
ATOM 2669 N N . ARG B 1 124 ? -12.273 -17.891 -2.922 1 97.88 124 ARG B N 1
ATOM 2670 C CA . ARG B 1 124 ? -12.469 -18.5 -4.234 1 97.88 124 ARG B CA 1
ATOM 2671 C C . ARG B 1 124 ? -12.703 -17.438 -5.305 1 97.88 124 ARG B C 1
ATOM 2673 O O . ARG B 1 124 ? -12.242 -17.578 -6.438 1 97.88 124 ARG B O 1
ATOM 2680 N N . HIS B 1 125 ? -13.375 -16.422 -4.941 1 97.56 125 HIS B N 1
ATOM 2681 C CA . HIS B 1 125 ? -13.625 -15.336 -5.883 1 97.56 125 HIS B CA 1
ATOM 2682 C C . HIS B 1 125 ? -12.328 -14.656 -6.297 1 97.56 125 HIS B C 1
ATOM 2684 O O . HIS B 1 125 ? -12.078 -14.445 -7.484 1 97.56 125 HIS B O 1
ATOM 2690 N N . LEU B 1 126 ? -11.508 -14.359 -5.379 1 95.94 126 LEU B N 1
ATOM 2691 C CA . LEU B 1 126 ? -10.234 -13.719 -5.695 1 95.94 126 LEU B CA 1
ATOM 2692 C C . LEU B 1 126 ? -9.352 -14.648 -6.52 1 95.94 126 LEU B C 1
ATOM 2694 O O . LEU B 1 126 ? -8.734 -14.219 -7.496 1 95.94 126 LEU B O 1
ATOM 2698 N N . VAL B 1 127 ? -9.32 -15.867 -6.109 1 97.81 127 VAL B N 1
ATOM 2699 C CA . VAL B 1 127 ? -8.5 -16.844 -6.824 1 97.81 127 VAL B CA 1
ATOM 2700 C C . VAL B 1 127 ? -8.992 -16.969 -8.266 1 97.81 127 VAL B C 1
ATOM 2702 O O . VAL B 1 127 ? -8.188 -16.984 -9.203 1 97.81 127 VAL B O 1
ATOM 2705 N N . TYR B 1 128 ? -10.289 -17.016 -8.453 1 98.38 128 TYR B N 1
ATOM 2706 C CA . TYR B 1 128 ? -10.859 -17.047 -9.789 1 98.38 128 TYR B CA 1
ATOM 2707 C C . TYR B 1 128 ? -10.367 -15.875 -10.625 1 98.38 128 TYR B C 1
ATOM 2709 O O . TYR B 1 128 ? -9.938 -16.062 -11.766 1 98.38 128 TYR B O 1
ATOM 2717 N N . LEU B 1 129 ? -10.375 -14.734 -10.055 1 98 129 LEU B N 1
ATOM 2718 C CA . LEU B 1 129 ? -9.992 -13.531 -10.773 1 98 129 LEU B CA 1
ATOM 2719 C C . LEU B 1 129 ? -8.484 -13.516 -11.039 1 98 129 LEU B C 1
ATOM 2721 O O . LEU B 1 129 ? -8.047 -13.078 -12.102 1 98 129 LEU B O 1
ATOM 2725 N N . MET B 1 130 ? -7.75 -13.992 -10.078 1 96.94 130 MET B N 1
ATOM 2726 C CA . MET B 1 130 ? -6.305 -14.094 -10.258 1 96.94 130 MET B CA 1
ATOM 2727 C C . MET B 1 130 ? -5.969 -14.992 -11.438 1 96.94 130 MET B C 1
ATOM 2729 O O . MET B 1 130 ? -5.191 -14.609 -12.32 1 96.94 130 MET B O 1
ATOM 2733 N N . GLU B 1 131 ? -6.555 -16.172 -11.453 1 97.81 131 GLU B N 1
ATOM 2734 C CA . GLU B 1 131 ? -6.316 -17.109 -12.539 1 97.81 131 GLU B CA 1
ATOM 2735 C C . GLU B 1 131 ? -6.711 -16.516 -13.883 1 97.81 131 GLU B C 1
ATOM 2737 O O . GLU B 1 131 ? -5.984 -16.656 -14.875 1 97.81 131 GLU B O 1
ATOM 2742 N N . ASN B 1 132 ? -7.809 -15.844 -13.883 1 97.5 132 ASN B N 1
ATOM 2743 C CA . ASN B 1 132 ? -8.273 -15.211 -15.109 1 97.5 132 ASN B CA 1
ATOM 2744 C C . ASN B 1 132 ? -7.344 -14.086 -15.547 1 97.5 132 ASN B C 1
ATOM 2746 O O . ASN B 1 132 ? -7.059 -13.938 -16.734 1 97.5 132 ASN B O 1
ATOM 2750 N N . ALA B 1 133 ? -6.93 -13.297 -14.594 1 97.88 133 ALA B N 1
ATOM 2751 C CA . ALA B 1 133 ? -6.008 -12.211 -14.906 1 97.88 133 ALA B CA 1
ATOM 2752 C C . ALA B 1 133 ? -4.699 -12.742 -15.484 1 97.88 133 ALA B C 1
ATOM 2754 O O . ALA B 1 133 ? -4.176 -12.195 -16.453 1 97.88 133 ALA B O 1
ATOM 2755 N N . ILE B 1 134 ? -4.199 -13.789 -14.898 1 97.06 134 ILE B N 1
ATOM 2756 C CA . ILE B 1 134 ? -2.945 -14.391 -15.336 1 97.06 134 ILE B CA 1
ATOM 2757 C C . ILE B 1 134 ? -3.09 -14.922 -16.766 1 97.06 134 ILE B C 1
ATOM 2759 O O . ILE B 1 134 ? -2.215 -14.703 -17.609 1 97.06 134 ILE B O 1
ATOM 2763 N N . LEU B 1 135 ? -4.219 -15.57 -17.062 1 95.75 135 LEU B N 1
ATOM 2764 C CA . LEU B 1 135 ? -4.484 -16.156 -18.359 1 95.75 135 LEU B CA 1
ATOM 2765 C C . LEU B 1 135 ? -4.535 -15.07 -19.438 1 95.75 135 LEU B C 1
ATOM 2767 O O . LEU B 1 135 ? -4.27 -15.344 -20.609 1 95.75 135 LEU B O 1
ATOM 2771 N N . ASN B 1 136 ? -4.812 -13.852 -19.062 1 96.75 136 ASN B N 1
ATOM 2772 C CA . ASN B 1 136 ? -5.016 -12.781 -20.031 1 96.75 136 ASN B CA 1
ATOM 2773 C C . ASN B 1 136 ? -3.834 -11.812 -20.062 1 96.75 136 ASN B C 1
ATOM 2775 O O . ASN B 1 136 ? -3.922 -10.734 -20.641 1 96.75 136 ASN B O 1
ATOM 2779 N N . LEU B 1 137 ? -2.818 -12.18 -19.375 1 97.19 137 LEU B N 1
ATOM 2780 C CA . LEU B 1 137 ? -1.593 -11.398 -19.5 1 97.19 137 LEU B CA 1
ATOM 2781 C C . LEU B 1 137 ? -0.987 -11.539 -20.891 1 97.19 137 LEU B C 1
ATOM 2783 O O . LEU B 1 137 ? -1.047 -12.609 -21.484 1 97.19 137 LEU B O 1
ATOM 2787 N N . PRO B 1 138 ? -0.451 -10.484 -21.375 1 95.44 138 PRO B N 1
ATOM 2788 C CA . PRO B 1 138 ? 0.264 -10.648 -22.641 1 95.44 138 PRO B CA 1
ATOM 2789 C C . PRO B 1 138 ? 1.467 -11.578 -22.531 1 95.44 138 PRO B C 1
ATOM 2791 O O . PRO B 1 138 ? 1.955 -11.836 -21.422 1 95.44 138 PRO B O 1
ATOM 2794 N N . GLU B 1 139 ? 1.904 -12.062 -23.672 1 92 139 GLU B N 1
ATOM 2795 C CA . GLU B 1 139 ? 3.062 -12.945 -23.703 1 92 139 GLU B CA 1
ATOM 2796 C C . GLU B 1 139 ? 4.281 -12.281 -23.062 1 92 139 GLU B C 1
ATOM 2798 O O . GLU B 1 139 ? 4.551 -11.102 -23.297 1 92 139 GLU B O 1
ATOM 2803 N N . GLY B 1 140 ? 4.871 -13.023 -22.219 1 92.31 140 GLY B N 1
ATOM 2804 C CA . GLY B 1 140 ? 6.105 -12.555 -21.625 1 92.31 140 GLY B CA 1
ATOM 2805 C C . GLY B 1 140 ? 5.883 -11.758 -20.344 1 92.31 140 GLY B C 1
ATOM 2806 O O . GLY B 1 140 ? 6.836 -11.406 -19.656 1 92.31 140 GLY B O 1
ATOM 2807 N N . GLN B 1 141 ? 4.656 -11.414 -20.078 1 94.88 141 GLN B N 1
ATOM 2808 C CA . GLN B 1 141 ? 4.328 -10.664 -18.875 1 94.88 141 GLN B CA 1
ATOM 2809 C C . GLN B 1 141 ? 3.883 -11.594 -17.75 1 94.88 141 GLN B C 1
ATOM 2811 O O . GLN B 1 141 ? 3.07 -12.5 -17.969 1 94.88 141 GLN B O 1
ATOM 2816 N N . GLU B 1 142 ? 4.473 -11.383 -16.547 1 96.06 142 GLU B N 1
ATOM 2817 C CA . GLU B 1 142 ? 4.164 -12.266 -15.422 1 96.06 142 GLU B CA 1
ATOM 2818 C C . GLU B 1 142 ? 3.406 -11.523 -14.328 1 96.06 142 GLU B C 1
ATOM 2820 O O . GLU B 1 142 ? 2.859 -12.141 -13.406 1 96.06 142 GLU B O 1
ATOM 2825 N N . GLN B 1 143 ? 3.385 -10.227 -14.484 1 96 143 GLN B N 1
ATOM 2826 C CA . GLN B 1 143 ? 2.824 -9.43 -13.391 1 96 143 GLN B CA 1
ATOM 2827 C C . GLN B 1 143 ? 1.576 -8.68 -13.844 1 96 143 GLN B C 1
ATOM 2829 O O . GLN B 1 143 ? 1.365 -8.484 -15.047 1 96 143 GLN B O 1
ATOM 2834 N N . MET B 1 144 ? 0.767 -8.32 -12.883 1 96.62 144 MET B N 1
ATOM 2835 C CA . MET B 1 144 ? -0.447 -7.551 -13.133 1 96.62 144 MET B CA 1
ATOM 2836 C C . MET B 1 144 ? -0.459 -6.277 -12.289 1 96.62 144 MET B C 1
ATOM 2838 O O . MET B 1 144 ? 0.436 -6.059 -11.469 1 96.62 144 MET B O 1
ATOM 2842 N N . SER B 1 145 ? -1.44 -5.438 -12.57 1 96.56 145 SER B N 1
ATOM 2843 C CA . SER B 1 145 ? -1.628 -4.199 -11.82 1 96.56 145 SER B CA 1
ATOM 2844 C C . SER B 1 145 ? -2.922 -4.234 -11.008 1 96.56 145 SER B C 1
ATOM 2846 O O . SER B 1 145 ? -3.93 -4.781 -11.469 1 96.56 145 SER B O 1
ATOM 2848 N N . TRP B 1 146 ? -2.881 -3.627 -9.773 1 94.44 146 TRP B N 1
ATOM 2849 C CA . TRP B 1 146 ? -4.07 -3.527 -8.93 1 94.44 146 TRP B CA 1
ATOM 2850 C C . TRP B 1 146 ? -4.453 -2.07 -8.695 1 94.44 146 TRP B C 1
ATOM 2852 O O . TRP B 1 146 ? -3.592 -1.229 -8.43 1 94.44 146 TRP B O 1
ATOM 2862 N N . LEU B 1 147 ? -5.68 -1.777 -8.938 1 95.94 147 LEU B N 1
ATOM 2863 C CA . LEU B 1 147 ? -6.293 -0.52 -8.523 1 95.94 147 LEU B CA 1
ATOM 2864 C C . LEU B 1 147 ? -7.223 -0.733 -7.336 1 95.94 147 LEU B C 1
ATOM 2866 O O . LEU B 1 147 ? -8.195 -1.479 -7.434 1 95.94 147 LEU B O 1
ATOM 2870 N N . ILE B 1 148 ? -6.93 -0.177 -6.227 1 92.06 148 ILE B N 1
ATOM 2871 C CA . ILE B 1 148 ? -7.727 -0.358 -5.02 1 92.06 148 ILE B CA 1
ATOM 2872 C C . ILE B 1 148 ? -8.352 0.974 -4.609 1 92.06 148 ILE B C 1
ATOM 2874 O O . ILE B 1 148 ? -7.641 1.958 -4.391 1 92.06 148 ILE B O 1
ATOM 2878 N N . ASP B 1 149 ? -9.625 0.976 -4.59 1 92.94 149 ASP B N 1
ATOM 2879 C CA . ASP B 1 149 ? -10.398 2.154 -4.207 1 92.94 149 ASP B CA 1
ATOM 2880 C C . ASP B 1 149 ? -10.977 1.999 -2.803 1 92.94 149 ASP B C 1
ATOM 2882 O O . ASP B 1 149 ? -11.922 1.235 -2.596 1 92.94 149 ASP B O 1
ATOM 2886 N N . PHE B 1 150 ? -10.539 2.84 -1.875 1 88.44 150 PHE B N 1
ATOM 2887 C CA . PHE B 1 150 ? -10.938 2.678 -0.482 1 88.44 150 PHE B CA 1
ATOM 2888 C C . PHE B 1 150 ? -12.148 3.547 -0.159 1 88.44 150 PHE B C 1
ATOM 2890 O O . PHE B 1 150 ? -12.586 3.615 0.993 1 88.44 150 PHE B O 1
ATOM 2897 N N . ASN B 1 151 ? -12.617 4.184 -1.096 1 86.75 151 ASN B N 1
ATOM 2898 C CA . ASN B 1 151 ? -13.836 4.941 -0.832 1 86.75 151 ASN B CA 1
ATOM 2899 C C . ASN B 1 151 ? -14.945 4.055 -0.267 1 86.75 151 ASN B C 1
ATOM 2901 O O . ASN B 1 151 ? -15.219 2.98 -0.803 1 86.75 151 ASN B O 1
ATOM 2905 N N . GLY B 1 152 ? -15.508 4.531 0.877 1 81.56 152 GLY B N 1
ATOM 2906 C CA . GLY B 1 152 ? -16.594 3.791 1.484 1 81.56 152 GLY B CA 1
ATOM 2907 C C . GLY B 1 152 ? -16.125 2.678 2.402 1 81.56 152 GLY B C 1
ATOM 2908 O O . GLY B 1 152 ? -16.953 1.991 3.02 1 81.56 152 GLY B O 1
ATOM 2909 N N . TRP B 1 153 ? -14.836 2.561 2.426 1 81 153 TRP B N 1
ATOM 2910 C CA . TRP B 1 153 ? -14.312 1.521 3.305 1 81 153 TRP B CA 1
ATOM 2911 C C . TRP B 1 153 ? -14.406 1.946 4.766 1 81 153 TRP B C 1
ATOM 2913 O O . TRP B 1 153 ? -14.188 3.115 5.094 1 81 153 TRP B O 1
ATOM 2923 N N . SER B 1 154 ? -14.812 1.055 5.551 1 72.81 154 SER B N 1
ATOM 2924 C CA . SER B 1 154 ? -14.828 1.224 7 1 72.81 154 SER B CA 1
ATOM 2925 C C . SER B 1 154 ? -14.438 -0.067 7.711 1 72.81 154 SER B C 1
ATOM 2927 O O . SER B 1 154 ? -14.375 -1.13 7.094 1 72.81 154 SER B O 1
ATOM 2929 N N . LEU B 1 155 ? -14.094 0.054 8.969 1 64.56 155 LEU B N 1
ATOM 2930 C CA . LEU B 1 155 ? -13.766 -1.132 9.758 1 64.56 155 LEU B CA 1
ATOM 2931 C C . LEU B 1 155 ? -14.914 -2.135 9.727 1 64.56 155 LEU B C 1
ATOM 2933 O O . LEU B 1 155 ? -14.688 -3.342 9.836 1 64.56 155 LEU B O 1
ATOM 2937 N N . ASN B 1 156 ? -16.078 -1.642 9.586 1 62.41 156 ASN B N 1
ATOM 2938 C CA . ASN B 1 156 ? -17.266 -2.496 9.602 1 62.41 156 ASN B CA 1
ATOM 2939 C C . ASN B 1 156 ? -17.438 -3.227 8.273 1 62.41 156 ASN B C 1
ATOM 2941 O O . ASN B 1 156 ? -18.156 -4.227 8.203 1 62.41 156 ASN B O 1
ATOM 2945 N N . THR B 1 157 ? -16.953 -2.686 7.293 1 61.03 157 THR B N 1
ATOM 2946 C CA . THR B 1 157 ? -17.109 -3.303 5.98 1 61.03 157 THR B CA 1
ATOM 2947 C C . THR B 1 157 ? -15.922 -4.215 5.668 1 61.03 157 THR B C 1
ATOM 2949 O O . THR B 1 157 ? -15.781 -4.688 4.539 1 61.03 157 THR B O 1
ATOM 2952 N N . ASN B 1 158 ? -15.312 -4.613 6.762 1 67.44 158 ASN B N 1
ATOM 2953 C CA . ASN B 1 158 ? -14.055 -5.32 6.535 1 67.44 158 ASN B CA 1
ATOM 2954 C C . ASN B 1 158 ? -14.266 -6.828 6.461 1 67.44 158 ASN B C 1
ATOM 2956 O O . ASN B 1 158 ? -15.219 -7.355 7.035 1 67.44 158 ASN B O 1
ATOM 2960 N N . ILE B 1 159 ? -13.539 -7.379 5.457 1 76.69 159 ILE B N 1
ATOM 2961 C CA . ILE B 1 159 ? -13.383 -8.828 5.438 1 76.69 159 ILE B CA 1
ATOM 2962 C C . ILE B 1 159 ? -12.852 -9.312 6.785 1 76.69 159 ILE B C 1
ATOM 2964 O O . ILE B 1 159 ? -12.031 -8.641 7.414 1 76.69 159 ILE B O 1
ATOM 2968 N N . PRO B 1 160 ? -13.508 -10.375 7.297 1 78.56 160 PRO B N 1
ATOM 2969 C CA . PRO B 1 160 ? -12.961 -10.898 8.547 1 78.56 160 PRO B CA 1
ATOM 2970 C C . PRO B 1 160 ? -11.438 -11.047 8.516 1 78.56 160 PRO B C 1
ATOM 2972 O O . PRO B 1 160 ? -10.883 -11.422 7.48 1 78.56 160 PRO B O 1
ATOM 2975 N N . ILE B 1 161 ? -10.836 -10.828 9.602 1 77.5 161 ILE B N 1
ATOM 2976 C CA . ILE B 1 161 ? -9.383 -10.797 9.711 1 77.5 161 ILE B CA 1
ATOM 2977 C C . ILE B 1 161 ? -8.805 -12.156 9.32 1 77.5 161 ILE B C 1
ATOM 2979 O O . ILE B 1 161 ? -7.793 -12.234 8.625 1 77.5 161 ILE B O 1
ATOM 2983 N N . LYS B 1 162 ? -9.422 -13.141 9.781 1 84.44 162 LYS B N 1
ATOM 2984 C CA . LYS B 1 162 ? -8.945 -14.484 9.453 1 84.44 162 LYS B CA 1
ATOM 2985 C C . LYS B 1 162 ? -8.953 -14.719 7.945 1 84.44 162 LYS B C 1
ATOM 2987 O O . LYS B 1 162 ? -8.016 -15.297 7.398 1 84.44 162 LYS B O 1
ATOM 2992 N N . THR B 1 163 ? -10.008 -14.281 7.309 1 89 163 THR B N 1
ATOM 2993 C CA . THR B 1 163 ? -10.117 -14.422 5.863 1 89 163 THR B CA 1
ATOM 2994 C C . THR B 1 163 ? -9.023 -13.617 5.16 1 89 163 THR B C 1
ATOM 2996 O O . THR B 1 163 ? -8.406 -14.102 4.211 1 89 163 THR B O 1
ATOM 2999 N N . ALA B 1 164 ? -8.82 -12.461 5.652 1 84.81 164 ALA B N 1
ATOM 3000 C CA . ALA B 1 164 ? -7.77 -11.617 5.086 1 84.81 164 ALA B CA 1
ATOM 3001 C C . ALA B 1 164 ? -6.402 -12.281 5.199 1 84.81 164 ALA B C 1
ATOM 3003 O O . ALA B 1 164 ? -5.613 -12.25 4.254 1 84.81 164 ALA B O 1
ATOM 3004 N N . ARG B 1 165 ? -6.168 -12.875 6.273 1 84.38 165 ARG B N 1
ATOM 3005 C CA . ARG B 1 165 ? -4.898 -13.57 6.492 1 84.38 165 ARG B CA 1
ATOM 3006 C C . ARG B 1 165 ? -4.75 -14.75 5.539 1 84.38 165 ARG B C 1
ATOM 3008 O O . ARG B 1 165 ? -3.674 -14.977 4.98 1 84.38 165 ARG B O 1
ATOM 3015 N N . ASP B 1 166 ? -5.805 -15.492 5.398 1 90.12 166 ASP B N 1
ATOM 3016 C CA . ASP B 1 166 ? -5.777 -16.625 4.477 1 90.12 166 ASP B CA 1
ATOM 3017 C C . ASP B 1 166 ? -5.5 -16.172 3.049 1 90.12 166 ASP B C 1
ATOM 3019 O O . ASP B 1 166 ? -4.734 -16.797 2.322 1 90.12 166 ASP B O 1
ATOM 3023 N N . ILE B 1 167 ? -6.082 -15.109 2.682 1 90.5 167 ILE B N 1
ATOM 3024 C CA . ILE B 1 167 ? -5.887 -14.555 1.348 1 90.5 167 ILE B CA 1
ATOM 3025 C C . ILE B 1 167 ? -4.426 -14.141 1.168 1 90.5 167 ILE B C 1
ATOM 3027 O O . ILE B 1 167 ? -3.805 -14.469 0.152 1 90.5 167 ILE B O 1
ATOM 3031 N N . ILE B 1 168 ? -3.947 -13.508 2.127 1 86.5 168 ILE B N 1
ATOM 3032 C CA . ILE B 1 168 ? -2.557 -13.07 2.078 1 86.5 168 ILE B CA 1
ATOM 3033 C C . ILE B 1 168 ? -1.642 -14.289 1.938 1 86.5 168 ILE B C 1
ATOM 3035 O O . ILE B 1 168 ? -0.716 -14.289 1.123 1 86.5 168 ILE B O 1
ATOM 3039 N N . TYR B 1 169 ? -1.907 -15.266 2.746 1 88.81 169 TYR B N 1
ATOM 3040 C CA . TYR B 1 169 ? -1.135 -16.5 2.693 1 88.81 169 TYR B CA 1
ATOM 3041 C C . TYR B 1 169 ? -1.14 -17.078 1.287 1 88.81 169 TYR B C 1
ATOM 3043 O O . TYR B 1 169 ? -0.087 -17.438 0.751 1 88.81 169 TYR B O 1
ATOM 3051 N N . ILE B 1 170 ? -2.242 -17.125 0.7 1 93.5 170 ILE B N 1
ATOM 3052 C CA . ILE B 1 170 ? -2.398 -17.719 -0.627 1 93.5 170 ILE B CA 1
ATOM 3053 C C . ILE B 1 170 ? -1.634 -16.875 -1.652 1 93.5 170 ILE B C 1
ATOM 3055 O O . ILE B 1 170 ? -0.883 -17.422 -2.467 1 93.5 170 ILE B O 1
ATOM 3059 N N . LEU B 1 171 ? -1.807 -15.594 -1.579 1 92.19 171 LEU B N 1
ATOM 3060 C CA . LEU B 1 171 ? -1.16 -14.711 -2.547 1 92.19 171 LEU B CA 1
ATOM 3061 C C . LEU B 1 171 ? 0.357 -14.781 -2.416 1 92.19 171 LEU B C 1
ATOM 3063 O O . LEU B 1 171 ? 1.068 -14.852 -3.422 1 92.19 171 LEU B O 1
ATOM 3067 N N . GLN B 1 172 ? 0.827 -14.875 -1.226 1 88.56 172 GLN B N 1
ATOM 3068 C CA . GLN B 1 172 ? 2.266 -14.867 -0.975 1 88.56 172 GLN B CA 1
ATOM 3069 C C . GLN B 1 172 ? 2.896 -16.203 -1.37 1 88.56 172 GLN B C 1
ATOM 3071 O O . GLN B 1 172 ? 4 -16.234 -1.918 1 88.56 172 GLN B O 1
ATOM 3076 N N . ASN B 1 173 ? 2.158 -17.188 -1.151 1 91.81 173 ASN B N 1
ATOM 3077 C CA . ASN B 1 173 ? 2.777 -18.5 -1.305 1 91.81 173 ASN B CA 1
ATOM 3078 C C . ASN B 1 173 ? 2.463 -19.109 -2.666 1 91.81 173 ASN B C 1
ATOM 3080 O O . ASN B 1 173 ? 3.27 -19.875 -3.215 1 91.81 173 ASN B O 1
ATOM 3084 N N . HIS B 1 174 ? 1.359 -18.797 -3.217 1 96.31 174 HIS B N 1
ATOM 3085 C CA . HIS B 1 174 ? 0.946 -19.531 -4.414 1 96.31 174 HIS B CA 1
ATOM 3086 C C . HIS B 1 174 ? 0.907 -18.609 -5.629 1 96.31 174 HIS B C 1
ATOM 3088 O O . HIS B 1 174 ? 0.768 -19.062 -6.762 1 96.31 174 HIS B O 1
ATOM 3094 N N . TYR B 1 175 ? 1.096 -17.328 -5.402 1 95.75 175 TYR B N 1
ATOM 3095 C CA . TYR B 1 175 ? 1.138 -16.375 -6.504 1 95.75 175 TYR B CA 1
ATOM 3096 C C . TYR B 1 175 ? 2.295 -15.398 -6.336 1 95.75 175 TYR B C 1
ATOM 3098 O O . TYR B 1 175 ? 2.107 -14.188 -6.43 1 95.75 175 TYR B O 1
ATOM 3106 N N . PRO B 1 176 ? 3.465 -15.867 -6.121 1 93.69 176 PRO B N 1
ATOM 3107 C CA . PRO B 1 176 ? 4.59 -14.961 -5.879 1 93.69 176 PRO B CA 1
ATOM 3108 C C . PRO B 1 176 ? 4.941 -14.117 -7.102 1 93.69 176 PRO B C 1
ATOM 3110 O O . PRO B 1 176 ? 4.855 -14.594 -8.234 1 93.69 176 PRO B O 1
ATOM 3113 N N . GLU B 1 177 ? 5.297 -12.844 -6.84 1 91.81 177 GLU B N 1
ATOM 3114 C CA . GLU B 1 177 ? 5.879 -11.945 -7.832 1 91.81 177 GLU B CA 1
ATOM 3115 C C . GLU B 1 177 ? 4.895 -11.648 -8.961 1 91.81 177 GLU B C 1
ATOM 3117 O O . GLU B 1 177 ? 5.27 -11.633 -10.133 1 91.81 177 GLU B O 1
ATOM 3122 N N . ARG B 1 178 ? 3.604 -11.43 -8.555 1 94 178 ARG B N 1
ATOM 3123 C CA . ARG B 1 178 ? 2.586 -11.219 -9.578 1 94 178 ARG B CA 1
ATOM 3124 C C . ARG B 1 178 ? 2.143 -9.758 -9.625 1 94 178 ARG B C 1
ATOM 3126 O O . ARG B 1 178 ? 1.33 -9.375 -10.469 1 94 178 ARG B O 1
ATOM 3133 N N . LEU B 1 179 ? 2.727 -9 -8.742 1 92.06 179 LEU B N 1
ATOM 3134 C CA . LEU B 1 179 ? 2.262 -7.621 -8.656 1 92.06 179 LEU B CA 1
ATOM 3135 C C . LEU B 1 179 ? 3.318 -6.656 -9.188 1 92.06 179 LEU B C 1
ATOM 3137 O O . LEU B 1 179 ? 4.441 -6.625 -8.68 1 92.06 179 LEU B O 1
ATOM 3141 N N . ALA B 1 180 ? 2.936 -5.91 -10.242 1 93.44 180 ALA B N 1
ATOM 3142 C CA . ALA B 1 180 ? 3.844 -4.93 -10.828 1 93.44 180 ALA B CA 1
ATOM 3143 C C . ALA B 1 180 ? 3.619 -3.545 -10.227 1 93.44 180 ALA B C 1
ATOM 3145 O O . ALA B 1 180 ? 4.574 -2.859 -9.859 1 93.44 180 ALA B O 1
ATOM 3146 N N . ILE B 1 181 ? 2.299 -3.203 -10.172 1 93.88 181 ILE B N 1
ATOM 3147 C CA . ILE B 1 181 ? 1.929 -1.862 -9.734 1 93.88 181 ILE B CA 1
ATOM 3148 C C . ILE B 1 181 ? 0.645 -1.925 -8.906 1 93.88 181 ILE B C 1
ATOM 3150 O O . ILE B 1 181 ? -0.277 -2.676 -9.234 1 93.88 181 ILE B O 1
ATOM 3154 N N . VAL B 1 182 ? 0.618 -1.152 -7.871 1 92.94 182 VAL B N 1
ATOM 3155 C CA . VAL B 1 182 ? -0.6 -0.982 -7.086 1 92.94 182 VAL B CA 1
ATOM 3156 C C . VAL B 1 182 ? -0.933 0.502 -6.965 1 92.94 182 VAL B C 1
ATOM 3158 O O . VAL B 1 182 ? -0.068 1.313 -6.625 1 92.94 182 VAL B O 1
ATOM 3161 N N . VAL B 1 183 ? -2.102 0.845 -7.277 1 93.62 183 VAL B N 1
ATOM 3162 C CA . VAL B 1 183 ? -2.596 2.203 -7.078 1 93.62 183 VAL B CA 1
ATOM 3163 C C . VAL B 1 183 ? -3.668 2.209 -5.992 1 93.62 183 VAL B C 1
ATOM 3165 O O . VAL B 1 183 ? -4.676 1.508 -6.105 1 93.62 183 VAL B O 1
ATOM 3168 N N . LEU B 1 184 ? -3.465 2.943 -4.953 1 91.44 184 LEU B N 1
ATOM 3169 C CA . LEU B 1 184 ? -4.422 3.102 -3.863 1 91.44 184 LEU B CA 1
ATOM 3170 C C . LEU B 1 184 ? -5.102 4.465 -3.928 1 91.44 184 LEU B C 1
ATOM 3172 O O . LEU B 1 184 ? -4.426 5.496 -3.975 1 91.44 184 LEU B O 1
ATOM 3176 N N . TYR B 1 185 ? -6.375 4.387 -4.008 1 92.38 185 TYR B N 1
ATOM 3177 C CA . TYR B 1 185 ? -7.156 5.621 -3.984 1 92.38 185 TYR B CA 1
ATOM 3178 C C . TYR B 1 185 ? -7.789 5.836 -2.615 1 92.38 185 TYR B C 1
ATOM 3180 O O . TYR B 1 185 ? -8.453 4.945 -2.084 1 92.38 185 TYR B O 1
ATOM 3188 N N . SER B 1 186 ? -7.57 7.051 -2.006 1 87.5 186 SER B N 1
ATOM 3189 C CA . SER B 1 186 ? -8.102 7.449 -0.707 1 87.5 186 SER B CA 1
ATOM 3190 C C . SER B 1 186 ? -7.758 6.422 0.369 1 87.5 186 SER B C 1
ATOM 3192 O O . SER B 1 186 ? -8.633 5.957 1.098 1 87.5 186 SER B O 1
ATOM 3194 N N . PRO B 1 187 ? -6.441 6.137 0.335 1 83.62 187 PRO B N 1
ATOM 3195 C CA . PRO B 1 187 ? -6.082 5.125 1.33 1 83.62 187 PRO B CA 1
ATOM 3196 C C . PRO B 1 187 ? -6.375 5.57 2.76 1 83.62 187 PRO B C 1
ATOM 3198 O O . PRO B 1 187 ? -6.227 6.75 3.086 1 83.62 187 PRO B O 1
ATOM 3201 N N . PRO B 1 188 ? -6.852 4.578 3.475 1 75.12 188 PRO B N 1
ATOM 3202 C CA . PRO B 1 188 ? -7.094 4.914 4.879 1 75.12 188 PRO B CA 1
ATOM 3203 C C . PRO B 1 188 ? -5.832 5.375 5.602 1 75.12 188 PRO B C 1
ATOM 3205 O O . PRO B 1 188 ? -4.719 5.145 5.117 1 75.12 188 PRO B O 1
ATOM 3208 N N . ARG B 1 189 ? -6.02 6.059 6.703 1 68.69 189 ARG B N 1
ATOM 3209 C CA . ARG B 1 189 ? -4.973 6.695 7.496 1 68.69 189 ARG B CA 1
ATOM 3210 C C . ARG B 1 189 ? -3.877 5.695 7.855 1 68.69 189 ARG B C 1
ATOM 3212 O O . ARG B 1 189 ? -2.693 6.047 7.879 1 68.69 189 ARG B O 1
ATOM 3219 N N . ILE B 1 190 ? -4.297 4.5 8.047 1 62.41 190 ILE B N 1
ATOM 3220 C CA . ILE B 1 190 ? -3.361 3.486 8.516 1 62.41 190 ILE B CA 1
ATOM 3221 C C . ILE B 1 190 ? -2.324 3.201 7.434 1 62.41 190 ILE B C 1
ATOM 3223 O O . ILE B 1 190 ? -1.238 2.693 7.723 1 62.41 190 ILE B O 1
ATOM 3227 N N . PHE B 1 191 ? -2.701 3.572 6.203 1 63.22 191 PHE B N 1
ATOM 3228 C CA . PHE B 1 191 ? -1.779 3.32 5.102 1 63.22 191 PHE B CA 1
ATOM 3229 C C . PHE B 1 191 ? -0.527 4.176 5.234 1 63.22 191 PHE B C 1
ATOM 3231 O O . PHE B 1 191 ? 0.555 3.779 4.801 1 63.22 191 PHE B O 1
ATOM 3238 N N . GLU B 1 192 ? -0.677 5.262 5.867 1 56.44 192 GLU B N 1
ATOM 3239 C CA . GLU B 1 192 ? 0.514 6.078 6.086 1 56.44 192 GLU B CA 1
ATOM 3240 C C . GLU B 1 192 ? 1.584 5.297 6.844 1 56.44 192 GLU B C 1
ATOM 3242 O O . GLU B 1 192 ? 2.777 5.574 6.707 1 56.44 192 GLU B O 1
ATOM 3247 N N . ALA B 1 193 ? 1.146 4.25 7.535 1 55.75 193 ALA B N 1
ATOM 3248 C CA . ALA B 1 193 ? 2.033 3.363 8.281 1 55.75 193 ALA B CA 1
ATOM 3249 C C . ALA B 1 193 ? 2.688 2.338 7.359 1 55.75 193 ALA B C 1
ATOM 3251 O O . ALA B 1 193 ? 3.744 1.789 7.684 1 55.75 193 ALA B O 1
ATOM 3252 N N . PHE B 1 194 ? 2.076 2.174 6.273 1 56.19 194 PHE B N 1
ATOM 3253 C CA . PHE B 1 194 ? 2.459 1.06 5.414 1 56.19 194 PHE B CA 1
ATOM 3254 C C . PHE B 1 194 ? 3.832 1.299 4.797 1 56.19 194 PHE B C 1
ATOM 3256 O O . PHE B 1 194 ? 4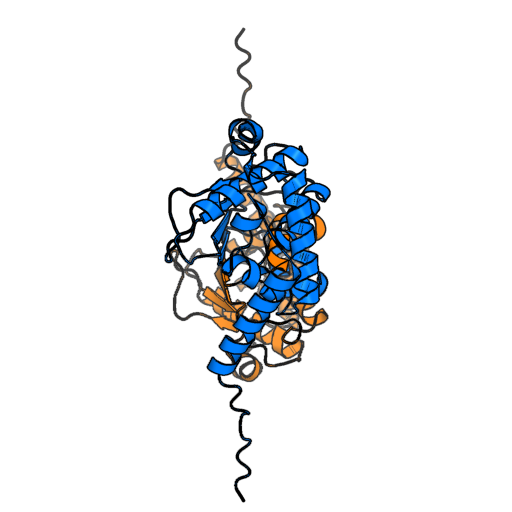.602 0.357 4.594 1 56.19 194 PHE B O 1
ATOM 3263 N N . TRP B 1 195 ? 4.055 2.512 4.391 1 50.56 195 TRP B N 1
ATOM 3264 C CA . TRP B 1 195 ? 5.281 2.771 3.639 1 50.56 195 TRP B CA 1
ATOM 3265 C C . TRP B 1 195 ? 6.5 2.256 4.395 1 50.56 195 TRP B C 1
ATOM 3267 O O . TRP B 1 195 ? 7.531 1.948 3.785 1 50.56 195 TRP B O 1
ATOM 3277 N N . LYS B 1 196 ? 6.266 2.244 5.727 1 49.25 196 LYS B N 1
ATOM 3278 C CA . LYS B 1 196 ? 7.477 1.973 6.496 1 49.25 196 LYS B CA 1
ATOM 3279 C C . LYS B 1 196 ? 7.363 0.65 7.25 1 49.25 196 LYS B C 1
ATOM 3281 O O . LYS B 1 196 ? 8.336 0.194 7.859 1 49.25 196 LYS B O 1
ATOM 3286 N N . VAL B 1 197 ? 6.227 -0.018 7.281 1 47.53 197 VAL B N 1
ATOM 3287 C CA . VAL B 1 197 ? 5.973 -1.188 8.109 1 47.53 197 VAL B CA 1
ATOM 3288 C C . VAL B 1 197 ? 6.699 -2.4 7.535 1 47.53 197 VAL B C 1
ATOM 3290 O O . VAL B 1 197 ? 6.723 -3.471 8.148 1 47.53 197 VAL B O 1
ATOM 3293 N N . GLN B 1 198 ? 7.344 -2.338 6.562 1 50.22 198 GLN B N 1
ATOM 3294 C CA . GLN B 1 198 ? 7.93 -3.533 5.965 1 50.22 198 GLN B CA 1
ATOM 3295 C C . GLN B 1 198 ? 8.734 -4.324 6.992 1 50.22 198 GLN B C 1
ATOM 3297 O O . GLN B 1 198 ? 8.672 -5.555 7.027 1 50.22 198 GLN B O 1
ATOM 3302 N N . PRO B 1 199 ? 9.484 -3.664 7.777 1 42.41 199 PRO B N 1
ATOM 3303 C CA . PRO B 1 199 ? 10.266 -4.492 8.695 1 42.41 199 PRO B CA 1
ATOM 3304 C C . PRO B 1 199 ? 9.406 -5.172 9.758 1 42.41 199 PRO B C 1
ATOM 3306 O O . PRO B 1 199 ? 9.852 -6.129 10.398 1 42.41 199 PRO B O 1
ATOM 3309 N N . LEU B 1 200 ? 8.242 -4.656 10.039 1 41.59 200 LEU B N 1
ATOM 3310 C CA . LEU B 1 200 ? 7.484 -5.199 11.164 1 41.59 200 LEU B CA 1
ATOM 3311 C C . LEU B 1 200 ? 6.801 -6.508 10.773 1 41.59 200 LEU B C 1
ATOM 3313 O O . LEU B 1 200 ? 6.355 -7.258 11.641 1 41.59 200 LEU B O 1
ATOM 3317 N N . ILE B 1 201 ? 6.449 -6.633 9.688 1 39.47 201 ILE B N 1
ATOM 3318 C CA . ILE B 1 201 ? 5.699 -7.828 9.32 1 39.47 201 ILE B CA 1
ATOM 3319 C C . ILE B 1 201 ? 6.668 -8.953 8.969 1 39.47 201 ILE B C 1
ATOM 3321 O O . ILE B 1 201 ? 6.289 -10.125 8.969 1 39.47 201 ILE B O 1
ATOM 3325 N N . LEU B 1 202 ? 7.789 -8.562 8.594 1 35.31 202 LEU B N 1
ATOM 3326 C CA . LEU B 1 202 ? 8.68 -9.688 8.336 1 35.31 202 LEU B CA 1
ATOM 3327 C C . LEU B 1 202 ? 9.336 -10.172 9.625 1 35.31 202 LEU B C 1
ATOM 3329 O O . LEU B 1 202 ? 9.75 -9.359 10.461 1 35.31 202 LEU B O 1
#

Sequence (404 aa):
MSMFWRRPQNHPENDAAARDSKVRELREGLGPLSGRSLKFCTDACLRRYLEARNWNVDKAHKMLEETLKWRSTFEPEEIRWHEVALEGETGKVSKANFHDRLGRTVLIMRPGKQNSASPEGNIRHLVYLMENAILNLPEGQEQMSWLIDFNGWSLNTNIPIKTARDIIYILQNHYPERLAIVVLYSPPRIFEAFWKVQPLILMSMFWRRPQNHPENDAAARDSKVRELREGLGPLSGRSLKFCTDACLRRYLEARNWNVDKAHKMLEETLKWRSTFEPEEIRWHEVALEGETGKVSKANFHDRLGRTVLIMRPGKQNSASPEGNIRHLVYLMENAILNLPEGQEQMSWLIDFNGWSLNTNIPIKTARDIIYILQNHYPERLAIVVLYSPPRIFEAFWKVQPLIL

Foldseek 3Di:
DCPPPPPPCPDPVVVVVVLVVLLVVLVVVLPDDDDPLVVCSDSVNLSLLCVLVVNPSVNSSVLSVVLVVCCVVVVLVPDDCVLQVVQPVQVQKDWDPAAPPVRATEIEHELLSGDDQDLVSVLSNVSNRVVVRCVRGDPPAQAHEYEYEDVNPDPVSHHPPVSVVVNVVCCSRNPGPHHDYYHYHPDDPCVVVVVPCVVVVD/DCPPPPPPCPDPVVVVVVLVVLLVVLVVVLPDDDDPLVVCSDSVNLSLLCVLVVNPSVNSSVLSVVLVVCCVVVVLVPDDCVLQVVQPVQVQKDWDPAAPPVRATEIEHELLSGDDQDLVSVLSNVSNRVVVRCVRGDPPAQAHEYEYEDVNPDPVSHHPPVSVVVNVVCCSRNPGPHHDYYHYHPDDPCCVVVVPCVVVVD

pLDDT: mean 86.51, std 17.9, range [27.58, 98.38]

Radius of gyration: 24.36 Å; Cα contacts (8 Å, |Δi|>4): 564; chains: 2; bounding box: 100×69×45 Å

Nearest PDB structures (foldseek):
  4j7p-assembly1_A  TM=8.583E-01  e=5.897E-11  Saccharomyces cerevisiae S288C
  4fmm-assembly1_B  TM=8.427E-01  e=3.067E-10  Saccharomyces cerevisiae S288C
  4j7q-assembly3_B  TM=8.474E-01  e=5.862E-10  Saccharomyces cerevisiae S288C
  4j7q-assembly3_A  TM=8.448E-01  e=6.994E-10  Saccharomyces cerevisiae S288C
  4m8z-assembly1_B  TM=8.420E-01  e=9.389E-10  Saccharomyces cerevisiae S288C

Secondary structure (DSSP, 8-state):
-----------HHHHHHHHHHHHHHHHHHH----HHHHHH--HHHHHHHHHHTTT-HHHHHHHHHHHHHHHHHH-GGG--HHHHHHHHTT-SEEEEEEE-TTS-EEEEE-GGG-----HHHHHHHHHHHHHHHHHTSPTT---EEEEEE-TT--GGGPPPHHHHHHHHHHHHHHSTT-EEEEEEES--GGGGGGGG-HHHH-/-----------HHHHHHHHHHHHHHHHHHH----HHHHHH--HHHHHHHHHHTTT-HHHHHHHHHHHHHHHHHH-GGG--HHHHTTTTTT-SEEEEEEE-TTS-EEEEE-GGG-----HHHHHHHHHHHHHHHHHTSPTT---EEEEEE-TT--GGG---HHHHHHHHHHHHHHSTT-EEEEEEES--GGGGGTTT-HHHH-

Organism: NCBI:txid158383